Protein AF-A0A0U2TTV4-F1 (afdb_monomer_lite)

pLDDT: mean 80.09, std 19.92, range [30.97, 97.0]

Organism: NCBI:txid230361

Secondary structure (DSSP, 8-state):
--HHHHHHHHHHHHHHHHHHHHTTGGGS-------------------------------GGGSEEB-S-SSEEEBTTS-EEEES-TTSPPP-TT-EEEEEEGGGSTTHHHHHHHHHHHHHTT-GGGHHHHHHHHHHH---HHHHHHHHTSPEETTEEE-SSSEEEEEEEEEEEESSSSS--EEEEEEEEEE---------------------------------TTSHHHHHHHHHHHHHHHHHHHHHHHHHHHHHHHHHHHHHHHHHHHHHHHHHHHHHHHHHHHHHHHHHHHHHHHHHHHHHHHHHHHHHHHHHHHHHHHHHHHHHHHHHHHHHHHHHHHHHHHHHHHHHHHHHHHHHHHHHHHHHHHHHHHHHHHHHHHHHHHHHHHHHHHHHHHHHHHHHHHHHHHHHTTT-

Sequence (416 aa):
MNKKIFALIIVILISFCFIGIAMADNATHQDNSTDDHDKPIDKDTSDKNKTPDKNKTDDKSKYILAQGSGNDIKFSDGFRGFRLDYSKPAATSGDEFKHASASSAPNSNMLMQTIIGCYVKGLSGQIGSIMSGAIQSGASGDLVNAAQNSEKINGAVKINNNTAAVFSFEVLESVSGNVSNYFAYTVSFRSISSNTNQTNLTNTTNATNVTNATNITNMTLLFDNETNATLLEELLDYLLFWADMLYGAWEPIIETLLNDFLIFYHALEEMVHLFENFMAELQSMMDAVEKFLNMLASLWKEIDGLLKLLGVLLSFIQQIINLIGAILNFIVGLISAIIALIQQILGLLFALINFILEIINQILLLLQAILDFLKALGNVLVSVIENAVILIAGFVLITVGAFFYNRIRNQKKKIN

Foldseek 3Di:
DPPVVVVVVVVVVVVVVVVVVVVVVVPPDDDDDDDDDDDDDDDDDDDDDDDDDPPDPPPPVQWWWWQAWDQWTAIPVGKTWGFQDPVFHTDGTGFTWHWAACVVGDVSLQLVLLCQLCLLVVNNVCNSVQSVCCNVPNHDPNSSVSSVPFDDDPQWTDSDQFKTKHKDWTKIDGPVNRGGIITIMDIDMDTDPPPPDPPDPDDDDDDDDDDDPPDDDDDPDDDDPPCVVVVVVVVVVVVVVVVVVVCVVVVVVVVVVVVVVVVVVVVVVVVVVVVVVVVVVVVVVVVVVVVVVVVVVVVVVVVVVVVVVVVVVVVVVVVVVVVVVVVVVVVVVVVVVVVVVVVVVVVVVVVVVVVVVVVVVVVVVVVVVVVVVVVVVVVVVVVVVVVVVVVVVVVVCVVVVVVVVVVVVVVVVVVD

Structure (mmCIF, N/CA/C/O backbone):
data_AF-A0A0U2TTV4-F1
#
_entry.id   AF-A0A0U2TTV4-F1
#
loop_
_atom_site.group_PDB
_atom_site.id
_atom_site.type_symbol
_atom_site.label_atom_id
_atom_site.label_alt_id
_atom_site.label_comp_id
_atom_site.label_asym_id
_atom_site.label_entity_id
_atom_site.label_seq_id
_atom_site.pdbx_PDB_ins_code
_atom_site.Cartn_x
_atom_site.Cartn_y
_atom_site.Cartn_z
_atom_site.occupancy
_atom_site.B_iso_or_equiv
_atom_site.auth_seq_id
_atom_site.auth_comp_id
_atom_site.auth_asym_id
_atom_site.auth_atom_id
_atom_site.pdbx_PDB_model_num
ATOM 1 N N . MET A 1 1 ? -43.258 14.549 49.435 1.00 52.94 1 MET A N 1
ATOM 2 C CA . MET A 1 1 ? -43.178 14.731 47.965 1.00 52.94 1 MET A CA 1
ATOM 3 C C . MET A 1 1 ? -44.585 14.908 47.402 1.00 52.94 1 MET A C 1
ATOM 5 O O . MET A 1 1 ? -45.463 14.109 47.703 1.00 52.94 1 MET A O 1
ATOM 9 N N . ASN A 1 2 ? -44.843 16.002 46.682 1.00 62.09 2 ASN A N 1
ATOM 10 C CA . ASN A 1 2 ? -46.185 16.352 46.205 1.00 62.09 2 ASN A CA 1
ATOM 11 C C . ASN A 1 2 ? -46.660 15.298 45.183 1.00 62.09 2 ASN A C 1
ATOM 13 O O . ASN A 1 2 ? -45.914 14.997 44.254 1.00 62.09 2 ASN A O 1
ATOM 17 N N . LYS A 1 3 ? -47.878 14.743 45.320 1.00 52.53 3 LYS A N 1
ATOM 18 C CA . LYS A 1 3 ? -48.418 13.696 44.415 1.00 52.53 3 LYS A CA 1
ATOM 19 C C . LYS A 1 3 ? -48.314 14.083 42.930 1.00 52.53 3 LYS A C 1
ATOM 21 O O . LYS A 1 3 ? -48.168 13.221 42.071 1.00 52.53 3 LYS A O 1
ATOM 26 N N . LYS A 1 4 ? -48.313 15.389 42.643 1.00 52.78 4 LYS A N 1
ATOM 27 C CA . LYS A 1 4 ? -48.120 15.955 41.302 1.00 52.78 4 LYS A CA 1
ATOM 28 C C . LYS A 1 4 ? -46.711 15.738 40.731 1.00 52.78 4 LYS A C 1
ATOM 30 O O . LYS A 1 4 ? -46.584 15.510 39.537 1.00 52.78 4 LYS A O 1
ATOM 35 N N . ILE A 1 5 ? -45.671 15.761 41.565 1.00 56.19 5 ILE A N 1
ATOM 36 C CA . ILE A 1 5 ? -44.276 15.553 41.140 1.00 56.19 5 ILE A CA 1
ATOM 37 C C . ILE A 1 5 ? -44.038 14.072 40.824 1.00 56.19 5 ILE A C 1
ATOM 39 O O . ILE A 1 5 ? -43.424 13.750 39.814 1.00 56.19 5 ILE A O 1
ATOM 43 N N . PHE A 1 6 ? -44.599 13.165 41.627 1.00 66.94 6 PHE A N 1
ATOM 44 C CA . PHE A 1 6 ? -44.509 11.726 41.364 1.00 66.94 6 PHE A CA 1
ATOM 45 C C . PHE A 1 6 ? -45.238 11.328 40.067 1.00 66.94 6 PHE A C 1
ATOM 47 O O . PHE A 1 6 ? -44.703 10.573 39.260 1.00 66.94 6 PHE A O 1
ATOM 54 N N . ALA A 1 7 ? -46.417 11.910 39.813 1.00 65.81 7 ALA A N 1
ATOM 55 C CA . ALA A 1 7 ? -47.141 11.711 38.557 1.00 65.81 7 ALA A CA 1
ATOM 56 C C . ALA A 1 7 ? -46.367 12.242 37.333 1.00 65.81 7 ALA A C 1
ATOM 58 O O . ALA A 1 7 ? -46.367 11.598 36.287 1.00 65.81 7 ALA A O 1
ATOM 59 N N . LEU A 1 8 ? -45.665 13.374 37.468 1.00 69.81 8 LEU A N 1
ATOM 60 C CA . LEU A 1 8 ? -44.840 13.937 36.395 1.00 69.81 8 LEU A CA 1
ATOM 61 C C . LEU A 1 8 ? -43.655 13.020 36.046 1.00 69.81 8 LEU A C 1
ATOM 63 O O . LEU A 1 8 ? -43.381 12.795 34.871 1.00 69.81 8 LEU A O 1
ATOM 67 N N . ILE A 1 9 ? -42.997 12.442 37.055 1.00 69.88 9 ILE A N 1
ATOM 68 C CA . ILE A 1 9 ? -41.862 11.526 36.864 1.00 69.88 9 ILE A CA 1
ATOM 69 C C . ILE A 1 9 ? -42.303 10.237 36.152 1.00 69.88 9 ILE A C 1
ATOM 71 O O . ILE A 1 9 ? -41.616 9.780 35.240 1.00 69.88 9 ILE A O 1
ATOM 75 N N . ILE A 1 10 ? -43.478 9.690 36.492 1.00 78.62 10 ILE A N 1
ATOM 76 C CA . ILE A 1 10 ? -44.032 8.509 35.808 1.00 78.62 10 ILE A CA 1
ATOM 77 C C . ILE A 1 10 ? -44.361 8.814 34.339 1.00 78.62 10 ILE A C 1
ATOM 79 O O . ILE A 1 10 ? -44.056 8.002 33.469 1.00 78.62 10 ILE A O 1
ATOM 83 N N . VAL A 1 11 ? -44.928 9.985 34.035 1.00 80.88 11 VAL A N 1
ATOM 84 C CA . VAL A 1 11 ? -45.229 10.379 32.645 1.00 80.88 11 VAL A CA 1
ATOM 85 C C . VAL A 1 11 ? -43.948 10.559 31.824 1.00 80.88 11 VAL A C 1
ATOM 87 O O . VAL A 1 11 ? -43.902 10.139 30.670 1.00 80.88 11 VAL A O 1
ATOM 90 N N . ILE A 1 12 ? -42.887 11.116 32.417 1.00 73.19 12 ILE A N 1
ATOM 91 C CA . ILE A 1 12 ? -41.583 11.259 31.755 1.00 73.19 12 ILE A CA 1
ATOM 92 C C . ILE A 1 12 ? -40.971 9.881 31.458 1.00 73.19 12 ILE A C 1
ATOM 94 O O . ILE A 1 12 ? -40.545 9.640 30.330 1.00 73.19 12 ILE A O 1
ATOM 98 N N . LEU A 1 13 ? -40.994 8.953 32.421 1.00 70.00 13 LEU A N 1
ATOM 99 C CA . LEU A 1 13 ? -40.484 7.587 32.235 1.00 70.00 13 LEU A CA 1
ATOM 100 C C . LEU A 1 13 ? -41.242 6.820 31.142 1.00 70.00 13 LEU A C 1
ATOM 102 O O . LEU A 1 13 ? -40.616 6.167 30.310 1.00 70.00 13 LEU A O 1
ATOM 106 N N . ILE A 1 14 ? -42.572 6.948 31.088 1.00 75.69 14 ILE A N 1
ATOM 107 C CA . ILE A 1 14 ? -43.388 6.313 30.042 1.00 75.69 14 ILE A CA 1
ATOM 108 C C . ILE A 1 14 ? -43.069 6.913 28.662 1.00 75.69 14 ILE A C 1
ATOM 110 O O . ILE A 1 14 ? -42.904 6.161 27.703 1.00 75.69 14 ILE A O 1
ATOM 114 N N . SER A 1 15 ? -42.896 8.235 28.549 1.00 68.12 15 SER A N 1
ATOM 115 C CA . SER A 1 15 ? -42.505 8.879 27.283 1.00 68.12 15 SER A CA 1
ATOM 116 C C . SER A 1 15 ? -41.132 8.428 26.773 1.00 68.12 15 SER A C 1
ATOM 118 O O . SER A 1 15 ? -40.971 8.219 25.570 1.00 68.12 15 SER A O 1
ATOM 120 N N . PHE A 1 16 ? -40.152 8.210 27.658 1.00 65.12 16 PHE A N 1
ATOM 121 C CA . PHE A 1 16 ? -38.838 7.689 27.258 1.00 65.12 16 PHE A CA 1
ATOM 122 C C . PHE A 1 16 ? -38.902 6.241 26.747 1.00 65.12 16 PHE A C 1
ATOM 124 O O . PHE A 1 16 ? -38.195 5.902 25.797 1.00 65.12 16 PHE A O 1
ATOM 131 N N . CYS A 1 17 ? -39.794 5.405 27.291 1.00 66.25 17 CYS A N 1
ATOM 132 C CA . CYS A 1 17 ? -40.013 4.050 26.774 1.00 66.25 17 CYS A CA 1
ATOM 133 C C . CYS A 1 17 ? -40.601 4.042 25.352 1.00 66.25 17 CYS A C 1
ATOM 135 O O . CYS A 1 17 ? -40.233 3.185 24.551 1.00 66.25 17 CYS A O 1
ATOM 137 N N . PHE A 1 18 ? -41.459 5.005 25.000 1.00 61.91 18 PHE A N 1
ATOM 138 C CA . PHE A 1 18 ? -42.034 5.088 23.650 1.00 61.91 18 PHE A CA 1
ATOM 139 C C . PHE A 1 18 ? -41.039 5.590 22.592 1.00 61.91 18 PHE A C 1
ATOM 141 O O . PHE A 1 18 ? -41.073 5.121 21.455 1.00 61.91 18 PHE A O 1
ATOM 148 N N . ILE A 1 19 ? -40.110 6.479 22.957 1.00 63.38 19 ILE A N 1
ATOM 149 C CA . ILE A 1 19 ? -39.072 6.975 22.034 1.00 63.38 19 ILE A CA 1
ATOM 150 C C . ILE A 1 19 ? -38.056 5.871 21.689 1.00 63.38 19 ILE A C 1
ATOM 152 O O . ILE A 1 19 ? -37.623 5.775 20.542 1.00 63.38 19 ILE A O 1
ATOM 156 N N . GLY A 1 20 ? -37.732 4.989 22.642 1.00 51.16 20 GLY A N 1
ATOM 157 C CA . GLY A 1 20 ? -36.831 3.853 22.405 1.00 51.16 20 GLY A CA 1
ATOM 158 C C . GLY A 1 20 ? -37.393 2.794 21.447 1.00 51.16 20 GLY A C 1
ATOM 159 O O . GLY A 1 20 ? -36.633 2.182 20.703 1.00 51.16 20 GLY A O 1
ATOM 160 N N . ILE A 1 21 ? -38.718 2.612 21.414 1.00 55.16 21 ILE A N 1
ATOM 161 C CA . ILE A 1 21 ? -39.377 1.647 20.516 1.00 55.16 21 ILE A CA 1
ATOM 162 C C . ILE A 1 21 ? -39.455 2.200 19.082 1.00 55.16 21 ILE A C 1
ATOM 164 O O . ILE A 1 21 ? -39.213 1.466 18.129 1.00 55.16 21 ILE A O 1
ATOM 168 N N . ALA A 1 22 ? -39.691 3.505 18.913 1.00 47.94 22 ALA A N 1
ATOM 169 C CA . ALA A 1 22 ? -39.776 4.132 17.590 1.00 47.94 22 ALA A CA 1
ATOM 170 C C . ALA A 1 22 ? -38.434 4.170 16.826 1.00 47.94 22 ALA A C 1
ATOM 172 O O . ALA A 1 22 ? -38.427 4.202 15.597 1.00 47.94 22 ALA A O 1
ATOM 173 N N . MET A 1 23 ? -37.293 4.147 17.526 1.00 49.31 23 MET A N 1
ATOM 174 C CA . MET A 1 23 ? -35.968 4.124 16.886 1.00 49.31 23 MET A CA 1
ATOM 175 C C . MET A 1 23 ? -35.503 2.719 16.470 1.00 49.31 23 MET A C 1
ATOM 177 O O . MET A 1 23 ? -34.577 2.610 15.669 1.00 49.31 23 MET A O 1
ATOM 181 N N . ALA A 1 24 ? -36.144 1.652 16.959 1.00 45.34 24 ALA A N 1
ATOM 182 C CA . ALA A 1 24 ? -35.798 0.275 16.602 1.00 45.34 24 ALA A CA 1
ATOM 183 C C . ALA A 1 24 ? -36.407 -0.174 15.256 1.00 45.34 24 ALA A C 1
ATOM 185 O O . ALA A 1 24 ? -35.791 -0.971 14.551 1.00 45.34 24 ALA A O 1
ATOM 186 N N . ASP A 1 25 ? -37.558 0.379 14.858 1.00 42.38 25 ASP A N 1
ATOM 187 C CA . ASP A 1 25 ? -38.241 0.004 13.606 1.00 42.38 25 ASP A CA 1
ATOM 188 C C . ASP A 1 25 ? -37.652 0.669 12.347 1.00 42.38 25 ASP A C 1
ATOM 190 O O . ASP A 1 25 ? -37.833 0.173 11.239 1.00 42.38 25 ASP A O 1
ATOM 194 N N . ASN A 1 26 ? -36.887 1.758 12.481 1.00 41.22 26 ASN A N 1
ATOM 195 C CA . ASN A 1 26 ? -36.403 2.524 11.323 1.00 41.22 26 ASN A CA 1
ATOM 196 C C . ASN A 1 26 ? -35.054 2.034 10.747 1.00 41.22 26 ASN A C 1
ATOM 198 O O . ASN A 1 26 ? -34.511 2.653 9.836 1.00 41.22 26 ASN A O 1
ATOM 202 N N . ALA A 1 27 ? -34.482 0.947 11.279 1.00 43.72 27 ALA A N 1
ATOM 203 C CA . ALA A 1 27 ? -33.144 0.464 10.909 1.00 43.72 27 ALA A CA 1
ATOM 204 C C . ALA A 1 27 ? -33.139 -0.763 9.975 1.00 43.72 27 ALA A C 1
ATOM 206 O O . ALA A 1 27 ? -32.076 -1.324 9.716 1.00 43.72 27 ALA A O 1
ATOM 207 N N . THR A 1 28 ? -34.295 -1.204 9.467 1.00 45.00 28 THR A N 1
ATOM 208 C CA . THR A 1 28 ? -34.388 -2.460 8.699 1.00 45.00 28 THR A CA 1
ATOM 209 C C . THR A 1 28 ? -35.000 -2.327 7.311 1.00 45.00 28 THR A C 1
ATOM 211 O O . THR A 1 28 ? -35.571 -3.294 6.845 1.00 45.00 28 THR A O 1
ATOM 214 N N . HIS A 1 29 ? -34.852 -1.215 6.589 1.00 44.97 29 HIS A N 1
ATOM 215 C CA . HIS A 1 29 ? -35.142 -1.185 5.144 1.00 44.97 29 HIS A CA 1
ATOM 216 C C . HIS A 1 29 ? -34.107 -0.330 4.404 1.00 44.97 29 HIS A C 1
ATOM 218 O O . HIS A 1 29 ? -34.226 0.890 4.327 1.00 44.97 29 HIS A O 1
ATOM 224 N N . GLN A 1 30 ? -33.091 -0.984 3.838 1.00 36.97 30 GLN A N 1
ATOM 225 C CA . GLN A 1 30 ? -32.324 -0.421 2.732 1.00 36.97 30 GLN A CA 1
ATOM 226 C C . GLN A 1 30 ? -32.123 -1.509 1.674 1.00 36.97 30 GLN A C 1
ATOM 228 O O . GLN A 1 30 ? -31.307 -2.417 1.826 1.00 36.97 30 GLN A O 1
ATOM 233 N N . ASP A 1 31 ? -32.965 -1.417 0.645 1.00 38.56 31 ASP A N 1
ATOM 234 C CA . ASP A 1 31 ? -32.978 -2.225 -0.568 1.00 38.56 31 ASP A CA 1
ATOM 235 C C . ASP A 1 31 ? -31.649 -2.132 -1.329 1.00 38.56 31 ASP A C 1
ATOM 237 O O . ASP A 1 31 ? -31.157 -1.044 -1.631 1.00 38.56 31 ASP A O 1
ATOM 241 N N . ASN A 1 32 ? -31.123 -3.298 -1.706 1.00 42.56 32 ASN A N 1
ATOM 242 C CA . ASN A 1 32 ? -30.167 -3.459 -2.795 1.00 42.56 32 ASN A CA 1
ATOM 243 C C . ASN A 1 32 ? -30.957 -3.782 -4.067 1.00 42.56 32 ASN A C 1
ATOM 245 O O . ASN A 1 32 ? -31.457 -4.896 -4.212 1.00 42.56 32 ASN A O 1
ATOM 249 N N . SER A 1 33 ? -31.038 -2.833 -4.997 1.00 42.28 33 SER A N 1
ATOM 250 C CA . SER A 1 33 ? -31.470 -3.099 -6.370 1.00 42.28 33 SER A CA 1
ATOM 251 C C . SER A 1 33 ? -30.964 -2.010 -7.312 1.00 42.28 33 SER A C 1
ATOM 253 O O . SER A 1 33 ? -31.563 -0.942 -7.394 1.00 42.28 33 SER A O 1
ATOM 255 N N . THR A 1 34 ? -29.914 -2.318 -8.069 1.00 37.59 34 THR A N 1
ATOM 256 C CA . THR A 1 34 ? -29.750 -1.857 -9.456 1.00 37.59 34 THR A CA 1
ATOM 257 C C . THR A 1 34 ? -28.975 -2.947 -10.203 1.00 37.59 34 THR A C 1
ATOM 259 O O . THR A 1 34 ? -27.823 -3.216 -9.881 1.00 37.59 34 THR A O 1
ATOM 262 N N . ASP A 1 35 ? -29.651 -3.832 -10.924 1.00 40.62 35 ASP A N 1
ATOM 263 C CA . ASP A 1 35 ? -30.278 -3.701 -12.251 1.00 40.62 35 ASP A CA 1
ATOM 264 C C . ASP A 1 35 ? -29.312 -4.159 -13.353 1.00 40.62 35 ASP A C 1
ATOM 266 O O . ASP A 1 35 ? -28.251 -3.575 -13.592 1.00 40.62 35 ASP A O 1
ATOM 270 N N . ASP A 1 36 ? -29.711 -5.279 -13.949 1.00 39.94 36 ASP A N 1
ATOM 271 C CA . ASP A 1 36 ? -29.100 -5.982 -15.064 1.00 39.94 36 ASP A CA 1
ATOM 272 C C . ASP A 1 36 ? -29.258 -5.165 -16.349 1.00 39.94 36 ASP A C 1
ATOM 274 O O . ASP A 1 36 ? -30.355 -4.739 -16.710 1.00 39.94 36 ASP A O 1
ATOM 278 N N . HIS A 1 37 ? -28.182 -5.060 -17.129 1.00 41.00 37 HIS A N 1
ATOM 279 C CA . HIS A 1 37 ? -28.309 -4.783 -18.554 1.00 41.00 37 HIS A CA 1
ATOM 280 C C . HIS A 1 37 ? -27.525 -5.795 -19.389 1.00 41.00 37 HIS A C 1
ATOM 282 O O . HIS A 1 37 ? -26.305 -5.731 -19.535 1.00 41.00 37 HIS A O 1
ATOM 288 N N . ASP A 1 38 ? -28.306 -6.698 -19.980 1.00 44.34 38 ASP A N 1
ATOM 289 C CA . ASP A 1 38 ? -28.029 -7.470 -21.185 1.00 44.34 38 ASP A CA 1
ATOM 290 C C . ASP A 1 38 ? -27.394 -6.631 -22.310 1.00 44.34 38 ASP A C 1
ATOM 292 O O . ASP A 1 38 ? -27.955 -5.617 -22.739 1.00 44.34 38 ASP A O 1
ATOM 296 N N . LYS A 1 39 ? -26.325 -7.159 -22.925 1.00 35.91 39 LYS A N 1
ATOM 297 C CA . LYS A 1 39 ? -26.335 -7.465 -24.370 1.00 35.91 39 LYS A CA 1
ATOM 298 C C . LYS A 1 39 ? -25.150 -8.346 -24.812 1.00 35.91 39 LYS A C 1
ATOM 300 O O . LYS A 1 39 ? -24.047 -8.180 -24.295 1.00 35.91 39 LYS A O 1
ATOM 305 N N . PRO A 1 40 ? -25.346 -9.229 -25.813 1.00 56.31 40 PRO A N 1
ATOM 306 C CA . PRO A 1 40 ? -24.348 -10.186 -26.288 1.00 56.31 40 PRO A CA 1
ATOM 307 C C . PRO A 1 40 ? -23.585 -9.658 -27.514 1.00 56.31 40 PRO A C 1
ATOM 309 O O . PRO A 1 40 ? -24.089 -8.763 -28.189 1.00 56.31 40 PRO A O 1
ATOM 312 N N . ILE A 1 41 ? -22.426 -10.254 -27.836 1.00 37.78 41 ILE A N 1
ATOM 313 C CA . ILE A 1 41 ? -21.906 -10.479 -29.204 1.00 37.78 41 ILE A CA 1
ATOM 314 C C . ILE A 1 41 ? -20.703 -11.447 -29.149 1.00 37.78 41 ILE A C 1
ATOM 316 O O . ILE A 1 41 ? -19.754 -11.248 -28.394 1.00 37.78 41 ILE A O 1
ATOM 320 N N . ASP A 1 42 ? -20.782 -12.483 -29.988 1.00 41.62 42 ASP A N 1
ATOM 321 C CA . ASP A 1 42 ? -19.766 -13.483 -30.343 1.00 41.62 42 ASP A CA 1
ATOM 322 C C . ASP A 1 42 ? -18.429 -12.901 -30.843 1.00 41.62 42 ASP A C 1
ATOM 324 O O . ASP A 1 42 ? -18.428 -11.964 -31.645 1.00 41.62 42 ASP A O 1
ATOM 328 N N . LYS A 1 43 ? -17.310 -13.583 -30.540 1.00 35.91 43 LYS A N 1
ATOM 329 C CA . LYS A 1 43 ? -16.541 -14.371 -31.535 1.00 35.91 43 LYS A CA 1
ATOM 330 C C . LYS A 1 43 ? -15.241 -14.962 -30.975 1.00 35.91 43 LYS A C 1
ATOM 332 O O . LYS A 1 43 ? -14.433 -14.257 -30.387 1.00 35.91 43 LYS A O 1
ATOM 337 N N . ASP A 1 44 ? -15.072 -16.251 -31.271 1.00 38.75 44 ASP A N 1
ATOM 338 C CA . ASP A 1 44 ? -13.839 -16.994 -31.567 1.00 38.75 44 ASP A CA 1
ATOM 339 C C . ASP A 1 44 ? -12.504 -16.505 -30.982 1.00 38.75 44 ASP A C 1
ATOM 341 O O . ASP A 1 44 ? -11.939 -15.503 -31.412 1.00 38.75 44 ASP A O 1
ATOM 345 N N . THR A 1 45 ? -11.863 -17.368 -30.191 1.00 37.84 45 THR A N 1
ATOM 346 C CA . THR A 1 45 ? -10.623 -18.028 -30.642 1.00 37.84 45 THR A CA 1
ATOM 347 C C . THR A 1 45 ? -10.241 -19.192 -29.730 1.00 37.84 45 THR A C 1
ATOM 349 O O . THR A 1 45 ? -10.377 -19.150 -28.510 1.00 37.84 45 THR A O 1
ATOM 352 N N . SER A 1 46 ? -9.768 -20.255 -30.371 1.00 37.97 46 SER A N 1
ATOM 353 C CA . SER A 1 46 ? -9.155 -21.437 -29.781 1.00 37.97 46 SER A CA 1
ATOM 354 C C . SER A 1 46 ? -7.963 -21.093 -28.885 1.00 37.97 46 SER A C 1
ATOM 356 O O . SER A 1 46 ? -7.119 -20.309 -29.300 1.00 37.97 46 SER A O 1
ATOM 358 N N . ASP A 1 47 ? -7.780 -21.796 -27.767 1.00 36.53 47 ASP A N 1
ATOM 359 C CA . ASP A 1 47 ? -6.768 -22.855 -27.741 1.00 36.53 47 ASP A CA 1
ATOM 360 C C . ASP A 1 47 ? -6.811 -23.720 -26.479 1.00 36.53 47 ASP A C 1
ATOM 362 O O . ASP A 1 47 ? -7.282 -23.347 -25.407 1.00 36.53 47 ASP A O 1
ATOM 366 N N . LYS A 1 48 ? -6.320 -24.937 -26.673 1.00 46.06 48 LYS A N 1
ATOM 367 C CA . LYS A 1 48 ? -6.314 -26.071 -25.755 1.00 46.06 48 LYS A CA 1
ATOM 368 C C . LYS A 1 48 ? -5.592 -25.749 -24.445 1.00 46.06 48 LYS A C 1
ATOM 370 O O . LYS A 1 48 ? -4.396 -25.480 -24.465 1.00 46.06 48 LYS A O 1
ATOM 375 N N . ASN A 1 49 ? -6.249 -25.968 -23.304 1.00 34.94 49 ASN A N 1
ATOM 376 C CA . ASN A 1 49 ? -5.574 -26.571 -22.156 1.00 34.94 49 ASN A CA 1
ATOM 377 C C . ASN A 1 49 ? -6.536 -27.276 -21.193 1.00 34.94 49 ASN A C 1
ATOM 379 O O . ASN A 1 49 ? -7.605 -26.800 -20.832 1.00 34.94 49 ASN A O 1
ATOM 383 N N . LYS A 1 50 ? -6.105 -28.478 -20.837 1.00 41.53 50 LYS A N 1
ATOM 384 C CA . LYS A 1 50 ? -6.799 -29.570 -20.162 1.00 41.53 50 LYS A CA 1
ATOM 385 C C . LYS A 1 50 ? -7.169 -29.184 -18.722 1.00 41.53 50 LYS A C 1
ATOM 387 O O . LYS A 1 50 ? -6.287 -29.078 -17.874 1.00 41.53 50 LYS A O 1
ATOM 392 N N . THR A 1 51 ? -8.456 -29.003 -18.439 1.00 31.27 51 THR A N 1
ATOM 393 C CA . THR A 1 51 ? -8.981 -28.852 -17.070 1.00 31.27 51 THR A CA 1
ATOM 394 C C . THR A 1 51 ? -9.297 -30.238 -16.492 1.00 31.27 51 THR A C 1
ATOM 396 O O . THR A 1 51 ? -9.867 -31.063 -17.209 1.00 31.27 51 THR A O 1
ATOM 399 N N . PRO A 1 52 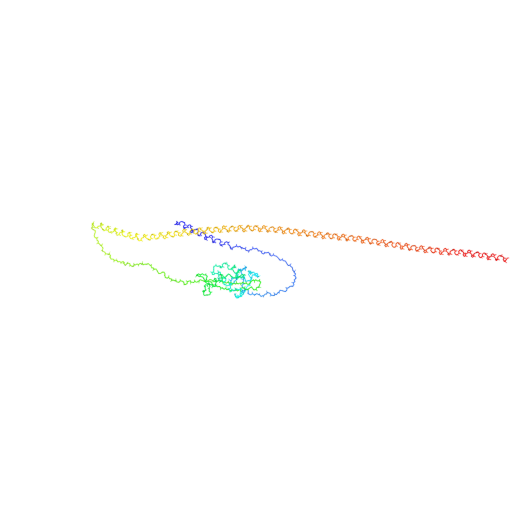? -8.933 -30.546 -15.233 1.00 42.53 52 PRO A N 1
ATOM 400 C CA . PRO A 1 52 ? -9.358 -31.776 -14.586 1.00 42.53 52 PRO A CA 1
ATOM 401 C C . PRO A 1 52 ? -10.820 -31.666 -14.152 1.00 42.53 52 PRO A C 1
ATOM 403 O O . PRO A 1 52 ? -11.252 -30.648 -13.610 1.00 42.53 52 PRO A O 1
ATOM 406 N N . ASP A 1 53 ? -11.537 -32.755 -14.390 1.00 42.25 53 ASP A N 1
ATOM 407 C CA . ASP A 1 53 ? -12.918 -33.033 -14.017 1.00 42.25 53 ASP A CA 1
ATOM 408 C C . ASP A 1 53 ? -13.200 -32.655 -12.545 1.00 42.25 53 ASP A C 1
ATOM 410 O O . ASP A 1 53 ? -12.712 -33.299 -11.613 1.00 42.25 53 ASP A O 1
ATOM 414 N N . LYS A 1 54 ? -13.959 -31.574 -12.326 1.00 41.84 54 LYS A N 1
ATOM 415 C CA . LYS A 1 54 ? -14.477 -31.151 -11.015 1.00 41.84 54 LYS A CA 1
ATOM 416 C C . LYS A 1 54 ? -16.000 -31.198 -11.045 1.00 41.84 54 LYS A C 1
ATOM 418 O O . LYS A 1 54 ? -16.665 -30.171 -11.034 1.00 41.84 54 LYS A O 1
ATOM 423 N N . ASN A 1 55 ? -16.543 -32.408 -11.067 1.00 39.16 55 ASN A N 1
ATOM 424 C CA . ASN A 1 55 ? -17.938 -32.655 -10.716 1.00 39.16 55 ASN A CA 1
ATOM 425 C C . ASN A 1 55 ? -18.023 -33.766 -9.664 1.00 39.16 55 ASN A C 1
ATOM 427 O O . ASN A 1 55 ? -18.678 -34.792 -9.822 1.00 39.16 55 ASN A O 1
ATOM 431 N N . LYS A 1 56 ? -17.310 -33.541 -8.558 1.00 41.75 56 LYS A N 1
ATOM 432 C CA . LYS A 1 56 ? -17.659 -34.115 -7.264 1.00 41.75 56 LYS A CA 1
ATOM 433 C C . LYS A 1 56 ? -18.362 -33.004 -6.500 1.00 41.75 56 LYS A C 1
ATOM 435 O O . LYS A 1 56 ? -17.721 -32.068 -6.033 1.00 41.75 56 LYS A O 1
ATOM 440 N N . THR A 1 57 ? -19.685 -33.067 -6.435 1.00 41.28 57 THR A N 1
ATOM 441 C CA . THR A 1 57 ? -20.453 -32.382 -5.396 1.00 41.28 57 THR A CA 1
ATOM 442 C C . THR A 1 57 ? -20.055 -33.010 -4.066 1.00 41.28 57 THR A C 1
ATOM 444 O O . THR A 1 57 ? -20.689 -33.955 -3.599 1.00 41.28 57 THR A O 1
ATOM 447 N N . ASP A 1 58 ? -18.931 -32.547 -3.519 1.00 51.31 58 ASP A N 1
ATOM 448 C CA . ASP A 1 58 ? -18.558 -32.812 -2.142 1.00 51.31 58 ASP A CA 1
ATOM 449 C C . ASP A 1 58 ? -19.638 -32.178 -1.261 1.00 51.31 58 ASP A C 1
ATOM 451 O O . ASP A 1 58 ? -20.021 -31.016 -1.419 1.00 51.31 58 ASP A O 1
ATOM 455 N N . ASP A 1 59 ? -20.206 -33.012 -0.402 1.00 56.59 59 ASP A N 1
ATOM 456 C CA . ASP A 1 59 ? -21.295 -32.684 0.498 1.00 56.59 59 ASP A CA 1
ATOM 457 C C . ASP A 1 59 ? -20.857 -31.558 1.448 1.00 56.59 59 ASP A C 1
ATOM 459 O O . ASP A 1 59 ? -20.161 -31.787 2.441 1.00 56.59 59 ASP A O 1
ATOM 463 N N . LYS A 1 60 ? -21.244 -30.318 1.122 1.00 56.19 60 LYS A N 1
ATOM 464 C CA . LYS A 1 60 ? -20.931 -29.115 1.910 1.00 56.19 60 LYS A CA 1
ATOM 465 C C . LYS A 1 60 ? -21.439 -29.194 3.353 1.00 56.19 60 LYS A C 1
ATOM 467 O O . LYS A 1 60 ? -21.000 -28.399 4.175 1.00 56.19 60 LYS A O 1
ATOM 472 N N . SER A 1 61 ? -22.309 -30.152 3.690 1.00 62.41 61 SER A N 1
ATOM 473 C CA . SER A 1 61 ? -22.732 -30.390 5.075 1.00 62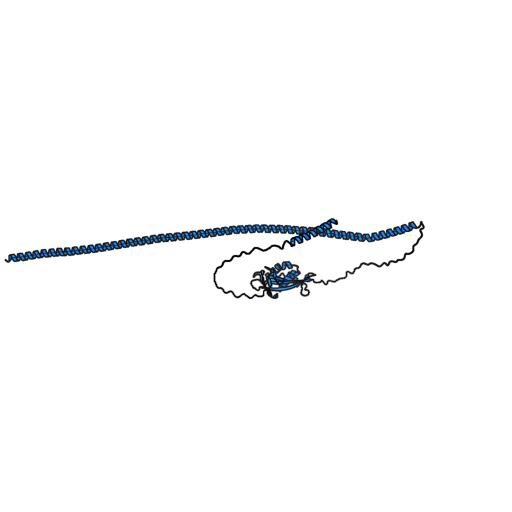.41 61 SER A CA 1
ATOM 474 C C . SER A 1 61 ? -21.613 -30.928 5.980 1.00 62.41 61 SER A C 1
ATOM 476 O O . SER A 1 61 ? -21.767 -30.940 7.199 1.00 62.41 61 SER A O 1
ATOM 478 N N . LYS A 1 62 ? -20.476 -31.354 5.411 1.00 84.94 62 LYS A N 1
ATOM 479 C CA . LYS A 1 62 ? -19.353 -31.921 6.168 1.00 84.94 62 LYS A CA 1
ATOM 480 C C . LYS A 1 62 ? -18.355 -30.881 6.688 1.00 84.94 62 LYS A C 1
ATOM 482 O O . LYS A 1 62 ? -17.515 -31.221 7.522 1.00 84.94 62 LYS A O 1
ATOM 487 N N . TYR A 1 63 ? -18.414 -29.650 6.189 1.00 90.94 63 TYR A N 1
ATOM 488 C CA . TYR A 1 63 ? -17.437 -28.611 6.498 1.00 90.94 63 TYR A CA 1
ATOM 489 C C . TYR A 1 63 ? -18.018 -27.530 7.396 1.00 90.94 63 TYR A C 1
ATOM 491 O O . TYR A 1 63 ? -19.196 -27.188 7.323 1.00 90.94 63 TYR A O 1
ATOM 499 N N . ILE A 1 64 ? -17.147 -26.970 8.225 1.00 94.25 64 ILE A N 1
ATOM 500 C CA . ILE A 1 64 ? -17.454 -25.828 9.073 1.00 94.25 64 ILE A CA 1
ATOM 501 C C . ILE A 1 64 ? -17.024 -24.582 8.313 1.00 94.25 64 ILE A C 1
ATOM 503 O O . ILE A 1 64 ? -15.897 -24.513 7.822 1.00 94.25 64 ILE A O 1
ATOM 507 N N . LEU A 1 65 ? -17.912 -23.600 8.214 1.00 95.62 65 LEU A N 1
ATOM 508 C CA . LEU A 1 65 ? -17.656 -22.372 7.475 1.00 95.62 65 LEU A CA 1
ATOM 509 C C . LEU A 1 65 ? -17.302 -21.243 8.437 1.00 95.62 65 LEU A C 1
ATOM 511 O O . LEU A 1 65 ? -17.997 -21.024 9.433 1.00 95.62 65 LEU A O 1
ATOM 515 N N . ALA A 1 66 ? -16.255 -20.487 8.116 1.00 96.19 66 ALA A N 1
ATOM 516 C CA . ALA A 1 66 ? -16.003 -19.210 8.771 1.00 96.19 66 ALA A CA 1
ATOM 517 C C . ALA A 1 66 ? -17.140 -18.220 8.451 1.00 96.19 66 ALA A C 1
ATOM 519 O O . ALA A 1 66 ? -17.538 -18.072 7.297 1.00 96.19 66 ALA A O 1
ATOM 520 N N . GLN A 1 67 ? -17.658 -17.526 9.469 1.00 94.44 67 GLN A N 1
ATOM 521 C CA . GLN A 1 67 ? -18.750 -16.543 9.353 1.00 94.44 67 GLN A CA 1
ATOM 522 C C . GLN A 1 67 ? -18.260 -15.087 9.435 1.00 94.44 67 GLN A C 1
ATOM 524 O O . GLN A 1 67 ? -19.029 -14.171 9.721 1.00 94.44 67 GLN A O 1
ATOM 529 N N . GLY A 1 68 ? -16.963 -14.855 9.236 1.00 89.75 68 GLY A N 1
ATOM 530 C CA . GLY A 1 68 ? -16.348 -13.537 9.338 1.00 89.75 68 GLY A CA 1
ATOM 531 C C . GLY A 1 68 ? -14.881 -13.567 8.936 1.00 89.75 68 GLY A C 1
ATOM 532 O O . GLY A 1 68 ? -14.392 -14.568 8.417 1.00 89.75 68 GLY A O 1
ATOM 533 N N . SER A 1 69 ? -14.181 -12.463 9.181 1.00 87.31 69 SER A N 1
ATOM 534 C CA . SER A 1 69 ? -12.755 -12.332 8.885 1.00 87.31 69 SER A CA 1
ATOM 535 C C . SER A 1 69 ? -11.972 -11.812 10.082 1.00 87.31 69 SER A C 1
ATOM 537 O O . SER A 1 69 ? -12.449 -10.922 10.786 1.00 87.31 69 SER A O 1
ATOM 539 N N . GLY A 1 70 ? -10.748 -12.307 10.268 1.00 85.88 70 GLY A N 1
ATOM 540 C CA . GLY A 1 70 ? -9.806 -11.779 11.257 1.00 85.88 70 GLY A CA 1
ATOM 541 C C . GLY A 1 70 ? -9.290 -12.810 12.262 1.00 85.88 70 GLY A C 1
ATOM 542 O O . GLY A 1 70 ? -9.209 -14.007 11.977 1.00 85.88 70 GLY A O 1
ATOM 543 N N . ASN A 1 71 ? -8.880 -12.311 13.432 1.00 82.31 71 ASN A N 1
ATOM 544 C CA . ASN A 1 71 ? -8.230 -13.108 14.478 1.00 82.31 71 ASN A CA 1
ATOM 545 C C . ASN A 1 71 ? -9.205 -13.699 15.506 1.00 82.31 71 ASN A C 1
ATOM 547 O O . ASN A 1 71 ? -8.829 -14.670 16.140 1.00 82.31 71 ASN A O 1
ATOM 551 N N . ASP A 1 72 ? -10.401 -13.128 15.676 1.00 88.56 72 ASP A N 1
ATOM 552 C CA . ASP A 1 72 ? -11.516 -13.668 16.472 1.00 88.56 72 ASP A CA 1
ATOM 553 C C . ASP A 1 72 ? -12.704 -13.797 15.525 1.00 88.56 72 ASP A C 1
ATOM 555 O O . ASP A 1 72 ? -13.273 -12.791 15.095 1.00 88.56 72 ASP A O 1
ATOM 559 N N . ILE A 1 73 ? -13.018 -15.026 15.133 1.00 93.44 73 ILE A N 1
ATOM 560 C CA . ILE A 1 73 ? -14.092 -15.300 14.180 1.00 93.44 73 ILE A CA 1
ATOM 561 C C . ILE A 1 73 ? -15.055 -16.336 14.739 1.00 93.44 73 ILE A C 1
ATOM 563 O O . ILE A 1 73 ? -14.681 -17.202 15.532 1.00 93.44 73 ILE A O 1
ATOM 567 N N . LYS A 1 74 ? -16.311 -16.237 14.305 1.00 95.81 74 LYS A N 1
ATOM 568 C CA . LYS A 1 74 ? -17.341 -17.245 14.552 1.00 95.81 74 LYS A CA 1
ATOM 569 C C . LYS A 1 74 ? -17.380 -18.243 13.404 1.00 95.81 74 LYS A C 1
ATOM 571 O O . LYS A 1 74 ? -17.141 -17.876 12.253 1.00 95.81 74 LYS A O 1
ATOM 576 N N . PHE A 1 75 ? -17.735 -19.471 13.732 1.00 96.56 75 PHE A N 1
ATOM 577 C CA . PHE A 1 75 ? -17.898 -20.573 12.800 1.00 96.56 75 PHE A CA 1
ATOM 578 C C . PHE A 1 75 ? -19.357 -21.031 12.752 1.00 96.56 75 PHE A C 1
ATOM 580 O O . PHE A 1 75 ? -20.137 -20.772 13.671 1.00 96.56 75 PHE A O 1
ATOM 587 N N . SER A 1 76 ? -19.741 -21.690 11.658 1.00 95.00 76 SER A N 1
ATOM 588 C CA . SER A 1 76 ? -21.126 -22.106 11.393 1.00 95.00 76 SER A CA 1
ATOM 589 C C . SER A 1 76 ? -21.705 -23.096 12.407 1.00 95.00 76 SER A C 1
ATOM 591 O O . SER A 1 76 ? -22.920 -23.237 12.491 1.00 95.00 76 SER A O 1
ATOM 593 N N . ASP A 1 77 ? -20.854 -23.769 13.172 1.00 93.38 77 ASP A N 1
ATOM 594 C CA . ASP A 1 77 ? -21.197 -24.713 14.240 1.00 93.38 77 ASP A CA 1
ATOM 595 C C . ASP A 1 77 ? -21.308 -24.053 15.631 1.00 93.38 77 ASP A C 1
ATOM 597 O O . ASP A 1 77 ? -21.566 -24.725 16.629 1.00 93.38 77 ASP A O 1
ATOM 601 N N . GLY A 1 78 ? -21.137 -22.729 15.707 1.00 93.81 78 GLY A N 1
ATOM 602 C CA . GLY A 1 78 ? -21.234 -21.950 16.939 1.00 93.81 78 GLY A CA 1
ATOM 603 C C . GLY A 1 78 ? -19.914 -21.776 17.691 1.00 93.81 78 GLY A C 1
ATOM 604 O O . GLY A 1 78 ? -19.897 -21.064 18.701 1.00 93.81 78 GLY A O 1
ATOM 605 N N . PHE A 1 79 ? -18.809 -22.353 17.211 1.00 96.25 79 PHE A N 1
ATOM 606 C CA . PHE A 1 79 ? -17.493 -22.109 17.792 1.00 96.25 79 PHE A CA 1
ATOM 607 C C . PHE A 1 79 ? -17.005 -20.683 17.521 1.00 96.25 79 PHE A C 1
ATOM 609 O O . PHE A 1 79 ? -17.294 -20.064 16.494 1.00 96.25 79 PHE A O 1
ATOM 616 N N . ARG A 1 80 ? -16.222 -20.154 18.462 1.00 95.56 80 ARG A N 1
ATOM 617 C CA . ARG A 1 80 ? -15.362 -18.985 18.252 1.00 95.56 80 ARG A CA 1
ATOM 618 C C . ARG A 1 80 ? -13.926 -19.451 18.184 1.00 95.56 80 ARG A C 1
ATOM 620 O O . ARG A 1 80 ? -13.531 -20.253 19.023 1.00 95.56 80 ARG A O 1
ATOM 627 N N . GLY A 1 81 ? -13.135 -18.946 17.246 1.00 94.75 81 GLY A N 1
ATOM 628 C CA . GLY A 1 81 ? -11.744 -19.369 17.121 1.00 94.75 81 GLY A CA 1
ATOM 629 C C . GLY A 1 81 ? -10.744 -18.241 16.991 1.00 94.75 81 GLY A C 1
ATOM 630 O O . GLY A 1 81 ? -11.052 -17.167 16.472 1.00 94.75 81 GLY A O 1
ATOM 631 N N . PHE A 1 82 ? -9.520 -18.553 17.424 1.00 94.81 82 PHE A N 1
ATOM 632 C CA . PHE A 1 82 ? -8.356 -17.682 17.346 1.00 94.81 82 PHE A CA 1
ATOM 633 C C . PHE A 1 82 ? -7.267 -18.252 16.454 1.00 94.81 82 PHE A C 1
ATOM 635 O O . PHE A 1 82 ? -6.935 -19.433 16.539 1.00 94.81 82 PHE A O 1
ATOM 642 N N . ARG A 1 83 ? -6.690 -17.393 15.617 1.00 94.38 83 ARG A N 1
ATOM 643 C CA . ARG A 1 83 ? -5.666 -17.770 14.640 1.00 94.38 83 ARG A CA 1
ATOM 644 C C . ARG A 1 83 ? -4.421 -18.357 15.316 1.00 94.38 83 ARG A C 1
ATOM 646 O O . ARG A 1 83 ? -3.818 -17.680 16.137 1.00 94.38 83 ARG A O 1
ATOM 653 N N . LEU A 1 84 ? -3.997 -19.564 14.936 1.00 93.75 84 LEU A N 1
ATOM 654 C CA . LEU A 1 84 ? -2.816 -20.234 15.510 1.00 93.75 84 LEU A CA 1
ATOM 655 C C . LEU A 1 84 ? -1.499 -19.865 14.819 1.00 93.75 84 LEU A C 1
ATOM 657 O O . LEU A 1 84 ? -0.470 -19.752 15.475 1.00 93.75 84 LEU A O 1
ATOM 661 N N . ASP A 1 85 ? -1.522 -19.683 13.500 1.00 92.31 85 ASP A N 1
ATOM 662 C CA . ASP A 1 85 ? -0.341 -19.349 12.700 1.00 92.31 85 ASP A CA 1
ATOM 663 C C . ASP A 1 85 ? -0.503 -17.958 12.087 1.00 92.31 85 ASP A C 1
ATOM 665 O O . ASP A 1 85 ? -1.358 -17.742 11.222 1.00 92.31 85 ASP A O 1
ATOM 669 N N . TYR A 1 86 ? 0.318 -17.013 12.551 1.00 91.00 86 TYR A N 1
ATOM 670 C CA . TYR A 1 86 ? 0.265 -15.629 12.100 1.00 91.00 86 TYR A CA 1
ATOM 671 C C . TYR A 1 86 ? 0.987 -15.372 10.769 1.00 91.00 86 TYR A C 1
ATOM 673 O O . TYR A 1 86 ? 0.797 -14.301 10.189 1.00 91.00 86 TYR A O 1
ATOM 681 N N . SER A 1 87 ? 1.763 -16.341 10.273 1.00 92.88 87 SER A N 1
ATOM 682 C CA . SER A 1 87 ? 2.422 -16.269 8.963 1.00 92.88 87 SER A CA 1
ATOM 683 C C . SER A 1 87 ? 1.464 -16.552 7.803 1.00 92.88 87 SER A C 1
ATOM 685 O O . SER A 1 87 ? 1.713 -16.124 6.676 1.00 92.88 87 SER A O 1
ATOM 687 N N . LYS A 1 88 ? 0.340 -17.226 8.080 1.00 94.12 88 LYS A N 1
ATOM 688 C CA . LYS A 1 88 ? -0.720 -17.492 7.105 1.00 94.12 88 LYS A CA 1
ATOM 689 C C . LYS A 1 88 ? -1.809 -16.414 7.129 1.00 94.12 88 LYS A C 1
ATOM 691 O O . LYS A 1 88 ? -2.091 -15.853 8.192 1.00 94.12 88 LYS A O 1
ATOM 696 N N . PRO A 1 89 ? -2.476 -16.150 5.990 1.00 94.88 89 PRO A N 1
ATOM 697 C CA . PRO A 1 89 ? -3.664 -15.305 5.940 1.00 94.88 89 PRO A CA 1
ATOM 698 C C . PRO A 1 89 ? -4.724 -15.720 6.970 1.00 94.88 89 PRO A C 1
ATOM 700 O O . PRO A 1 89 ? -4.884 -16.904 7.289 1.00 94.88 89 PRO A O 1
ATOM 703 N N . ALA A 1 90 ? -5.431 -14.728 7.512 1.00 95.06 90 ALA A N 1
ATOM 704 C CA . ALA A 1 90 ? -6.629 -14.976 8.306 1.00 95.06 90 ALA A CA 1
ATOM 705 C C . ALA A 1 90 ? -7.741 -15.533 7.407 1.00 95.06 90 ALA A C 1
ATOM 707 O O . ALA A 1 90 ? -7.795 -15.209 6.220 1.00 95.06 90 ALA A O 1
ATOM 708 N N . ALA A 1 91 ? -8.618 -16.345 7.987 1.00 95.44 91 ALA A N 1
ATOM 709 C CA . ALA A 1 91 ? -9.802 -16.827 7.300 1.00 95.44 91 ALA A CA 1
ATOM 710 C C . ALA A 1 91 ? -10.735 -15.667 6.938 1.00 95.44 91 ALA A C 1
ATOM 712 O O . ALA A 1 91 ? -10.777 -14.633 7.615 1.00 95.44 91 ALA A O 1
ATOM 713 N N . THR A 1 92 ? -11.493 -15.883 5.878 1.00 95.56 92 THR A N 1
ATOM 714 C CA . THR A 1 92 ? -12.558 -15.035 5.361 1.00 95.56 92 THR A CA 1
ATOM 715 C C . THR A 1 92 ? -13.868 -15.817 5.326 1.00 95.56 92 THR A C 1
ATOM 717 O O . THR A 1 92 ? -13.882 -17.044 5.437 1.00 95.56 92 THR A O 1
ATOM 720 N N . SER A 1 93 ? -14.991 -15.105 5.210 1.00 95.75 93 SER A N 1
ATOM 721 C CA . SER A 1 93 ? -16.310 -15.740 5.204 1.00 95.75 93 SER A CA 1
ATOM 722 C C . SER A 1 93 ? -16.418 -16.777 4.082 1.00 95.75 93 SER A C 1
ATOM 724 O O . SER A 1 93 ? -16.134 -16.469 2.926 1.00 95.75 93 SER A O 1
ATOM 726 N N . GLY A 1 94 ? -16.839 -17.993 4.429 1.00 93.81 94 GLY A N 1
ATOM 727 C CA . GLY A 1 94 ? -16.955 -19.118 3.499 1.00 93.81 94 GLY A CA 1
ATOM 728 C C . GLY A 1 94 ? -15.729 -20.029 3.413 1.00 93.81 94 GLY A C 1
ATOM 729 O O . GLY A 1 94 ? -15.836 -21.078 2.781 1.00 93.81 94 GLY A O 1
ATOM 730 N N . ASP A 1 95 ? -14.607 -19.695 4.063 1.00 96.06 95 ASP A N 1
ATOM 731 C CA . ASP A 1 95 ? -13.481 -20.628 4.176 1.00 96.06 95 ASP A CA 1
ATOM 732 C C . ASP A 1 95 ? -13.892 -21.893 4.947 1.00 96.06 95 ASP A C 1
ATOM 734 O O . ASP A 1 95 ? -14.582 -21.823 5.969 1.00 96.06 95 ASP A O 1
ATOM 738 N N . GLU A 1 96 ? -13.450 -23.048 4.443 1.00 96.75 96 GLU A N 1
ATOM 739 C CA . GLU A 1 96 ? -13.843 -24.376 4.920 1.00 96.75 96 GLU A CA 1
ATOM 740 C C . GLU A 1 96 ? -12.835 -24.957 5.920 1.00 96.75 96 GLU A C 1
ATOM 742 O O . GLU A 1 96 ? -11.617 -24.986 5.686 1.00 96.75 96 GLU A O 1
ATOM 747 N N . PHE A 1 97 ? -13.367 -25.492 7.018 1.00 97.00 97 PHE A N 1
ATOM 748 C CA . PHE A 1 97 ? -12.617 -26.091 8.113 1.00 97.00 97 PHE A CA 1
ATOM 749 C C . PHE A 1 97 ? -13.152 -27.475 8.479 1.00 97.00 97 PHE A C 1
ATOM 751 O O . PHE A 1 97 ? -14.307 -27.821 8.215 1.00 97.00 97 PHE A O 1
ATOM 758 N N . LYS A 1 98 ? -12.293 -28.268 9.120 1.00 96.12 98 LYS A N 1
ATOM 759 C CA . LYS A 1 98 ? -12.630 -29.560 9.730 1.00 96.12 98 LYS A CA 1
ATOM 760 C C . LYS A 1 98 ? -12.185 -29.582 11.194 1.00 96.12 98 LYS A C 1
ATOM 762 O O . LYS A 1 98 ? -11.164 -28.983 11.537 1.00 96.12 98 LYS A O 1
ATOM 767 N N . HIS A 1 99 ? -12.914 -30.321 12.027 1.00 94.75 99 HIS A N 1
ATOM 768 C CA . HIS A 1 99 ? -12.535 -30.543 13.420 1.00 94.75 99 HIS A CA 1
ATOM 769 C C . HIS A 1 99 ? -11.228 -31.341 13.526 1.00 94.75 99 HIS A C 1
ATOM 771 O O . HIS A 1 99 ? -11.013 -32.333 12.822 1.00 94.75 99 HIS A O 1
ATOM 777 N N . ALA A 1 100 ? -10.391 -30.938 14.470 1.00 94.38 100 ALA A N 1
ATOM 778 C CA . ALA A 1 100 ? -9.209 -31.641 14.930 1.00 94.38 100 ALA A CA 1
ATOM 779 C C . ALA A 1 100 ? -9.112 -31.536 16.459 1.00 94.38 100 ALA A C 1
ATOM 781 O O . ALA A 1 100 ? -9.684 -30.646 17.091 1.00 94.38 100 ALA A O 1
ATOM 782 N N . SER A 1 101 ? -8.382 -32.467 17.075 1.00 92.56 101 SER A N 1
ATOM 783 C CA . SER A 1 101 ? -8.207 -32.486 18.531 1.00 92.56 101 SER A CA 1
ATOM 784 C C . SER A 1 101 ? -7.579 -31.185 19.024 1.00 92.56 101 SER A C 1
ATOM 786 O O . SER A 1 101 ? -6.564 -30.755 18.486 1.00 92.56 101 SER A O 1
ATOM 788 N N . ALA A 1 102 ? -8.090 -30.616 20.117 1.00 91.19 102 ALA A N 1
ATOM 789 C CA . ALA A 1 102 ? -7.494 -29.435 20.743 1.00 91.19 102 ALA A CA 1
ATOM 790 C C . ALA A 1 102 ? -6.005 -29.619 21.082 1.00 91.19 102 ALA A C 1
ATOM 792 O O . ALA A 1 102 ? -5.242 -28.656 21.089 1.00 91.19 102 ALA A O 1
ATOM 793 N N . SER A 1 103 ? -5.579 -30.860 21.346 1.00 91.00 103 SER A N 1
ATOM 794 C CA . SER A 1 103 ? -4.183 -31.198 21.635 1.00 91.00 103 SER A CA 1
ATOM 795 C C . SER A 1 103 ? -3.232 -31.005 20.450 1.00 91.00 103 SER A C 1
ATOM 797 O O . SER A 1 103 ? -2.025 -30.972 20.678 1.00 91.00 103 SER A O 1
ATOM 799 N N . SER A 1 104 ? -3.735 -30.863 19.216 1.00 88.44 104 SER A N 1
ATOM 800 C CA . SER A 1 104 ? -2.901 -30.579 18.041 1.00 88.44 104 SER A CA 1
ATOM 801 C C . SER A 1 104 ? -2.429 -29.123 17.984 1.00 88.44 104 SER A C 1
ATOM 803 O O . SER A 1 104 ? -1.470 -28.823 17.272 1.00 88.44 104 SER A O 1
ATOM 805 N N . ALA A 1 105 ? -3.051 -28.216 18.747 1.00 89.81 105 ALA A N 1
ATOM 806 C CA . ALA A 1 105 ? -2.595 -26.837 18.830 1.00 89.81 105 ALA A CA 1
ATOM 807 C C . ALA A 1 105 ? -1.275 -26.721 19.612 1.00 89.81 105 ALA A C 1
ATOM 809 O O . ALA A 1 105 ? -1.146 -27.296 20.703 1.00 89.81 105 ALA A O 1
ATOM 810 N N . PRO A 1 106 ? -0.324 -25.898 19.130 1.00 85.50 106 PRO A N 1
ATOM 811 C CA . PRO A 1 106 ? 0.830 -25.492 19.918 1.00 85.50 106 PRO A CA 1
ATOM 812 C C . PRO A 1 106 ? 0.374 -24.874 21.242 1.00 85.50 106 PRO A C 1
ATOM 814 O O . PRO A 1 106 ? -0.485 -23.995 21.262 1.00 85.50 106 PRO A O 1
ATOM 817 N N . ASN A 1 107 ? 0.946 -25.336 22.356 1.00 88.62 107 ASN A N 1
ATOM 818 C CA . ASN A 1 107 ? 0.619 -24.850 23.700 1.00 88.62 107 ASN A CA 1
ATOM 819 C C . ASN A 1 107 ? -0.880 -24.944 24.064 1.00 88.62 107 ASN A C 1
ATOM 821 O O . ASN A 1 107 ? -1.374 -24.138 24.851 1.00 88.62 107 ASN A O 1
ATOM 825 N N . SER A 1 108 ? -1.603 -25.938 23.537 1.00 90.25 108 SER A N 1
ATOM 826 C CA . SER A 1 108 ? -3.049 -26.129 23.747 1.00 90.25 108 SER A CA 1
ATOM 827 C C . SER A 1 108 ? -3.510 -25.973 25.203 1.00 90.25 108 SER A C 1
ATOM 829 O O . SER A 1 108 ? -4.437 -25.214 25.467 1.00 90.25 108 SER A O 1
ATOM 831 N N . ASN A 1 109 ? -2.828 -26.598 26.168 1.00 91.19 109 ASN A N 1
ATOM 832 C CA . ASN A 1 109 ? -3.165 -26.475 27.594 1.00 91.19 109 ASN A CA 1
ATOM 833 C C . ASN A 1 109 ? -3.090 -25.018 28.095 1.00 91.19 109 ASN A C 1
ATOM 835 O O . ASN A 1 109 ? -3.955 -24.559 28.835 1.00 91.19 109 ASN A O 1
ATOM 839 N N . MET A 1 110 ? -2.081 -24.268 27.652 1.00 91.44 110 MET A N 1
ATOM 840 C CA . MET A 1 110 ? -1.916 -22.857 27.999 1.00 91.44 110 MET A CA 1
ATOM 841 C C . MET A 1 110 ? -3.030 -22.000 27.384 1.00 91.44 110 MET A C 1
ATOM 843 O O . MET A 1 110 ? -3.583 -21.137 28.063 1.00 91.44 110 MET A O 1
ATOM 847 N N . LEU A 1 111 ? -3.407 -22.262 26.129 1.00 92.12 111 LEU A N 1
ATOM 848 C CA . LEU A 1 111 ? -4.508 -21.566 25.455 1.00 92.12 111 LEU A CA 1
ATOM 849 C C . LEU A 1 111 ? -5.855 -21.840 26.144 1.00 92.12 111 LEU A C 1
ATOM 851 O O . LEU A 1 111 ? -6.598 -20.902 26.430 1.00 92.12 111 LEU A O 1
ATOM 855 N N . MET A 1 112 ? -6.130 -23.100 26.506 1.00 94.12 112 MET A N 1
ATOM 856 C CA . MET A 1 112 ? -7.326 -23.475 27.276 1.00 94.12 112 MET A CA 1
ATOM 857 C C . MET A 1 112 ? -7.391 -22.721 28.606 1.00 94.12 112 MET A C 1
ATOM 859 O O . MET A 1 112 ? -8.410 -22.114 28.935 1.00 94.12 112 MET A O 1
ATOM 863 N N . GLN A 1 113 ? -6.291 -22.731 29.365 1.00 93.75 113 GLN A N 1
ATOM 864 C CA . GLN A 1 113 ? -6.217 -22.063 30.663 1.00 93.75 113 GLN A CA 1
ATOM 865 C C . GLN A 1 113 ? -6.350 -20.545 30.527 1.00 93.75 113 GLN A C 1
ATOM 867 O O . GLN A 1 113 ? -7.008 -19.919 31.346 1.00 93.75 113 GLN A O 1
ATOM 872 N N . THR A 1 114 ? -5.818 -19.951 29.462 1.00 93.88 114 THR A N 1
ATOM 873 C CA . THR A 1 114 ? -5.957 -18.512 29.206 1.00 93.88 114 THR A CA 1
ATOM 874 C C . THR A 1 114 ? -7.417 -18.123 28.981 1.00 93.88 114 THR A C 1
ATOM 876 O O . THR A 1 114 ? -7.898 -17.178 29.607 1.00 93.88 114 THR A O 1
ATOM 879 N N . ILE A 1 115 ? -8.148 -18.876 28.149 1.00 94.12 115 ILE A N 1
ATOM 880 C CA . ILE A 1 115 ? -9.575 -18.631 27.892 1.00 94.12 115 ILE A CA 1
ATOM 881 C C . ILE A 1 115 ? -10.382 -18.791 29.185 1.00 94.12 115 ILE A C 1
ATOM 883 O O . ILE A 1 115 ? -11.159 -17.902 29.533 1.00 94.12 115 ILE A O 1
ATOM 887 N N . ILE A 1 116 ? -10.157 -19.870 29.943 1.00 94.94 116 ILE A N 1
ATOM 888 C CA . ILE A 1 116 ? -10.825 -20.090 31.236 1.00 94.94 116 ILE A CA 1
ATOM 889 C C . ILE A 1 116 ? -10.531 -18.932 32.199 1.00 94.94 116 ILE A C 1
ATOM 891 O O . ILE A 1 116 ? -11.453 -18.376 32.798 1.00 94.94 116 ILE A O 1
ATOM 895 N N . GLY A 1 117 ? -9.264 -18.526 32.311 1.00 92.56 117 GLY A N 1
ATOM 896 C CA . GLY A 1 117 ? -8.824 -17.432 33.174 1.00 92.56 117 GLY A CA 1
ATOM 897 C C . GLY A 1 117 ? -9.495 -16.105 32.824 1.00 92.56 117 GLY A C 1
ATOM 898 O O . GLY A 1 117 ? -9.895 -15.369 33.725 1.00 92.56 117 GLY A O 1
ATOM 899 N N . CYS A 1 118 ? -9.708 -15.832 31.531 1.00 93.94 118 CYS A N 1
ATOM 900 C CA . CYS A 1 118 ? -10.447 -14.651 31.090 1.00 93.94 118 CYS A CA 1
ATOM 901 C C . CYS A 1 118 ? -11.889 -14.655 31.612 1.00 93.94 118 CYS A C 1
ATOM 903 O O . CYS A 1 118 ? -12.344 -13.636 32.122 1.00 93.94 118 CYS A O 1
ATOM 905 N N . TYR A 1 119 ? -12.604 -15.783 31.549 1.00 95.00 119 TYR A N 1
ATOM 906 C CA . TYR A 1 119 ? -13.966 -15.857 32.092 1.00 95.00 119 TYR A CA 1
ATOM 907 C C . TYR A 1 119 ? -13.992 -15.715 33.614 1.00 95.00 119 TYR A C 1
ATOM 909 O O . TYR A 1 119 ? -14.795 -14.942 34.129 1.00 95.00 119 TYR A O 1
ATOM 917 N N . VAL A 1 120 ? -13.087 -16.393 34.326 1.00 92.88 120 VAL A N 1
ATOM 918 C CA . VAL A 1 120 ? -12.973 -16.312 35.795 1.00 92.88 120 VAL A CA 1
ATOM 919 C C . VAL A 1 120 ? -12.700 -14.877 36.266 1.00 92.88 120 VAL A C 1
ATOM 921 O O . VAL A 1 120 ? -13.184 -14.466 37.315 1.00 92.88 120 VAL A O 1
ATOM 924 N N . LYS A 1 121 ? -11.950 -14.091 35.486 1.00 93.50 121 LYS A N 1
ATOM 925 C CA . LYS A 1 121 ? -11.613 -12.692 35.797 1.00 93.50 121 LYS A CA 1
ATOM 926 C C . LYS A 1 121 ? -12.596 -11.659 35.230 1.00 93.50 121 LYS A C 1
ATOM 928 O O . LYS A 1 121 ? -12.367 -10.469 35.413 1.00 93.50 121 LYS A O 1
ATOM 933 N N . GLY A 1 122 ? -13.660 -12.075 34.538 1.00 93.06 122 GLY A N 1
ATOM 934 C CA . GLY A 1 122 ? -14.605 -11.147 33.899 1.00 93.06 122 GLY A CA 1
ATOM 935 C C . GLY A 1 122 ? -14.045 -10.417 32.667 1.00 93.06 122 GLY A C 1
ATOM 936 O O . GLY A 1 122 ? -14.574 -9.387 32.266 1.00 93.06 122 GLY A O 1
ATOM 937 N N . LEU A 1 123 ? -12.992 -10.950 32.042 1.00 93.44 123 LEU A N 1
ATOM 938 C CA . LEU A 1 123 ? -12.302 -10.396 30.868 1.00 93.44 123 LEU A CA 1
ATOM 939 C C . LEU A 1 123 ? -12.755 -11.049 29.550 1.00 93.44 123 LEU A C 1
ATOM 941 O O . LEU A 1 123 ? -12.009 -11.073 28.572 1.00 93.44 123 LEU A O 1
ATOM 945 N N . SER A 1 124 ? -13.972 -11.597 29.492 1.00 90.00 124 SER A N 1
ATOM 946 C CA . SER A 1 124 ? -14.469 -12.312 28.306 1.00 90.00 124 SER A CA 1
ATOM 947 C C . SER A 1 124 ? -14.523 -11.435 27.045 1.00 90.00 124 SER A C 1
ATOM 949 O O . SER A 1 124 ? -14.284 -11.925 25.945 1.00 90.00 124 SER A O 1
ATOM 951 N N . GLY A 1 125 ? -14.750 -10.125 27.198 1.00 88.69 125 GLY A N 1
ATOM 952 C CA . GLY A 1 125 ? -14.702 -9.154 26.097 1.00 88.69 125 GLY A CA 1
ATOM 953 C C . GLY A 1 125 ? -13.295 -8.863 25.556 1.00 88.69 125 GLY A C 1
ATOM 954 O O . GLY A 1 125 ? -13.168 -8.265 24.494 1.00 88.69 125 GLY A O 1
ATOM 955 N N . GLN A 1 126 ? -12.236 -9.288 26.256 1.00 91.44 126 GLN A N 1
ATOM 956 C CA . GLN A 1 126 ? -10.838 -9.029 25.884 1.00 91.44 126 GLN A CA 1
ATOM 957 C C . GLN A 1 126 ? -10.111 -10.276 25.362 1.00 91.44 126 GLN A C 1
ATOM 959 O O . GLN A 1 126 ? -8.926 -10.193 25.031 1.00 91.44 126 GLN A O 1
ATOM 964 N N . ILE A 1 127 ? -10.801 -11.421 25.253 1.00 91.00 127 ILE A N 1
ATOM 965 C CA . ILE A 1 127 ? -10.181 -12.705 24.889 1.00 91.00 127 ILE A CA 1
ATOM 966 C C . ILE A 1 127 ? -9.426 -12.597 23.560 1.00 91.00 127 ILE A C 1
ATOM 968 O O . ILE A 1 127 ? -8.304 -13.077 23.487 1.00 91.00 127 ILE A O 1
ATOM 972 N N . GLY A 1 128 ? -9.965 -11.919 22.540 1.00 87.12 128 GLY A N 1
ATOM 973 C CA . GLY A 1 128 ? -9.274 -11.772 21.252 1.00 87.12 128 GLY A CA 1
ATOM 974 C C . GLY A 1 128 ? -7.903 -11.093 21.353 1.00 87.12 128 GLY A C 1
ATOM 975 O O . GLY A 1 128 ? -6.923 -11.598 20.804 1.00 87.12 128 GLY A O 1
ATOM 976 N N . SER A 1 129 ? -7.810 -9.995 22.110 1.00 86.62 129 SER A N 1
ATOM 977 C CA . SER A 1 129 ? -6.541 -9.288 22.340 1.00 86.62 129 SER A CA 1
ATOM 978 C C . SER A 1 129 ? -5.568 -10.156 23.145 1.00 86.62 129 SER A C 1
ATOM 980 O O . SER A 1 129 ? -4.433 -10.385 22.722 1.00 86.62 129 SER A O 1
ATOM 982 N N . ILE A 1 130 ? -6.047 -10.740 24.247 1.00 90.94 130 ILE A N 1
ATOM 983 C CA . ILE A 1 130 ? -5.249 -11.588 25.140 1.00 90.94 130 ILE A CA 1
ATOM 984 C C . ILE A 1 130 ? -4.719 -12.826 24.406 1.00 90.94 130 ILE A C 1
ATOM 986 O O . ILE A 1 130 ? -3.546 -13.164 24.541 1.00 90.94 130 ILE A O 1
ATOM 990 N N . MET A 1 131 ? -5.555 -13.484 23.601 1.00 90.38 131 MET A N 1
ATOM 991 C CA . MET A 1 131 ? -5.183 -14.675 22.837 1.00 90.38 131 MET A CA 1
ATOM 992 C C . MET A 1 131 ? -4.166 -14.357 21.746 1.00 90.38 131 MET A C 1
ATOM 994 O O . MET A 1 131 ? -3.235 -15.134 21.549 1.00 90.38 131 MET A O 1
ATOM 998 N N . SER A 1 132 ? -4.287 -13.203 21.083 1.00 85.38 132 SER A N 1
ATOM 999 C CA . SER A 1 132 ? -3.294 -12.783 20.092 1.00 85.38 132 SER A CA 1
ATOM 1000 C C . SER A 1 132 ? -1.900 -12.607 20.704 1.00 85.38 132 SER A C 1
ATOM 1002 O O . SER A 1 132 ? -0.919 -13.075 20.128 1.00 85.38 132 SER A O 1
ATOM 1004 N N . GLY A 1 133 ? -1.822 -12.038 21.914 1.00 85.75 133 GLY A N 1
ATOM 1005 C CA . GLY A 1 133 ? -0.582 -11.973 22.685 1.00 85.75 133 GLY A CA 1
ATOM 1006 C C . GLY A 1 133 ? -0.117 -13.358 23.135 1.00 85.75 133 GLY A C 1
ATOM 1007 O O . GLY A 1 133 ? 1.030 -13.725 22.905 1.00 85.75 133 GLY A O 1
ATOM 1008 N N . ALA A 1 134 ? -1.022 -14.176 23.681 1.00 86.69 134 ALA A N 1
ATOM 1009 C CA . ALA A 1 134 ? -0.693 -15.504 24.198 1.00 86.69 134 ALA A CA 1
ATOM 1010 C C . ALA A 1 134 ? -0.093 -16.445 23.142 1.00 86.69 134 ALA A C 1
ATOM 1012 O O . ALA A 1 134 ? 0.774 -17.259 23.461 1.00 86.69 134 ALA A O 1
ATOM 1013 N N . ILE A 1 135 ? -0.536 -16.330 21.888 1.00 85.19 135 ILE A N 1
ATOM 1014 C CA . ILE A 1 135 ? -0.032 -17.133 20.768 1.00 85.19 135 ILE A CA 1
ATOM 1015 C C . ILE A 1 135 ? 1.346 -16.641 20.297 1.00 85.19 135 ILE A C 1
ATOM 1017 O O . ILE A 1 135 ? 2.178 -17.459 19.914 1.00 85.19 135 ILE A O 1
ATOM 1021 N N . GLN A 1 136 ? 1.616 -15.333 20.353 1.00 84.38 136 GLN A N 1
ATOM 1022 C CA . GLN A 1 136 ? 2.877 -14.749 19.876 1.00 84.38 136 GLN A CA 1
ATOM 1023 C C . GLN A 1 136 ? 4.003 -14.775 20.917 1.00 84.38 136 GLN A C 1
ATOM 1025 O O . GLN A 1 136 ? 5.151 -15.035 20.565 1.00 84.38 136 GLN A O 1
ATOM 1030 N N . SER A 1 137 ? 3.693 -14.492 22.183 1.00 81.44 137 SER A N 1
ATOM 1031 C CA . SER A 1 137 ? 4.685 -14.300 23.251 1.00 81.44 137 SER A CA 1
ATOM 1032 C C . SER A 1 137 ? 4.474 -15.194 24.477 1.00 81.44 137 SER A C 1
ATOM 1034 O O . SER A 1 137 ? 5.258 -15.119 25.424 1.00 81.44 137 SER A O 1
ATOM 1036 N N . GLY A 1 138 ? 3.471 -16.077 24.454 1.00 76.62 138 GLY A N 1
ATOM 1037 C CA . GLY A 1 138 ? 3.084 -16.902 25.599 1.00 76.62 138 GLY A CA 1
ATOM 1038 C C . GLY A 1 138 ? 2.019 -16.230 26.471 1.00 76.62 138 GLY A C 1
ATOM 1039 O O . GLY A 1 138 ? 1.855 -15.012 26.472 1.00 76.62 138 GLY A O 1
ATOM 1040 N N . ALA A 1 139 ? 1.233 -17.032 27.191 1.00 71.44 139 ALA A N 1
ATOM 1041 C CA . ALA A 1 139 ? 0.117 -16.524 27.984 1.00 71.44 139 ALA A CA 1
ATOM 1042 C C . ALA A 1 139 ? 0.561 -15.788 29.254 1.00 71.44 139 ALA A C 1
ATOM 1044 O O . ALA A 1 139 ? 1.592 -16.100 29.849 1.00 71.44 139 ALA A O 1
ATOM 1045 N N . SER A 1 140 ? -0.286 -14.867 29.724 1.00 74.44 140 SER A N 1
ATOM 1046 C CA . SER A 1 140 ? -0.117 -14.235 31.034 1.00 74.44 140 SER A CA 1
ATOM 1047 C C . SER A 1 140 ? -0.204 -15.284 32.145 1.00 74.44 140 SER A C 1
ATOM 1049 O O . SER A 1 140 ? -1.242 -15.933 32.316 1.00 74.44 140 SER A O 1
ATOM 1051 N N . GLY A 1 141 ? 0.876 -15.420 32.922 1.00 83.94 141 GLY A N 1
ATOM 1052 C CA . GLY A 1 141 ? 0.939 -16.319 34.076 1.00 83.94 141 GLY A CA 1
ATOM 1053 C C . GLY A 1 141 ? -0.209 -16.093 35.064 1.00 83.94 141 GLY A C 1
ATOM 1054 O O . GLY A 1 141 ? -0.723 -17.051 35.634 1.00 83.94 141 GLY A O 1
ATOM 1055 N N . ASP A 1 142 ? -0.701 -14.860 35.187 1.00 85.44 142 ASP A N 1
ATOM 1056 C CA . ASP A 1 142 ? -1.816 -14.518 36.074 1.00 85.44 142 ASP A CA 1
ATOM 1057 C C . ASP A 1 142 ? -3.147 -15.140 35.630 1.00 85.44 142 ASP A C 1
ATOM 1059 O O . ASP A 1 142 ? -3.932 -15.588 36.469 1.00 85.44 142 ASP A O 1
ATOM 1063 N N . LEU A 1 143 ? -3.407 -15.211 34.319 1.00 88.00 143 LEU A N 1
ATOM 1064 C CA . LEU A 1 143 ? -4.624 -15.830 33.776 1.00 88.00 143 LEU A CA 1
ATOM 1065 C C . LEU A 1 143 ? -4.561 -17.353 33.870 1.00 88.00 143 LEU A C 1
ATOM 1067 O O . LEU A 1 143 ? -5.545 -17.996 34.236 1.00 88.00 143 LEU A O 1
ATOM 1071 N N . VAL A 1 144 ? -3.384 -17.913 33.594 1.00 87.94 144 VAL A N 1
ATOM 1072 C CA . VAL A 1 144 ? -3.091 -19.340 33.759 1.00 87.94 144 VAL A CA 1
ATOM 1073 C C . VAL A 1 144 ? -3.313 -19.752 35.220 1.00 87.94 144 VAL A C 1
ATOM 1075 O O . VAL A 1 144 ? -4.065 -20.689 35.491 1.00 87.94 144 VAL A O 1
ATOM 1078 N N . ASN A 1 145 ? -2.766 -18.991 36.171 1.00 88.06 145 ASN A N 1
ATOM 1079 C CA . ASN A 1 145 ? -2.958 -19.216 37.604 1.00 88.06 145 ASN A CA 1
ATOM 1080 C C . ASN A 1 145 ? -4.426 -19.053 38.023 1.00 88.06 145 ASN A C 1
ATOM 1082 O O . ASN A 1 145 ? -4.934 -19.851 38.809 1.00 88.06 145 ASN A O 1
ATOM 1086 N N . ALA A 1 146 ? -5.138 -18.056 37.488 1.00 86.12 146 ALA A N 1
ATOM 1087 C CA . ALA A 1 146 ? -6.563 -17.871 37.764 1.00 86.12 146 ALA A CA 1
ATOM 1088 C C . ALA A 1 146 ? -7.402 -19.078 37.314 1.00 86.12 146 ALA A C 1
ATOM 1090 O O . ALA A 1 146 ? -8.300 -19.505 38.037 1.00 86.12 146 ALA A O 1
ATOM 1091 N N . ALA A 1 147 ? -7.091 -19.659 36.154 1.00 88.31 147 ALA A N 1
ATOM 1092 C CA . ALA A 1 147 ? -7.754 -20.868 35.680 1.00 88.31 147 ALA A CA 1
ATOM 1093 C C . ALA A 1 147 ? -7.413 -22.097 36.530 1.00 88.31 147 ALA A C 1
ATOM 1095 O O . ALA A 1 147 ? -8.303 -22.885 36.849 1.00 88.31 147 ALA A O 1
ATOM 1096 N N . GLN A 1 148 ? -6.151 -22.267 36.928 1.00 90.12 148 GLN A N 1
ATOM 1097 C CA . GLN A 1 148 ? -5.723 -23.401 37.755 1.00 90.12 148 GLN A CA 1
ATOM 1098 C C . GLN A 1 148 ? -6.327 -23.369 39.163 1.00 90.12 148 GLN A C 1
ATOM 1100 O O . GLN A 1 148 ? -6.722 -24.414 39.675 1.00 90.12 148 GLN A O 1
ATOM 1105 N N . ASN A 1 149 ? -6.461 -22.176 39.744 1.00 89.75 149 ASN A N 1
ATOM 1106 C CA . ASN A 1 149 ? -7.027 -21.972 41.079 1.00 89.75 149 ASN A CA 1
ATOM 1107 C C . ASN A 1 149 ? -8.562 -21.878 41.087 1.00 89.75 149 ASN A C 1
ATOM 1109 O O . ASN A 1 149 ? -9.160 -21.670 42.143 1.00 89.75 149 ASN A O 1
ATOM 1113 N N . SER A 1 150 ? -9.212 -21.993 39.926 1.00 88.31 150 SER A N 1
ATOM 1114 C CA . SER A 1 150 ? -10.669 -21.915 39.832 1.00 88.31 150 SER A CA 1
ATOM 1115 C C . SER A 1 150 ? -11.350 -23.156 40.422 1.00 88.31 150 SER A C 1
ATOM 1117 O O . SER A 1 150 ? -10.901 -24.292 40.246 1.00 88.31 150 SER A O 1
ATOM 1119 N N . GLU A 1 151 ? -12.467 -22.944 41.122 1.00 89.81 151 GLU A N 1
ATOM 1120 C CA . GLU A 1 151 ? -13.269 -24.032 41.684 1.00 89.81 151 GLU A CA 1
ATOM 1121 C C . GLU A 1 151 ? -13.943 -24.821 40.548 1.00 89.81 151 GLU A C 1
ATOM 1123 O O . GLU A 1 151 ? -14.668 -24.257 39.721 1.00 89.81 151 GLU A O 1
ATOM 1128 N N . LYS A 1 152 ? -13.710 -26.138 40.499 1.00 89.00 152 LYS A N 1
ATOM 1129 C CA . LYS A 1 152 ? -14.312 -27.036 39.505 1.00 89.00 152 LYS A CA 1
ATOM 1130 C C . LYS A 1 152 ? -15.506 -27.763 40.111 1.00 89.00 152 LYS A C 1
ATOM 1132 O O . LYS A 1 152 ? -15.359 -28.482 41.093 1.00 89.00 152 LYS A O 1
ATOM 1137 N N . ILE A 1 153 ? -16.673 -27.636 39.485 1.00 85.00 153 ILE A N 1
ATOM 1138 C CA . ILE A 1 153 ? -17.917 -28.284 39.913 1.00 85.00 153 ILE A CA 1
ATOM 1139 C C . ILE A 1 153 ? -18.420 -29.161 38.768 1.00 85.00 153 ILE A C 1
ATOM 1141 O O . ILE A 1 153 ? -18.894 -28.639 37.758 1.00 85.00 153 ILE A O 1
ATOM 1145 N N . ASN A 1 154 ? -18.341 -30.489 38.916 1.00 85.12 154 ASN A N 1
ATOM 1146 C CA . ASN A 1 154 ? -18.851 -31.479 37.952 1.00 85.12 154 ASN A CA 1
ATOM 1147 C C . ASN A 1 154 ? -18.469 -31.162 36.491 1.00 85.12 154 ASN A C 1
ATOM 1149 O O . ASN A 1 154 ? -19.349 -30.998 35.642 1.00 85.12 154 ASN A O 1
ATOM 1153 N N . GLY A 1 155 ? -17.171 -30.980 36.224 1.00 83.25 155 GLY A N 1
ATOM 1154 C CA . GLY A 1 155 ? -16.637 -30.679 34.886 1.00 83.25 155 GLY A CA 1
ATOM 1155 C C . GLY A 1 155 ? -16.845 -29.240 34.390 1.00 83.25 155 GLY A C 1
ATOM 1156 O O . GLY A 1 155 ? -16.387 -28.916 33.300 1.00 83.25 155 GLY A O 1
ATOM 1157 N N . ALA A 1 156 ? -17.493 -28.374 35.175 1.00 88.94 156 ALA A N 1
ATOM 1158 C CA . ALA A 1 156 ? -17.619 -26.943 34.902 1.00 88.94 156 ALA A CA 1
ATOM 1159 C C . ALA A 1 156 ? -16.670 -26.129 35.791 1.00 88.94 156 ALA A C 1
ATOM 1161 O O . ALA A 1 156 ? -16.338 -26.548 36.900 1.00 88.94 156 ALA A O 1
ATOM 1162 N N . VAL A 1 157 ? -16.281 -24.946 35.329 1.00 93.06 157 VAL A N 1
ATOM 1163 C CA . VAL A 1 157 ? -15.499 -23.975 36.098 1.00 93.06 157 VAL A CA 1
ATOM 1164 C C . VAL A 1 157 ? -16.442 -22.939 36.694 1.00 93.06 157 VAL A C 1
ATOM 1166 O O . VAL A 1 157 ? -17.236 -22.333 35.973 1.00 93.06 157 VAL A O 1
ATOM 1169 N N . LYS A 1 158 ? -16.376 -22.727 38.007 1.00 92.38 158 LYS A N 1
ATOM 1170 C CA . LYS A 1 158 ? -17.149 -21.683 38.681 1.00 92.38 158 LYS A CA 1
ATOM 1171 C C . LYS A 1 158 ? -16.645 -20.309 38.247 1.00 92.38 158 LYS A C 1
ATOM 1173 O O . LYS A 1 158 ? -15.469 -19.998 38.412 1.00 92.38 158 LYS A O 1
ATOM 1178 N N . ILE A 1 159 ? -17.544 -19.497 37.696 1.00 90.69 159 ILE A N 1
ATOM 1179 C CA . ILE A 1 159 ? -17.233 -18.136 37.242 1.00 90.69 159 ILE A CA 1
ATOM 1180 C C . ILE A 1 159 ? -17.614 -17.113 38.314 1.00 90.69 159 ILE A C 1
ATOM 1182 O O . ILE A 1 159 ? -16.883 -16.161 38.553 1.00 90.69 159 ILE A O 1
ATOM 1186 N N . ASN A 1 160 ? -18.748 -17.321 38.986 1.00 89.31 160 ASN A N 1
ATOM 1187 C CA . ASN A 1 160 ? -19.195 -16.521 40.125 1.00 89.31 160 ASN A CA 1
ATOM 1188 C C . ASN A 1 160 ? -20.049 -17.380 41.076 1.00 89.31 160 ASN A C 1
ATOM 1190 O O . ASN A 1 160 ? -20.164 -18.592 40.892 1.00 89.31 160 ASN A O 1
ATOM 1194 N N . ASN A 1 161 ? -20.659 -16.763 42.092 1.00 88.62 161 ASN A N 1
ATOM 1195 C CA . ASN A 1 161 ? -21.436 -17.479 43.110 1.00 88.62 161 ASN A CA 1
ATOM 1196 C C . ASN A 1 161 ? -22.623 -18.276 42.547 1.00 88.62 161 ASN A C 1
ATOM 1198 O O . ASN A 1 161 ? -22.983 -19.296 43.127 1.00 88.62 161 ASN A O 1
ATOM 1202 N N . ASN A 1 162 ? -23.182 -17.850 41.411 1.00 91.62 162 ASN A N 1
ATOM 1203 C CA . ASN A 1 162 ? -24.432 -18.389 40.875 1.00 91.62 162 ASN A CA 1
ATOM 1204 C C . ASN A 1 162 ? -24.260 -19.037 39.493 1.00 91.62 162 ASN A C 1
ATOM 1206 O O . ASN A 1 162 ? -25.220 -19.588 38.959 1.00 91.62 162 ASN A O 1
ATOM 1210 N N . THR A 1 163 ? -23.066 -18.975 38.895 1.00 92.00 163 THR A N 1
ATOM 1211 C CA . THR A 1 163 ? -22.824 -19.375 37.501 1.00 92.00 163 THR A CA 1
ATOM 1212 C C . THR A 1 163 ? -21.556 -20.210 37.369 1.00 92.00 163 THR A C 1
ATOM 1214 O O . THR A 1 163 ? -20.477 -19.804 37.809 1.00 92.00 163 THR A O 1
ATOM 1217 N N . ALA A 1 164 ? -21.670 -21.342 36.679 1.00 93.56 164 ALA A N 1
ATOM 1218 C CA . ALA A 1 164 ? -20.538 -22.137 36.217 1.00 93.56 164 ALA A CA 1
ATOM 1219 C C . ALA A 1 164 ? -20.527 -22.225 34.683 1.00 93.56 164 ALA A C 1
ATOM 1221 O O . ALA A 1 164 ? -21.583 -22.246 34.050 1.00 93.56 164 ALA A O 1
ATOM 1222 N N . ALA A 1 165 ? -19.333 -22.292 34.099 1.00 94.62 165 ALA A N 1
ATOM 1223 C CA . ALA A 1 165 ? -19.107 -22.393 32.663 1.00 94.62 165 ALA A CA 1
ATOM 1224 C C . ALA A 1 165 ? -18.533 -23.765 32.290 1.00 94.62 165 ALA A C 1
ATOM 1226 O O . ALA A 1 165 ? -17.608 -24.261 32.935 1.00 94.62 165 ALA A O 1
ATOM 1227 N N . VAL A 1 166 ? -19.069 -24.371 31.234 1.00 95.44 166 VAL A N 1
ATOM 1228 C CA . VAL A 1 166 ? -18.524 -25.575 30.600 1.00 95.44 166 VAL A CA 1
ATOM 1229 C C . VAL A 1 166 ? -17.903 -25.162 29.276 1.00 95.44 166 VAL A C 1
ATOM 1231 O O . VAL A 1 166 ? -18.563 -24.527 28.452 1.00 95.44 166 VAL A O 1
ATOM 1234 N N . PHE A 1 167 ? -16.639 -25.525 29.092 1.00 95.19 167 PHE A N 1
ATOM 1235 C CA . PHE A 1 167 ? -15.862 -25.198 27.905 1.00 95.19 167 PHE A CA 1
ATOM 1236 C C . PHE A 1 167 ? -15.685 -26.437 27.034 1.00 95.19 167 PHE A C 1
ATOM 1238 O O . PHE A 1 167 ? -15.343 -27.503 27.547 1.00 95.19 167 PHE A O 1
ATOM 1245 N N . SER A 1 168 ? -15.868 -26.275 25.728 1.00 96.31 168 SER A N 1
ATOM 1246 C CA . SER A 1 168 ? -15.390 -27.228 24.726 1.00 96.31 168 SER A CA 1
ATOM 1247 C C . SER A 1 168 ? -14.292 -26.557 23.919 1.00 96.31 168 SER A C 1
ATOM 1249 O O . SER A 1 168 ? -14.425 -25.382 23.583 1.00 96.31 168 SER A O 1
ATOM 1251 N N . PHE A 1 169 ? -13.218 -27.285 23.629 1.00 96.06 169 PHE A N 1
ATOM 1252 C CA . PHE A 1 169 ? -12.066 -26.783 22.887 1.00 96.06 169 PHE A CA 1
ATOM 1253 C C . PHE A 1 169 ? -11.721 -27.736 21.757 1.00 96.06 169 PHE A C 1
ATOM 1255 O O . PHE A 1 169 ? -11.787 -28.953 21.933 1.00 96.06 169 PHE A O 1
ATOM 1262 N N . GLU A 1 170 ? -11.262 -27.180 20.645 1.00 97.00 170 GLU A N 1
ATOM 1263 C CA . GLU A 1 170 ? -10.806 -27.939 19.487 1.00 97.00 170 GLU A CA 1
ATOM 1264 C C . GLU A 1 170 ? -9.882 -27.109 18.594 1.00 97.00 170 GLU A C 1
ATOM 1266 O O . GLU A 1 170 ? -9.657 -25.919 18.828 1.00 97.00 170 GLU A O 1
ATOM 1271 N N . VAL A 1 171 ? -9.325 -27.749 17.571 1.00 96.81 171 VAL A N 1
ATOM 1272 C CA . VAL A 1 171 ? -8.640 -27.057 16.481 1.00 96.81 171 VAL A CA 1
ATOM 1273 C C . VAL A 1 171 ? -9.483 -27.171 15.225 1.00 96.81 171 VAL A C 1
ATOM 1275 O O . VAL A 1 171 ? -9.925 -28.255 14.864 1.00 96.81 171 VAL A O 1
ATOM 1278 N N . LEU A 1 172 ? -9.663 -26.052 14.538 1.00 96.81 172 LEU A N 1
ATOM 1279 C CA . LEU A 1 172 ? -10.265 -25.997 13.219 1.00 96.81 172 LEU A CA 1
ATOM 1280 C C . LEU A 1 172 ? -9.144 -25.914 12.190 1.00 96.81 172 LEU A C 1
ATOM 1282 O O . LEU A 1 172 ? -8.453 -24.897 12.069 1.00 96.81 172 LEU A O 1
ATOM 1286 N N . GLU A 1 173 ? -8.926 -27.022 11.487 1.00 96.56 173 GLU A N 1
ATOM 1287 C CA . GLU A 1 173 ? -7.904 -27.123 10.451 1.00 96.56 173 GLU A CA 1
ATOM 1288 C C . GLU A 1 173 ? -8.457 -26.631 9.120 1.00 96.56 173 GLU A C 1
ATOM 1290 O O . GLU A 1 173 ? -9.503 -27.103 8.665 1.00 96.56 173 GLU A O 1
ATOM 1295 N N . SER A 1 174 ? -7.732 -25.714 8.480 1.00 96.38 174 SER A N 1
ATOM 1296 C CA . SER A 1 174 ? -8.075 -25.244 7.142 1.00 96.38 174 SER A CA 1
ATOM 1297 C C . SER A 1 174 ? -8.040 -26.408 6.153 1.00 96.38 174 SER A C 1
ATOM 1299 O O . SER A 1 174 ? -7.026 -27.099 6.032 1.00 96.38 174 SER A O 1
ATOM 1301 N N . VAL A 1 175 ? -9.131 -26.607 5.410 1.00 95.38 175 VAL A N 1
ATOM 1302 C CA . VAL A 1 175 ? -9.206 -27.642 4.366 1.00 95.38 175 VAL A CA 1
ATOM 1303 C C . VAL A 1 175 ? -8.322 -27.273 3.174 1.00 95.38 175 VAL A C 1
ATOM 1305 O O . VAL A 1 175 ? -7.661 -28.141 2.605 1.00 95.38 175 VAL A O 1
ATOM 1308 N N . SER A 1 176 ? -8.263 -25.985 2.823 1.00 92.81 176 SER A N 1
ATOM 1309 C CA . SER A 1 176 ? -7.431 -25.489 1.721 1.00 92.81 176 SER A CA 1
ATOM 1310 C C . SER A 1 176 ? -5.941 -25.448 2.069 1.00 92.81 176 SER A C 1
ATOM 1312 O O . SER A 1 176 ? -5.103 -25.465 1.172 1.00 92.81 176 SER A O 1
ATOM 1314 N N . GLY A 1 177 ? -5.600 -25.351 3.3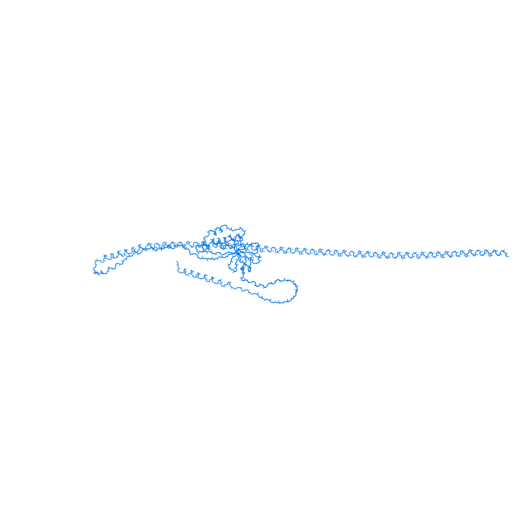60 1.00 92.50 177 GLY A N 1
ATOM 1315 C CA . GLY A 1 177 ? -4.231 -25.183 3.858 1.00 92.50 177 GLY A CA 1
ATOM 1316 C C . GLY A 1 177 ? -3.628 -23.791 3.616 1.00 92.50 177 GLY A C 1
ATOM 1317 O O . GLY A 1 177 ? -2.552 -23.496 4.152 1.00 92.50 177 GLY A O 1
ATOM 1318 N N . ASN A 1 178 ? -4.328 -22.941 2.854 1.00 93.44 178 ASN A N 1
ATOM 1319 C CA . ASN A 1 178 ? -3.906 -21.595 2.460 1.00 93.44 178 ASN A CA 1
ATOM 1320 C C . ASN A 1 178 ? -4.198 -20.544 3.532 1.00 93.44 178 ASN A C 1
ATOM 1322 O O . ASN A 1 178 ? -3.545 -19.505 3.554 1.00 93.44 178 ASN A O 1
ATOM 1326 N N . VAL A 1 179 ? -5.156 -20.812 4.418 1.00 94.94 179 VAL A N 1
ATOM 1327 C CA . VAL A 1 179 ? -5.444 -19.976 5.585 1.00 94.94 179 VAL A CA 1
ATOM 1328 C C . VAL A 1 179 ? -4.968 -20.670 6.855 1.00 94.94 179 VAL A C 1
ATOM 1330 O O . VAL A 1 179 ? -4.665 -21.866 6.874 1.00 94.94 179 VAL A O 1
ATOM 1333 N N . SER A 1 180 ? -4.819 -19.889 7.916 1.00 95.31 180 SER A N 1
ATOM 1334 C CA . SER A 1 180 ? -4.363 -20.392 9.207 1.00 95.31 180 SER A CA 1
ATOM 1335 C C . SER A 1 180 ? -5.361 -21.365 9.845 1.00 95.31 180 SER A C 1
ATOM 1337 O O . SER A 1 180 ? -6.563 -21.280 9.603 1.00 95.31 180 SER A O 1
ATOM 1339 N N . ASN A 1 181 ? -4.865 -22.259 10.700 1.00 96.44 181 ASN A N 1
ATOM 1340 C CA . ASN A 1 181 ? -5.718 -23.050 11.586 1.00 96.44 181 ASN A CA 1
ATOM 1341 C C . ASN A 1 181 ? -6.178 -22.185 12.764 1.00 96.44 181 ASN A C 1
ATOM 1343 O O . ASN A 1 181 ? -5.502 -21.223 13.141 1.00 96.44 181 ASN A O 1
ATOM 1347 N N . TYR A 1 182 ? -7.297 -22.552 13.379 1.00 96.69 182 TYR A N 1
ATOM 1348 C CA . TYR A 1 182 ? -7.873 -21.798 14.488 1.00 96.69 182 TYR A CA 1
ATOM 1349 C C . TYR A 1 182 ? -7.989 -22.661 15.741 1.00 96.69 182 TYR A C 1
ATOM 1351 O O . TYR A 1 182 ? -8.437 -23.800 15.678 1.00 96.69 182 TYR A O 1
ATOM 1359 N N . PHE A 1 183 ? -7.597 -22.118 16.892 1.00 96.81 183 PHE A N 1
ATOM 1360 C CA . PHE A 1 183 ? -7.914 -22.689 18.195 1.00 96.81 183 PHE A CA 1
ATOM 1361 C C . PHE A 1 183 ? -9.309 -22.233 18.586 1.00 96.81 183 PHE A C 1
ATOM 1363 O O . PHE A 1 183 ? -9.524 -21.044 18.829 1.00 96.81 183 PHE A O 1
ATOM 1370 N N . ALA A 1 184 ? -10.251 -23.163 18.592 1.00 96.62 184 ALA A N 1
ATOM 1371 C CA . ALA A 1 184 ? -11.660 -22.871 18.719 1.00 96.62 184 ALA A CA 1
ATOM 1372 C C . ALA A 1 184 ? -12.203 -23.295 20.082 1.00 96.62 184 ALA A C 1
ATOM 1374 O O . ALA A 1 184 ? -11.745 -24.265 20.688 1.00 96.62 184 ALA A O 1
ATOM 1375 N N . TYR A 1 185 ? -13.182 -22.542 20.574 1.00 96.75 185 TYR A N 1
ATOM 1376 C CA . TYR A 1 185 ? -13.890 -22.850 21.802 1.00 96.75 185 TYR A CA 1
ATOM 1377 C C . TYR A 1 185 ? -15.379 -22.505 21.725 1.00 96.75 185 TYR A C 1
ATOM 1379 O O . TYR A 1 185 ? -15.803 -21.586 21.018 1.00 96.75 185 TYR A O 1
ATOM 1387 N N . THR A 1 186 ? -16.163 -23.219 22.525 1.00 96.44 186 THR A N 1
ATOM 1388 C CA . THR A 1 186 ? -17.519 -22.828 22.918 1.00 96.44 186 THR A CA 1
ATOM 1389 C C . THR A 1 186 ? -17.609 -22.762 24.433 1.00 96.44 186 THR A C 1
ATOM 1391 O O . THR A 1 186 ? -16.884 -23.453 25.155 1.00 96.44 186 THR A O 1
ATOM 1394 N N . VAL A 1 187 ? -18.505 -21.908 24.924 1.00 96.00 187 VAL A N 1
ATOM 1395 C CA . VAL A 1 187 ? -18.827 -21.808 26.344 1.00 96.00 187 VAL A CA 1
ATOM 1396 C C . VAL A 1 187 ? -20.331 -21.948 26.526 1.00 96.00 187 VAL A C 1
ATOM 1398 O O . VAL A 1 187 ? -21.116 -21.307 25.830 1.00 96.00 187 VAL A O 1
ATOM 1401 N N . SER A 1 188 ? -20.733 -22.784 27.474 1.00 95.19 188 SER A N 1
ATOM 1402 C CA . SER A 1 188 ? -22.118 -22.872 27.934 1.00 95.19 188 SER A CA 1
ATOM 1403 C C . SER A 1 188 ? -22.175 -22.574 29.425 1.00 95.19 188 SER A C 1
ATOM 1405 O O . SER A 1 188 ? -21.284 -22.960 30.183 1.00 95.19 188 SER A O 1
ATOM 1407 N N . PHE A 1 189 ? -23.209 -21.853 29.848 1.00 94.12 189 PHE A N 1
ATOM 1408 C CA . PHE A 1 189 ? -23.386 -21.449 31.238 1.00 94.12 189 PHE A CA 1
ATOM 1409 C C . PHE A 1 189 ? -24.504 -22.257 31.880 1.00 94.12 189 PHE A C 1
ATOM 1411 O O . PHE A 1 189 ? -25.533 -22.514 31.256 1.00 94.12 189 PHE A O 1
ATOM 1418 N N . ARG A 1 190 ? -24.321 -22.621 33.149 1.00 93.44 190 ARG A N 1
ATOM 1419 C CA . ARG A 1 190 ? -25.379 -23.190 33.984 1.00 93.44 190 ARG A CA 1
ATOM 1420 C C . ARG A 1 190 ? -25.435 -22.489 35.329 1.00 93.44 190 ARG A C 1
ATOM 1422 O O . ARG A 1 190 ? -24.395 -22.154 35.904 1.00 93.44 190 ARG A O 1
ATOM 1429 N N . SER A 1 191 ? -26.647 -22.310 35.837 1.00 90.25 191 SER A N 1
ATOM 1430 C CA . SER A 1 191 ? -26.857 -21.829 37.196 1.00 90.25 191 SER A CA 1
ATOM 1431 C C . SER A 1 191 ? -26.403 -22.887 38.197 1.00 90.25 191 SER A C 1
ATOM 1433 O O . SER A 1 191 ? -26.678 -24.076 38.025 1.00 90.25 191 SER A O 1
ATOM 1435 N N . ILE A 1 192 ? -25.707 -22.454 39.242 1.00 89.38 192 ILE A N 1
ATOM 1436 C CA . ILE A 1 192 ? -25.364 -23.294 40.388 1.00 89.38 192 ILE A CA 1
ATOM 1437 C C . ILE A 1 192 ? -26.127 -22.774 41.601 1.00 89.38 192 ILE A C 1
ATOM 1439 O O . ILE A 1 192 ? -26.049 -21.597 41.945 1.00 89.38 192 ILE A O 1
ATOM 1443 N N . SER A 1 193 ? -26.910 -23.646 42.227 1.00 78.38 193 SER A N 1
ATOM 1444 C CA . SER A 1 193 ? -27.578 -23.331 43.484 1.00 78.38 193 SER A CA 1
ATOM 1445 C C . SER A 1 193 ? -26.527 -23.362 44.586 1.00 78.38 193 SER A C 1
ATOM 1447 O O . SER A 1 193 ? -26.010 -24.426 44.928 1.00 78.38 193 SER A O 1
ATOM 1449 N N . SER A 1 194 ? -26.181 -22.196 45.128 1.00 58.12 194 SER A N 1
ATOM 1450 C CA . SER A 1 194 ? -25.388 -22.098 46.347 1.00 58.12 194 SER A CA 1
ATOM 1451 C C . SER A 1 194 ? -26.188 -22.731 47.483 1.00 58.12 194 SER A C 1
ATOM 1453 O O . SER A 1 194 ? -27.101 -22.116 48.033 1.00 58.12 194 SER A O 1
ATOM 1455 N N . ASN A 1 195 ? -25.867 -23.982 47.815 1.00 49.78 195 ASN A N 1
ATOM 1456 C CA . ASN A 1 195 ? -26.350 -24.662 49.014 1.00 49.78 195 ASN A CA 1
ATOM 1457 C C . ASN A 1 195 ? -25.657 -24.042 50.242 1.00 49.78 195 ASN A C 1
ATOM 1459 O O . ASN A 1 195 ? -24.828 -24.657 50.903 1.00 49.78 195 ASN A O 1
ATOM 1463 N N . THR A 1 196 ? -25.950 -22.774 50.512 1.00 45.50 196 THR A N 1
ATOM 1464 C CA . THR A 1 196 ? -25.584 -22.080 51.744 1.00 45.50 196 THR A CA 1
ATOM 1465 C C . THR A 1 196 ? -26.833 -21.975 52.595 1.00 45.50 196 THR A C 1
ATOM 1467 O O . THR A 1 196 ? -27.674 -21.113 52.369 1.00 45.50 196 THR A O 1
ATOM 1470 N N . ASN A 1 197 ? -26.936 -22.921 53.528 1.00 40.28 197 ASN A N 1
ATOM 1471 C CA . ASN A 1 197 ? -27.618 -22.838 54.814 1.00 40.28 197 ASN A CA 1
ATOM 1472 C C . ASN A 1 197 ? -28.818 -21.890 54.880 1.00 40.28 197 ASN A C 1
ATOM 1474 O O . ASN A 1 197 ? -28.708 -20.706 55.191 1.00 40.28 197 ASN A O 1
ATOM 1478 N N . GLN A 1 198 ? -29.988 -22.497 54.718 1.00 38.62 198 GLN A N 1
ATOM 1479 C CA . GLN A 1 198 ? -31.251 -22.046 55.279 1.00 38.62 198 GLN A CA 1
ATOM 1480 C C . GLN A 1 198 ? -31.144 -22.056 56.820 1.00 38.62 198 GLN A C 1
ATOM 1482 O O . GLN A 1 198 ? -31.648 -22.948 57.495 1.00 38.62 198 GLN A O 1
ATOM 1487 N N . THR A 1 199 ? -30.418 -21.099 57.400 1.00 36.06 199 THR A N 1
ATOM 1488 C CA . THR A 1 199 ? -30.463 -20.823 58.839 1.00 36.06 199 THR A CA 1
ATOM 1489 C C . THR A 1 199 ? -31.713 -20.011 59.134 1.00 36.06 199 THR A C 1
ATOM 1491 O O . THR A 1 199 ? -31.752 -18.804 58.918 1.00 36.06 199 THR A O 1
ATOM 1494 N N . ASN A 1 200 ? -32.738 -20.736 59.580 1.00 38.41 200 ASN A N 1
ATOM 1495 C CA . ASN A 1 200 ? -33.773 -20.343 60.534 1.00 38.41 200 ASN A CA 1
ATOM 1496 C C . ASN A 1 200 ? -33.720 -18.878 60.999 1.00 38.41 200 ASN A C 1
ATOM 1498 O O . ASN A 1 200 ? -33.033 -18.553 61.967 1.00 38.41 200 ASN A O 1
ATOM 1502 N N . LEU A 1 201 ? -34.531 -18.024 60.373 1.00 35.59 201 LEU A N 1
ATOM 1503 C CA . LEU A 1 201 ? -35.028 -16.814 61.017 1.00 35.59 201 LEU A CA 1
ATOM 1504 C C . LEU A 1 201 ? -36.364 -17.176 61.676 1.00 35.59 201 LEU A C 1
ATOM 1506 O O . LEU A 1 201 ? -37.441 -16.985 61.114 1.00 35.59 201 LEU A O 1
ATOM 1510 N N . THR A 1 202 ? -36.277 -17.822 62.837 1.00 31.94 202 THR A N 1
ATOM 1511 C CA . THR A 1 202 ? -37.439 -18.112 63.673 1.00 31.94 202 THR A CA 1
ATOM 1512 C C . THR A 1 202 ? -37.848 -16.818 64.360 1.00 31.94 202 THR A C 1
ATOM 1514 O O . THR A 1 202 ? -37.087 -16.257 65.144 1.00 31.94 202 THR A O 1
ATOM 1517 N N . ASN A 1 203 ? -39.050 -16.351 64.035 1.00 35.16 203 ASN A N 1
ATOM 1518 C CA . ASN A 1 203 ? -39.728 -15.238 64.680 1.00 35.16 203 ASN A CA 1
ATOM 1519 C C . ASN A 1 203 ? -39.727 -15.388 66.209 1.00 35.16 203 ASN A C 1
ATOM 1521 O O . ASN A 1 203 ? -40.327 -16.318 66.748 1.00 35.16 203 ASN A O 1
ATOM 1525 N N . THR A 1 204 ? -39.132 -14.418 66.896 1.00 32.22 204 THR A N 1
ATOM 1526 C CA . THR A 1 204 ? -39.323 -14.172 68.326 1.00 32.22 204 THR A CA 1
ATOM 1527 C C . THR A 1 204 ? -39.871 -12.766 68.495 1.00 32.22 204 THR A C 1
ATOM 1529 O O . THR A 1 204 ? -39.121 -11.795 68.509 1.00 32.22 204 THR A O 1
ATOM 1532 N N . THR A 1 205 ? -41.182 -12.638 68.688 1.00 32.72 205 THR A N 1
ATOM 1533 C CA . THR A 1 205 ? -41.695 -11.641 69.632 1.00 32.72 205 THR A CA 1
ATOM 1534 C C . THR A 1 205 ? -42.971 -12.163 70.275 1.00 32.72 205 THR A C 1
ATOM 1536 O O . THR A 1 205 ? -43.908 -12.599 69.611 1.00 32.72 205 THR A O 1
ATOM 1539 N N . ASN A 1 206 ? -42.924 -12.168 71.601 1.00 38.81 206 ASN A N 1
ATOM 1540 C CA . ASN A 1 206 ? -43.932 -12.633 72.531 1.00 38.81 206 ASN A CA 1
ATOM 1541 C C . ASN A 1 206 ? -45.260 -11.888 72.354 1.00 38.81 206 ASN A C 1
ATOM 1543 O O . ASN A 1 206 ? -45.291 -10.663 72.417 1.00 38.81 206 ASN A O 1
ATOM 1547 N N . ALA A 1 207 ? -46.357 -12.636 72.267 1.00 30.97 207 ALA A N 1
ATOM 1548 C CA . ALA A 1 207 ? -47.681 -12.150 72.630 1.00 30.97 207 ALA A CA 1
ATOM 1549 C C . ALA A 1 207 ? -48.220 -13.082 73.717 1.00 30.97 207 ALA A C 1
ATOM 1551 O O . ALA A 1 207 ? -48.706 -14.183 73.457 1.00 30.97 207 ALA A O 1
ATOM 1552 N N . THR A 1 208 ? -48.022 -12.659 74.960 1.00 36.00 208 THR A N 1
ATOM 1553 C CA . THR A 1 208 ? -48.516 -13.324 76.158 1.00 36.00 208 THR A CA 1
ATOM 1554 C C . THR A 1 208 ? -50.039 -13.300 76.141 1.00 36.00 208 THR A C 1
ATOM 1556 O O . THR A 1 208 ? -50.656 -12.237 76.134 1.00 36.00 208 THR A O 1
ATOM 1559 N N . ASN A 1 209 ? -50.633 -14.492 76.152 1.00 34.75 209 ASN A N 1
ATOM 1560 C CA . ASN A 1 209 ? -52.029 -14.720 76.493 1.00 34.75 209 ASN A CA 1
ATOM 1561 C C . ASN A 1 209 ? -52.364 -14.036 77.827 1.00 34.75 209 ASN A C 1
ATOM 1563 O O . ASN A 1 209 ? -51.880 -14.466 78.875 1.00 34.75 209 ASN A O 1
ATOM 1567 N N . VAL A 1 210 ? -53.245 -13.038 77.797 1.00 38.25 210 VAL A N 1
ATOM 1568 C CA . VAL A 1 210 ? -54.062 -12.672 78.956 1.00 38.25 210 VAL A CA 1
ATOM 1569 C C . VAL A 1 210 ? -55.505 -12.977 78.595 1.00 38.25 210 VAL A C 1
ATOM 1571 O O . VAL A 1 210 ? -56.142 -12.319 77.777 1.00 38.25 210 VAL A O 1
ATOM 1574 N N . THR A 1 211 ? -55.971 -14.068 79.183 1.00 34.84 211 THR A N 1
ATOM 1575 C CA . THR A 1 211 ? -57.325 -14.591 79.128 1.00 34.84 211 THR A CA 1
ATOM 1576 C C . THR A 1 211 ? -58.305 -13.550 79.664 1.00 34.84 211 THR A C 1
ATOM 1578 O O . THR A 1 211 ? -58.201 -13.122 80.812 1.00 34.84 211 THR A O 1
ATOM 1581 N N . ASN A 1 212 ? -59.277 -13.176 78.832 1.00 34.97 212 ASN A N 1
ATOM 1582 C CA . ASN A 1 212 ? -60.462 -12.424 79.226 1.00 34.97 212 ASN A CA 1
ATOM 1583 C C . ASN A 1 212 ? -61.177 -13.123 80.394 1.00 34.97 212 ASN A C 1
ATOM 1585 O O . ASN A 1 212 ? -61.758 -14.195 80.223 1.00 34.97 212 ASN A O 1
ATOM 1589 N N . ALA A 1 213 ? -61.176 -12.485 81.563 1.00 32.88 213 ALA A N 1
ATOM 1590 C CA . ALA A 1 213 ? -62.118 -12.759 82.637 1.00 32.88 213 ALA A CA 1
ATOM 1591 C C . ALA A 1 213 ? -63.400 -11.956 82.370 1.00 32.88 213 ALA A C 1
ATOM 1593 O O . ALA A 1 213 ? -63.521 -10.789 82.732 1.00 32.88 213 ALA A O 1
ATOM 1594 N N . THR A 1 214 ? -64.363 -12.576 81.694 1.00 40.38 214 THR A N 1
ATOM 1595 C CA . THR A 1 214 ? -65.730 -12.062 81.585 1.00 40.38 214 THR A CA 1
ATOM 1596 C C . THR A 1 214 ? -66.464 -12.407 82.878 1.00 40.38 214 THR A C 1
ATOM 1598 O O . THR A 1 214 ? -66.879 -13.546 83.054 1.00 40.38 214 THR A O 1
ATOM 1601 N N . ASN A 1 215 ? -66.579 -11.454 83.806 1.00 41.78 215 ASN A N 1
ATOM 1602 C CA . ASN A 1 215 ? -67.565 -11.508 84.892 1.00 41.78 215 ASN A CA 1
ATOM 1603 C C . ASN A 1 215 ? -67.696 -10.148 85.595 1.00 41.78 215 ASN A C 1
ATOM 1605 O O . ASN A 1 215 ? -67.198 -9.972 86.698 1.00 41.78 215 ASN A O 1
ATOM 1609 N N . ILE A 1 216 ? -68.398 -9.198 84.969 1.00 40.31 216 ILE A N 1
ATOM 1610 C CA . ILE A 1 216 ? -69.149 -8.155 85.692 1.00 40.31 216 ILE A CA 1
ATOM 1611 C C . ILE A 1 216 ? -70.464 -7.935 84.934 1.00 40.31 216 ILE A C 1
ATOM 1613 O O . ILE A 1 216 ? -70.692 -6.932 84.267 1.00 40.31 216 ILE A O 1
ATOM 1617 N N . THR A 1 217 ? -71.337 -8.937 84.990 1.00 41.12 217 THR A N 1
ATOM 1618 C CA . THR A 1 217 ? -72.777 -8.707 84.876 1.00 41.12 217 THR A CA 1
ATOM 1619 C C . THR A 1 217 ? -73.273 -8.574 86.310 1.00 41.12 217 THR A C 1
ATOM 1621 O O . THR A 1 217 ? -73.101 -9.514 87.080 1.00 41.12 217 THR A O 1
ATOM 1624 N N . ASN A 1 218 ? -73.836 -7.406 86.639 1.00 45.81 218 ASN A N 1
ATOM 1625 C CA . ASN A 1 218 ? -74.448 -6.983 87.913 1.00 45.81 218 ASN A CA 1
ATOM 1626 C C . ASN A 1 218 ? -73.667 -5.896 88.670 1.00 45.81 218 ASN A C 1
ATOM 1628 O O . ASN A 1 218 ? -73.085 -6.142 89.720 1.00 45.81 218 ASN A O 1
ATOM 1632 N N . MET A 1 219 ? -73.776 -4.655 88.194 1.00 39.94 219 MET A N 1
ATOM 1633 C CA . MET A 1 219 ? -73.907 -3.505 89.094 1.00 39.94 219 MET A CA 1
ATOM 1634 C C . MET A 1 219 ? -75.053 -2.626 88.601 1.00 39.94 219 MET A C 1
ATOM 1636 O O . MET A 1 219 ? -74.885 -1.644 87.889 1.00 39.94 219 MET A O 1
ATOM 1640 N N . THR A 1 220 ? -76.256 -3.047 88.975 1.00 47.19 220 THR A N 1
ATOM 1641 C CA . THR A 1 220 ? -77.399 -2.155 89.133 1.00 47.19 220 THR A CA 1
ATOM 1642 C C . THR A 1 220 ? -77.150 -1.397 90.431 1.00 47.19 220 THR A C 1
ATOM 1644 O O . THR A 1 220 ? -77.259 -2.002 91.496 1.00 47.19 220 THR A O 1
ATOM 1647 N N . LEU A 1 221 ? -76.785 -0.115 90.376 1.00 39.91 221 LEU A N 1
ATOM 1648 C CA . LEU A 1 221 ? -76.758 0.726 91.572 1.00 39.91 221 LEU A CA 1
ATOM 1649 C C . LEU A 1 221 ? -77.512 2.033 91.352 1.00 39.91 221 LEU A C 1
ATOM 1651 O O . LEU A 1 221 ? -77.317 2.754 90.378 1.00 39.91 221 LEU A O 1
ATOM 1655 N N . LEU A 1 222 ? -78.440 2.221 92.285 1.00 42.72 222 LEU A N 1
ATOM 1656 C CA . LEU A 1 222 ? -79.334 3.339 92.488 1.00 42.72 222 LEU A CA 1
ATOM 1657 C C . LEU A 1 222 ? -78.584 4.672 92.553 1.00 42.72 222 LEU A C 1
ATOM 1659 O O . LEU A 1 222 ? -77.550 4.790 93.203 1.00 42.72 222 LEU A O 1
ATOM 1663 N N . PHE A 1 223 ? -79.171 5.672 91.902 1.00 42.84 223 PHE A N 1
ATOM 1664 C CA . PHE A 1 223 ? -78.769 7.068 91.970 1.00 42.84 223 PHE A CA 1
ATOM 1665 C C . PHE A 1 223 ? -79.134 7.664 93.335 1.00 42.84 223 PHE A C 1
ATOM 1667 O O . PHE A 1 223 ? -80.311 7.919 93.572 1.00 42.84 223 PHE A O 1
ATOM 1674 N N . ASP A 1 224 ? -78.132 7.956 94.166 1.00 43.22 224 ASP A N 1
ATOM 1675 C CA . ASP A 1 224 ? -78.233 8.934 95.255 1.00 43.22 224 ASP A CA 1
ATOM 1676 C C . ASP A 1 224 ? -77.082 9.954 95.150 1.00 43.22 224 ASP A C 1
ATOM 1678 O O . ASP A 1 224 ? -75.929 9.630 94.877 1.00 43.22 224 ASP A O 1
ATOM 1682 N N . ASN A 1 225 ? -77.432 11.231 95.301 1.00 50.91 225 ASN A N 1
ATOM 1683 C CA . ASN A 1 225 ? -76.806 12.379 94.633 1.00 50.91 225 ASN A CA 1
ATOM 1684 C C . ASN A 1 225 ? -75.560 12.977 95.332 1.00 50.91 225 ASN A C 1
ATOM 1686 O O . ASN A 1 225 ? -75.140 14.077 94.985 1.00 50.91 225 ASN A O 1
ATOM 1690 N N . GLU A 1 226 ? -74.959 12.279 96.301 1.00 48.91 226 GLU A N 1
ATOM 1691 C CA . GLU A 1 226 ? -73.788 12.765 97.069 1.00 48.91 226 GLU A CA 1
ATOM 1692 C C . GLU A 1 226 ? -72.507 11.926 96.873 1.00 48.91 226 GLU A C 1
ATOM 1694 O O . GLU A 1 226 ? -71.432 12.343 97.290 1.00 48.91 226 GLU A O 1
ATOM 1699 N N . THR A 1 227 ? -72.575 10.793 96.162 1.00 51.00 227 THR A N 1
ATOM 1700 C CA . THR A 1 227 ? -71.419 9.926 95.818 1.00 51.00 227 THR A CA 1
ATOM 1701 C C . THR A 1 227 ? -70.933 10.081 94.365 1.00 51.00 227 THR A C 1
ATOM 1703 O O . THR A 1 227 ? -69.963 9.447 93.950 1.00 51.00 227 THR A O 1
ATOM 1706 N N . ASN A 1 228 ? -71.565 10.968 93.585 1.00 52.62 228 ASN A N 1
ATOM 1707 C CA . ASN A 1 228 ? -71.238 11.206 92.173 1.00 52.62 228 ASN A CA 1
ATOM 1708 C C . ASN A 1 228 ? -69.925 11.971 91.955 1.00 52.62 228 ASN A C 1
ATOM 1710 O O . ASN A 1 228 ? -69.296 11.781 90.922 1.00 52.62 228 ASN A O 1
ATOM 1714 N N . ALA A 1 229 ? -69.500 12.824 92.892 1.00 59.25 229 ALA A N 1
ATOM 1715 C CA . ALA A 1 229 ? -68.253 13.580 92.740 1.00 59.25 229 ALA A CA 1
ATOM 1716 C C . ALA A 1 229 ? -67.024 12.662 92.830 1.00 59.25 229 ALA A C 1
ATOM 1718 O O . ALA A 1 229 ? -66.144 12.730 91.980 1.00 59.25 229 ALA A O 1
ATOM 1719 N N . THR A 1 230 ? -67.019 11.739 93.794 1.00 65.06 230 THR A N 1
ATOM 1720 C CA . THR A 1 230 ? -65.928 10.777 94.001 1.00 65.06 230 THR A CA 1
ATOM 1721 C C . THR A 1 230 ? -65.840 9.750 92.877 1.00 65.06 230 THR A C 1
ATOM 1723 O O . THR A 1 230 ? -64.748 9.435 92.426 1.00 65.06 230 THR A O 1
ATOM 1726 N N . LEU A 1 231 ? -66.979 9.278 92.354 1.00 64.12 231 LEU A N 1
ATOM 1727 C CA . LEU A 1 231 ? -66.990 8.380 91.194 1.00 64.12 231 LEU A CA 1
ATOM 1728 C C . LEU A 1 231 ? -66.538 9.082 89.910 1.00 64.12 231 LEU A C 1
ATOM 1730 O O . LEU A 1 231 ? -65.892 8.458 89.076 1.00 64.12 231 LEU A O 1
ATOM 1734 N N . LEU A 1 232 ? -66.870 10.366 89.734 1.00 70.56 232 LEU A N 1
ATOM 1735 C CA . LEU A 1 232 ? -66.411 11.134 88.579 1.00 70.56 232 LEU A CA 1
ATOM 1736 C C . LEU A 1 232 ? -64.901 11.397 88.652 1.00 70.56 232 LEU A C 1
ATOM 1738 O O . LEU A 1 232 ? -64.241 11.301 87.624 1.00 70.56 232 LEU A O 1
ATOM 1742 N N . GLU A 1 233 ? -64.362 11.687 89.842 1.00 77.12 233 GLU A N 1
ATOM 1743 C CA . GLU A 1 233 ? -62.917 11.825 90.072 1.00 77.12 233 GLU A CA 1
ATOM 1744 C C . GLU A 1 233 ? -62.176 10.502 89.843 1.00 77.12 233 GLU A C 1
ATOM 1746 O O . GLU A 1 233 ? -61.201 10.486 89.099 1.00 77.12 233 GLU A O 1
ATOM 1751 N N . GLU A 1 234 ? -62.680 9.374 90.356 1.00 78.62 234 GLU A N 1
ATOM 1752 C CA . GLU A 1 234 ? -62.088 8.051 90.098 1.00 78.62 234 GLU A CA 1
ATOM 1753 C C . GLU A 1 234 ? -62.123 7.674 88.608 1.00 78.62 234 GLU A C 1
ATOM 1755 O O . GLU A 1 234 ? -61.170 7.101 88.077 1.00 78.62 234 GLU A O 1
ATOM 1760 N N . LEU A 1 235 ? -63.208 8.013 87.904 1.00 76.19 235 LEU A N 1
ATOM 1761 C CA . LEU A 1 235 ? -63.338 7.762 86.467 1.00 76.19 235 LEU A CA 1
ATOM 1762 C C . LEU A 1 235 ? -62.410 8.683 85.662 1.00 76.19 235 LEU A C 1
ATOM 1764 O O . LEU A 1 235 ? -61.837 8.240 84.667 1.00 76.19 235 LEU A O 1
ATOM 1768 N N . LEU A 1 236 ? -62.213 9.929 86.106 1.00 77.50 236 LEU A N 1
ATOM 1769 C CA . LEU A 1 236 ? -61.270 10.878 85.514 1.00 77.50 236 LEU A CA 1
ATOM 1770 C C . LEU A 1 236 ? -59.819 10.415 85.702 1.00 77.50 236 LEU A C 1
ATOM 1772 O O . LEU A 1 236 ? -59.071 10.395 84.726 1.00 77.50 236 LEU A O 1
ATOM 1776 N N . ASP A 1 237 ? -59.447 9.970 86.903 1.00 81.75 237 ASP A N 1
ATOM 1777 C CA . ASP A 1 237 ? -58.122 9.414 87.203 1.00 81.75 237 ASP A CA 1
ATOM 1778 C C . ASP A 1 237 ? -57.846 8.150 86.384 1.00 81.75 237 ASP A C 1
ATOM 1780 O O . ASP A 1 237 ? -56.751 7.970 85.850 1.00 81.75 237 ASP A O 1
ATOM 1784 N N . TYR A 1 238 ? -58.855 7.295 86.197 1.00 75.62 238 TYR A N 1
ATOM 1785 C CA . TYR A 1 238 ? -58.741 6.121 85.335 1.00 75.62 238 TYR A CA 1
ATOM 1786 C C . TYR A 1 238 ? -58.543 6.503 83.859 1.00 75.62 238 TYR A C 1
ATOM 1788 O O . TYR A 1 238 ? -57.752 5.878 83.149 1.00 75.62 238 TYR A O 1
ATOM 1796 N N . LEU A 1 239 ? -59.226 7.549 83.385 1.00 75.19 239 LEU A N 1
ATOM 1797 C CA . LEU A 1 239 ? -59.086 8.066 82.020 1.00 75.19 239 LEU A CA 1
ATOM 1798 C C . LEU A 1 239 ? -57.71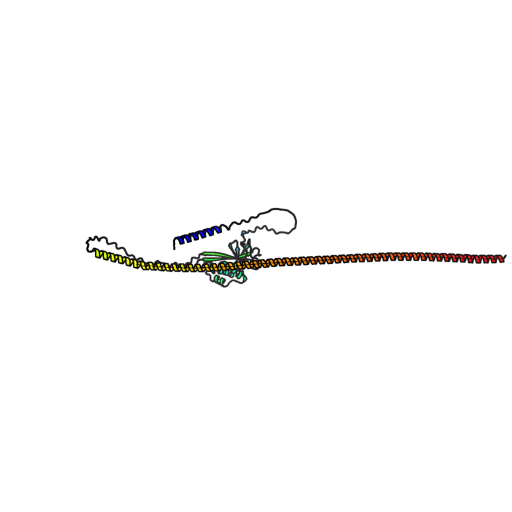6 8.717 81.794 1.00 75.19 239 LEU A C 1
ATOM 1800 O O . LEU A 1 239 ? -57.102 8.477 80.754 1.00 75.19 239 LEU A O 1
ATOM 1804 N N . LEU A 1 240 ? -57.216 9.480 82.772 1.00 77.94 240 LEU A N 1
ATOM 1805 C CA . LEU A 1 240 ? -55.859 10.028 82.757 1.00 77.94 240 LEU A CA 1
ATOM 1806 C C . LEU A 1 240 ? -54.805 8.919 82.785 1.00 77.94 240 LEU A C 1
ATOM 1808 O O . LEU A 1 240 ? -53.852 8.983 82.018 1.00 77.94 240 LEU A O 1
ATOM 1812 N N . PHE A 1 241 ? -55.003 7.867 83.581 1.00 84.69 241 PHE A N 1
ATOM 1813 C CA . PHE A 1 241 ? -54.102 6.715 83.621 1.00 84.69 241 PHE A CA 1
ATOM 1814 C C . PHE A 1 241 ? -53.994 6.012 82.262 1.00 84.69 241 PHE A C 1
ATOM 1816 O O . PHE A 1 241 ? -52.892 5.709 81.807 1.00 84.69 241 PHE A O 1
ATOM 1823 N N . TRP A 1 242 ? -55.117 5.780 81.574 1.00 81.06 242 TRP A N 1
ATOM 1824 C CA . TRP A 1 242 ? -55.089 5.215 80.222 1.00 81.06 242 TRP A CA 1
ATOM 1825 C C . TRP A 1 242 ? -54.496 6.178 79.194 1.00 81.06 242 TRP A C 1
ATOM 1827 O O . TRP A 1 242 ? -53.813 5.719 78.280 1.00 81.06 242 TRP A O 1
ATOM 1837 N N . ALA A 1 243 ? -54.727 7.486 79.333 1.00 75.62 243 ALA A N 1
ATOM 1838 C CA . ALA A 1 243 ? -54.133 8.494 78.462 1.00 75.62 243 ALA A CA 1
ATOM 1839 C C . ALA A 1 243 ? -52.604 8.546 78.610 1.00 75.62 243 ALA A C 1
ATOM 1841 O O . ALA A 1 243 ? -51.915 8.526 77.594 1.00 75.62 243 ALA A O 1
ATOM 1842 N N . ASP A 1 244 ? -52.078 8.517 79.837 1.00 80.44 244 ASP A N 1
ATOM 1843 C CA . ASP A 1 244 ? -50.637 8.460 80.116 1.00 80.44 244 ASP A CA 1
ATOM 1844 C C . ASP A 1 244 ? -50.028 7.123 79.688 1.00 80.44 244 ASP A C 1
ATOM 1846 O O . ASP A 1 244 ? -48.951 7.093 79.096 1.00 80.44 244 ASP A O 1
ATOM 1850 N N . MET A 1 245 ? -50.725 6.005 79.922 1.00 80.12 245 MET A N 1
ATOM 1851 C CA . MET A 1 245 ? -50.264 4.689 79.474 1.00 80.12 245 MET A CA 1
ATOM 1852 C C . MET A 1 245 ? -50.198 4.618 77.944 1.00 80.12 245 MET A C 1
ATOM 1854 O O . MET A 1 245 ? -49.233 4.092 77.392 1.00 80.12 245 MET A O 1
ATOM 1858 N N . LEU A 1 246 ? -51.206 5.153 77.247 1.00 75.81 246 LEU A N 1
ATOM 1859 C CA . LEU A 1 246 ? -51.200 5.239 75.791 1.00 75.81 246 LEU A CA 1
ATOM 1860 C C . LEU A 1 246 ? -50.097 6.189 75.322 1.00 75.81 246 LEU A C 1
ATOM 1862 O O . LEU A 1 246 ? -49.282 5.791 74.499 1.00 75.81 246 LEU A O 1
ATOM 1866 N N . TYR A 1 247 ? -50.009 7.402 75.861 1.00 79.81 247 TYR A N 1
ATOM 1867 C CA . TYR A 1 247 ? -48.977 8.361 75.471 1.00 79.81 247 TYR A CA 1
ATOM 1868 C C . TYR A 1 247 ? -47.564 7.786 75.669 1.00 79.81 247 TYR A C 1
ATOM 1870 O O . TYR A 1 247 ? -46.781 7.764 74.721 1.00 79.81 247 TYR A O 1
ATOM 1878 N N . GLY A 1 248 ? -47.283 7.193 76.833 1.00 84.19 248 GLY A N 1
ATOM 1879 C CA . GLY A 1 248 ? -46.001 6.552 77.134 1.00 84.19 248 GLY A CA 1
ATOM 1880 C C . GLY A 1 248 ? -45.700 5.303 76.294 1.00 84.19 248 GLY A C 1
ATOM 1881 O O . GLY A 1 248 ? -44.536 4.972 76.086 1.00 84.19 248 GLY A O 1
ATOM 1882 N N . ALA A 1 249 ? -46.720 4.612 75.770 1.00 83.12 249 ALA A N 1
ATOM 1883 C CA . ALA A 1 249 ? -46.534 3.499 74.835 1.00 83.12 249 ALA A CA 1
ATOM 1884 C C . ALA A 1 249 ? -46.308 3.963 73.384 1.00 83.12 249 ALA A C 1
ATOM 1886 O O . ALA A 1 249 ? -45.597 3.298 72.630 1.00 83.12 249 ALA A O 1
ATOM 1887 N N . TRP A 1 250 ? -46.908 5.086 72.979 1.00 87.00 250 TRP A N 1
ATOM 1888 C CA . TRP A 1 250 ? -46.842 5.611 71.611 1.00 87.00 250 TRP A CA 1
ATOM 1889 C C . TRP A 1 250 ? -45.633 6.521 71.364 1.00 87.00 250 TRP A C 1
ATOM 1891 O O . TRP A 1 250 ? -45.095 6.509 70.257 1.00 87.00 250 TRP A O 1
ATOM 1901 N N . GLU A 1 251 ? -45.177 7.274 72.366 1.00 89.31 251 GLU A N 1
ATOM 1902 C CA . GLU A 1 251 ? -44.039 8.196 72.256 1.00 89.31 251 GLU A CA 1
ATOM 1903 C C . GLU A 1 251 ? -42.751 7.509 71.743 1.00 89.31 251 GLU A C 1
ATOM 1905 O O . GLU A 1 251 ? -42.237 7.949 70.710 1.00 89.31 251 GLU A O 1
ATOM 1910 N N . PRO A 1 252 ? -42.289 6.366 72.298 1.00 91.94 252 PRO A N 1
ATOM 1911 C CA . PRO A 1 252 ? -41.080 5.694 71.812 1.00 91.94 252 PRO A CA 1
ATOM 1912 C C . PRO A 1 252 ? -41.221 5.185 70.372 1.00 91.94 252 PRO A C 1
ATOM 1914 O O . PRO A 1 252 ? -40.255 5.153 69.609 1.00 91.94 252 PRO A O 1
ATOM 1917 N N . ILE A 1 253 ? -42.435 4.776 69.984 1.00 88.25 253 ILE A N 1
ATOM 1918 C CA . ILE A 1 253 ? -42.733 4.287 68.633 1.00 88.25 253 ILE A CA 1
ATOM 1919 C C . ILE A 1 253 ? -42.639 5.443 67.633 1.00 88.25 253 ILE A C 1
ATOM 1921 O O . ILE A 1 253 ? -42.032 5.293 66.573 1.00 88.25 253 ILE A O 1
ATOM 1925 N N . ILE A 1 254 ? -43.218 6.598 67.968 1.00 88.06 254 ILE A N 1
ATOM 1926 C CA . ILE A 1 254 ? -43.179 7.796 67.124 1.00 88.06 254 ILE A CA 1
ATOM 1927 C C . ILE A 1 254 ? -41.743 8.312 66.987 1.00 88.06 254 ILE A C 1
ATOM 1929 O O . ILE A 1 254 ? -41.324 8.619 65.870 1.00 88.06 254 ILE A O 1
ATOM 1933 N N . GLU A 1 255 ? -40.975 8.361 68.078 1.00 92.62 255 GLU A N 1
ATOM 1934 C CA . GLU A 1 255 ? -39.566 8.769 68.043 1.00 92.62 255 GLU A CA 1
ATOM 1935 C C . GLU A 1 255 ? -38.719 7.834 67.175 1.00 92.62 255 GLU A C 1
ATOM 1937 O O . GLU A 1 255 ? -37.938 8.302 66.345 1.00 92.62 255 GLU A O 1
ATOM 1942 N N . THR A 1 256 ? -38.922 6.518 67.298 1.00 93.62 256 THR A N 1
ATOM 1943 C CA . THR A 1 256 ? -38.218 5.523 66.474 1.00 93.62 256 THR A CA 1
ATOM 1944 C C . THR A 1 256 ? -38.545 5.713 64.992 1.00 93.62 256 THR A C 1
ATOM 1946 O O . THR A 1 256 ? -37.638 5.794 64.168 1.00 93.62 256 THR A O 1
ATOM 1949 N N . LEU A 1 257 ? -39.827 5.876 64.644 1.00 90.44 257 LEU A N 1
ATOM 1950 C CA . LEU A 1 257 ? -40.254 6.104 63.260 1.00 90.44 257 LEU A CA 1
ATOM 1951 C C . LEU A 1 257 ? -39.703 7.412 62.677 1.00 90.44 257 LEU A C 1
ATOM 1953 O O . LEU A 1 257 ? -39.324 7.451 61.506 1.00 90.44 257 LEU A O 1
ATOM 1957 N N . LEU A 1 258 ? -39.659 8.486 63.471 1.00 93.25 258 LEU A N 1
ATOM 1958 C CA . LEU A 1 258 ? -39.068 9.759 63.056 1.00 93.25 258 LEU A CA 1
ATOM 1959 C C . LEU A 1 258 ? -37.561 9.630 62.829 1.00 93.25 258 LEU A C 1
ATOM 1961 O O . LEU A 1 258 ? -37.053 10.144 61.832 1.00 93.25 258 LEU A O 1
ATOM 1965 N N . ASN A 1 259 ? -36.859 8.928 63.719 1.00 95.06 259 ASN A N 1
ATOM 1966 C CA . ASN A 1 259 ? -35.430 8.681 63.585 1.00 95.06 259 ASN A CA 1
ATOM 1967 C C . ASN A 1 259 ? -35.117 7.833 62.342 1.00 95.06 259 ASN A C 1
ATOM 1969 O O . ASN A 1 259 ? -34.258 8.206 61.545 1.00 95.06 259 ASN A O 1
ATOM 1973 N N . ASP A 1 260 ? -35.869 6.756 62.111 1.00 91.75 260 ASP A N 1
ATOM 1974 C CA . ASP A 1 260 ? -35.728 5.918 60.915 1.00 91.75 260 ASP A CA 1
ATOM 1975 C C . ASP A 1 260 ? -36.008 6.714 59.632 1.00 91.75 260 ASP A C 1
ATOM 1977 O O . ASP A 1 260 ? -35.288 6.585 58.638 1.00 91.75 260 ASP A O 1
ATOM 1981 N N . PHE A 1 261 ? -37.019 7.589 59.651 1.00 91.44 261 PHE A N 1
ATOM 1982 C CA . PHE A 1 261 ? -37.320 8.467 58.523 1.00 91.44 261 PHE A CA 1
ATOM 1983 C C . PHE A 1 261 ? -36.199 9.482 58.256 1.00 91.44 261 PHE A C 1
ATOM 1985 O O . PHE A 1 261 ? -35.873 9.734 57.096 1.00 91.44 261 PHE A O 1
ATOM 1992 N N . LEU A 1 262 ? -35.586 10.047 59.301 1.00 93.25 262 LEU A N 1
ATOM 1993 C CA . LEU A 1 262 ? -34.440 10.954 59.173 1.00 93.25 262 LEU A CA 1
ATOM 1994 C C . LEU A 1 262 ? -33.212 10.244 58.595 1.00 93.25 262 LEU A C 1
ATOM 1996 O O . LEU A 1 262 ? -32.572 10.782 57.692 1.00 93.25 262 LEU A O 1
ATOM 2000 N N . ILE A 1 263 ? -32.921 9.023 59.053 1.00 94.88 263 ILE A N 1
ATOM 2001 C CA . ILE A 1 263 ? -31.840 8.194 58.502 1.00 94.88 263 ILE A CA 1
ATOM 2002 C C . ILE A 1 263 ? -32.102 7.905 57.020 1.00 94.88 263 ILE A C 1
ATOM 2004 O O . ILE A 1 263 ? -31.211 8.071 56.187 1.00 94.88 263 ILE A O 1
ATOM 2008 N N . PHE A 1 264 ? -33.333 7.525 56.669 1.00 91.69 264 PHE A N 1
ATOM 2009 C CA . PHE A 1 264 ? -33.721 7.295 55.279 1.00 91.69 264 PHE A CA 1
ATOM 2010 C C . PHE A 1 264 ? -33.585 8.558 54.417 1.00 91.69 264 PHE A C 1
ATOM 2012 O O . PHE A 1 264 ? -33.085 8.485 53.294 1.00 91.69 264 PHE A O 1
ATOM 2019 N N . TYR A 1 265 ? -34.002 9.718 54.931 1.00 93.25 265 TYR A N 1
ATOM 2020 C CA . TYR A 1 265 ? -33.850 10.996 54.238 1.00 93.25 265 TYR A CA 1
ATOM 2021 C C . TYR A 1 265 ? -32.374 11.319 53.968 1.00 93.25 265 TYR A C 1
ATOM 2023 O O . TYR A 1 265 ? -32.031 11.681 52.845 1.00 93.25 265 TYR A O 1
ATOM 2031 N N . HIS A 1 266 ? -31.499 11.126 54.957 1.00 93.69 266 HIS A N 1
ATOM 2032 C CA . HIS A 1 266 ? -30.066 11.362 54.787 1.00 93.69 266 HIS A CA 1
ATOM 2033 C C . HIS A 1 266 ? -29.437 10.395 53.773 1.00 93.69 266 HIS A C 1
ATOM 2035 O O . HIS A 1 266 ? -28.673 10.812 52.908 1.00 93.69 266 HIS A O 1
ATOM 2041 N N . ALA A 1 267 ? -29.841 9.121 53.789 1.00 89.62 267 ALA A N 1
ATOM 2042 C CA . ALA A 1 267 ? -29.403 8.147 52.789 1.00 89.62 267 ALA A CA 1
ATOM 2043 C C . ALA A 1 267 ? -29.846 8.524 51.360 1.00 89.62 267 ALA A C 1
ATOM 2045 O O . ALA A 1 267 ? -29.110 8.298 50.397 1.00 89.62 267 ALA A O 1
ATOM 2046 N N . LEU A 1 268 ? -31.039 9.112 51.197 1.00 87.62 268 LEU A N 1
ATOM 2047 C CA . LEU A 1 268 ? -31.483 9.642 49.904 1.00 87.62 268 LEU A CA 1
ATOM 2048 C C . LEU A 1 268 ? -30.645 10.843 49.455 1.00 87.62 268 LEU A C 1
ATOM 2050 O O . LEU A 1 268 ? -30.311 10.931 48.276 1.00 87.62 268 LEU A O 1
ATOM 2054 N N . GLU A 1 269 ? -30.305 11.750 50.367 1.00 93.75 269 GLU A N 1
ATOM 2055 C CA . GLU A 1 269 ? -29.451 12.908 50.084 1.00 93.75 269 GLU A CA 1
ATOM 2056 C C . GLU A 1 269 ? -28.052 12.472 49.617 1.00 93.75 269 GLU A C 1
ATOM 2058 O O . GLU A 1 269 ? -27.574 12.927 48.577 1.00 93.75 269 GLU A O 1
ATOM 2063 N N . GLU A 1 270 ? -27.439 11.504 50.303 1.00 94.62 270 GLU A N 1
ATOM 2064 C CA . GLU A 1 270 ? -26.160 10.918 49.886 1.00 94.62 270 GLU A CA 1
ATOM 2065 C C . GLU A 1 270 ? -26.246 10.241 48.510 1.00 94.62 270 GLU A C 1
ATOM 2067 O O . GLU A 1 270 ? -25.350 10.402 47.677 1.00 94.62 270 GLU A O 1
ATOM 2072 N N . MET A 1 271 ? -27.336 9.513 48.233 1.00 86.44 271 MET A N 1
ATOM 2073 C CA . MET A 1 271 ? -27.554 8.883 46.927 1.00 86.44 271 MET A CA 1
ATOM 2074 C C . MET A 1 271 ? -27.661 9.925 45.806 1.00 86.44 271 MET A C 1
ATOM 2076 O O . MET A 1 271 ? -27.108 9.718 44.724 1.00 86.44 271 MET A O 1
ATOM 2080 N N . VAL A 1 272 ? -28.345 11.045 46.060 1.00 92.00 272 VAL A N 1
ATOM 2081 C CA . VAL A 1 272 ? -28.445 12.157 45.106 1.00 92.00 272 VAL A CA 1
ATOM 2082 C C . VAL A 1 272 ? -27.064 12.753 44.838 1.00 92.00 272 VAL A C 1
ATOM 2084 O O . VAL A 1 272 ? -26.693 12.883 43.674 1.00 92.00 272 VAL A O 1
ATOM 2087 N N . HIS A 1 273 ? -26.262 13.018 45.869 1.00 92.38 273 HIS A N 1
ATOM 2088 C CA . HIS A 1 273 ? -24.900 13.529 45.684 1.00 92.38 273 HIS A CA 1
ATOM 2089 C C . HIS A 1 273 ? -23.984 12.559 44.930 1.00 92.38 273 HIS A C 1
ATOM 2091 O O . HIS A 1 273 ? -23.188 12.977 44.087 1.00 92.38 273 HIS A O 1
ATOM 2097 N N . LEU A 1 274 ? -24.102 11.251 45.177 1.00 87.38 274 LEU A N 1
ATOM 2098 C CA . LEU A 1 274 ? -23.362 10.246 44.413 1.00 87.38 274 LEU A CA 1
ATOM 2099 C C . LEU A 1 274 ? -23.764 10.269 42.934 1.00 87.38 274 LEU A C 1
ATOM 2101 O O . LEU A 1 274 ? -22.901 10.187 42.058 1.00 87.38 274 LEU A O 1
ATOM 2105 N N . PHE A 1 275 ? -25.058 10.425 42.652 1.00 82.69 275 PHE A N 1
ATOM 2106 C CA . PHE A 1 275 ? -25.559 10.543 41.288 1.00 82.69 275 PHE A CA 1
ATOM 2107 C C . PHE A 1 275 ? -25.078 11.828 40.600 1.00 82.69 275 PHE A C 1
ATOM 2109 O O . PHE A 1 275 ? -24.657 11.778 39.446 1.00 82.69 275 PHE A O 1
ATOM 2116 N N . GLU A 1 276 ? -25.073 12.965 41.298 1.00 91.56 276 GLU A N 1
ATOM 2117 C CA . GLU A 1 276 ? -24.530 14.232 40.787 1.00 91.56 276 GLU A CA 1
ATOM 2118 C C . GLU A 1 276 ? -23.049 14.101 40.408 1.00 91.56 276 GLU A C 1
ATOM 2120 O O . GLU A 1 276 ? -22.653 14.498 39.310 1.00 91.56 276 GLU A O 1
ATOM 2125 N N . ASN A 1 277 ? -22.244 13.473 41.270 1.00 91.56 277 ASN A N 1
ATOM 2126 C CA . ASN A 1 277 ? -20.826 13.230 41.006 1.00 91.56 277 ASN A CA 1
ATOM 2127 C C . ASN A 1 277 ? -20.615 12.305 39.802 1.00 91.56 277 ASN A C 1
ATOM 2129 O O . ASN A 1 277 ? -19.787 12.593 38.938 1.00 91.56 277 ASN A O 1
ATOM 2133 N N . PHE A 1 278 ? -21.398 11.227 39.708 1.00 84.19 278 PHE A N 1
ATOM 2134 C CA . PHE A 1 278 ? -21.355 10.318 38.565 1.00 84.19 278 PHE A CA 1
ATOM 2135 C C . PHE A 1 278 ? -21.702 11.033 37.250 1.00 84.19 278 PHE A C 1
ATOM 2137 O O . PHE A 1 278 ? -21.021 10.855 36.240 1.00 84.19 278 PHE A O 1
ATOM 2144 N N . MET A 1 279 ? -22.725 11.891 37.258 1.00 85.69 279 MET A N 1
ATOM 2145 C CA . MET A 1 279 ? -23.103 12.682 36.084 1.00 85.69 279 MET A CA 1
ATOM 2146 C C . MET A 1 279 ? -22.018 13.692 35.690 1.00 85.69 279 MET A C 1
ATOM 2148 O O . MET A 1 279 ? -21.766 13.879 34.500 1.00 85.69 279 MET A O 1
ATOM 2152 N N . ALA A 1 280 ? -21.344 14.310 36.663 1.00 93.69 280 ALA A N 1
ATOM 2153 C CA . ALA A 1 280 ? -20.220 15.204 36.399 1.00 93.69 280 ALA A CA 1
ATOM 2154 C C . ALA A 1 280 ? -19.030 14.465 35.759 1.00 93.69 280 ALA A C 1
ATOM 2156 O O . ALA A 1 280 ? -18.416 14.970 34.817 1.00 93.69 280 ALA A O 1
ATOM 2157 N N . GLU A 1 281 ? -18.729 13.249 36.220 1.00 82.62 281 GLU A N 1
ATOM 2158 C CA . GLU A 1 281 ? -17.678 12.409 35.640 1.00 82.62 281 GLU A CA 1
ATOM 2159 C C . GLU A 1 281 ? -18.026 11.968 34.210 1.00 82.62 281 GLU A C 1
ATOM 2161 O O . GLU A 1 281 ? -17.187 12.072 33.310 1.00 82.62 281 GLU A O 1
ATOM 2166 N N . LEU A 1 282 ? -19.281 11.572 33.962 1.00 74.69 282 LEU A N 1
ATOM 2167 C CA . LEU A 1 282 ? -19.766 11.272 32.611 1.00 74.69 282 LEU A CA 1
ATOM 2168 C C . LEU A 1 282 ? -19.639 12.473 31.672 1.00 74.69 282 LEU A C 1
ATOM 2170 O O . LEU A 1 282 ? -19.199 12.307 30.534 1.00 74.69 282 LEU A O 1
ATOM 2174 N N . GLN A 1 283 ? -19.983 13.675 32.137 1.00 91.12 283 GLN A N 1
ATOM 2175 C CA . GLN A 1 283 ? -19.820 14.888 31.340 1.00 91.12 283 GLN A CA 1
ATOM 2176 C C . GLN A 1 283 ? -18.344 15.131 31.004 1.00 91.12 283 GLN A C 1
ATOM 2178 O O . GLN A 1 283 ? -18.008 15.387 29.850 1.00 91.12 283 GLN A O 1
ATOM 2183 N N . SER A 1 284 ? -17.445 14.970 31.978 1.00 89.81 284 SER A N 1
ATOM 2184 C CA . SER A 1 284 ? -16.005 15.117 31.748 1.00 89.81 284 SER A CA 1
ATOM 2185 C C . SER A 1 284 ? -15.467 14.103 30.730 1.00 89.81 284 SER A C 1
ATOM 2187 O O . SER A 1 284 ? -14.663 14.454 29.863 1.00 89.81 284 SER A O 1
ATOM 2189 N N . MET A 1 285 ? -15.947 12.857 30.785 1.00 84.56 285 MET A N 1
ATOM 2190 C CA . MET A 1 285 ? -15.611 11.830 29.800 1.00 84.56 285 MET A CA 1
ATOM 2191 C C . MET A 1 285 ? -16.117 12.205 28.400 1.00 84.56 285 MET A C 1
ATOM 2193 O O . MET A 1 285 ? -15.376 12.053 27.428 1.00 84.56 285 MET A O 1
ATOM 2197 N N . MET A 1 286 ? -17.341 12.728 28.285 1.00 83.38 286 MET A N 1
ATOM 2198 C CA . MET A 1 286 ? -17.897 13.186 27.007 1.00 83.38 286 MET A CA 1
ATOM 2199 C C . MET A 1 286 ? -17.083 14.336 26.406 1.00 83.38 286 MET A C 1
ATOM 2201 O O . MET A 1 286 ? -16.741 14.281 25.224 1.00 83.38 286 MET A O 1
ATOM 2205 N N . ASP A 1 287 ? -16.677 15.310 27.219 1.00 95.00 287 ASP A N 1
ATOM 2206 C CA . ASP A 1 287 ? -15.814 16.411 26.779 1.00 95.00 287 ASP A CA 1
ATOM 2207 C C . ASP A 1 287 ? -14.441 15.898 26.297 1.00 95.00 287 ASP A C 1
ATOM 2209 O O . ASP A 1 287 ? -13.853 16.418 25.342 1.00 95.00 287 ASP A O 1
ATOM 2213 N N . ALA A 1 288 ? -13.898 14.863 26.950 1.00 82.44 288 ALA A N 1
ATOM 2214 C CA . ALA A 1 288 ? -12.646 14.232 26.539 1.00 82.44 288 ALA A CA 1
ATOM 2215 C C . ALA A 1 288 ? -12.788 13.489 25.200 1.00 82.44 288 ALA A C 1
ATOM 2217 O O . ALA A 1 288 ? -11.912 13.603 24.337 1.00 82.44 288 ALA A O 1
ATOM 2218 N N . VAL A 1 289 ? -13.901 12.776 25.000 1.00 80.31 289 VAL A N 1
ATOM 2219 C CA . VAL A 1 289 ? -14.227 12.114 23.729 1.00 80.31 289 VAL A CA 1
ATOM 2220 C C . VAL A 1 289 ? -14.364 13.142 22.608 1.00 80.31 289 VAL A C 1
ATOM 2222 O O . VAL A 1 289 ? -13.784 12.951 21.541 1.00 80.31 289 VAL A O 1
ATOM 2225 N N . GLU A 1 290 ? -15.050 14.260 22.845 1.00 94.50 290 GLU A N 1
ATOM 2226 C CA . GLU A 1 290 ? -15.182 15.333 21.855 1.00 94.50 290 GLU A CA 1
ATOM 2227 C C . GLU A 1 290 ? -13.812 15.889 21.437 1.00 94.50 290 GLU A C 1
ATOM 2229 O O . GLU A 1 290 ? -13.508 16.001 20.246 1.00 94.50 290 GLU A O 1
ATOM 2234 N N . LYS A 1 291 ? -12.930 16.170 22.404 1.00 90.38 291 LYS A N 1
ATOM 2235 C CA . LYS A 1 291 ? -11.556 16.619 22.120 1.00 90.38 291 LYS A CA 1
ATOM 2236 C C . LYS A 1 291 ? -10.769 15.592 21.311 1.00 90.38 291 LYS A C 1
ATOM 2238 O O . LYS A 1 291 ? -10.063 15.970 20.376 1.00 90.38 291 LYS A O 1
ATOM 2243 N N . PHE A 1 292 ? -10.899 14.308 21.638 1.00 81.06 292 PHE A N 1
ATOM 2244 C CA . PHE A 1 292 ? -10.248 13.233 20.894 1.00 81.06 292 PHE A CA 1
ATOM 2245 C C . PHE A 1 292 ? -10.748 13.154 19.444 1.00 81.06 292 PHE A C 1
ATOM 2247 O O . PHE A 1 292 ? -9.941 13.066 18.518 1.00 81.06 292 PHE A O 1
ATOM 2254 N N . LEU A 1 293 ? -12.060 13.268 19.225 1.00 80.50 293 LEU A N 1
ATOM 2255 C CA . LEU A 1 293 ? -12.647 13.295 17.882 1.00 80.50 293 LEU A CA 1
ATOM 2256 C C . LEU A 1 293 ? -12.171 14.510 17.074 1.00 80.50 293 LEU A C 1
ATOM 2258 O O . LEU A 1 293 ? -11.817 14.369 15.903 1.00 80.50 293 LEU A O 1
ATOM 2262 N N . ASN A 1 294 ? -12.072 15.682 17.701 1.00 94.81 294 ASN A N 1
ATOM 2263 C CA . ASN A 1 294 ? -11.538 16.886 17.061 1.00 94.81 294 ASN A CA 1
ATOM 2264 C C . ASN A 1 294 ? -10.053 16.742 16.681 1.00 94.81 294 ASN A C 1
ATOM 2266 O O . ASN A 1 294 ? -9.628 17.210 15.617 1.00 94.81 294 ASN A O 1
ATOM 2270 N N . MET A 1 295 ? -9.264 16.051 17.509 1.00 93.81 295 MET A N 1
ATOM 2271 C CA . MET A 1 295 ? -7.876 15.708 17.194 1.00 93.81 295 MET A CA 1
ATOM 2272 C C . MET A 1 295 ? -7.799 14.765 15.986 1.00 93.81 295 MET A C 1
ATOM 2274 O O . MET A 1 295 ? -7.044 15.037 15.054 1.00 93.81 295 MET A O 1
ATOM 2278 N N . LEU A 1 296 ? -8.614 13.704 15.949 1.00 75.75 296 LEU A N 1
ATOM 2279 C CA . LEU A 1 296 ? -8.672 12.784 14.806 1.00 75.75 296 LEU A CA 1
ATOM 2280 C C . LEU A 1 296 ? -9.088 13.492 13.511 1.00 75.75 296 LEU A C 1
ATOM 2282 O O . LEU A 1 296 ? -8.475 13.275 12.467 1.00 75.75 296 LEU A O 1
ATOM 2286 N N . ALA A 1 297 ? -10.085 14.376 13.572 1.00 89.12 297 ALA A N 1
ATOM 2287 C CA . ALA A 1 297 ? -10.515 15.164 12.419 1.00 89.12 297 ALA A CA 1
ATOM 2288 C C . ALA A 1 297 ? -9.397 16.080 11.888 1.00 89.12 297 ALA A C 1
ATOM 2290 O O . ALA A 1 297 ? -9.272 16.275 10.678 1.00 89.12 297 ALA A O 1
ATOM 2291 N N . SER A 1 298 ? -8.564 16.623 12.779 1.00 93.00 298 SER A N 1
ATOM 2292 C CA . SER A 1 298 ? -7.407 17.443 12.400 1.00 93.00 298 SER A CA 1
ATOM 2293 C C . SER A 1 298 ? -6.308 16.603 11.745 1.00 93.00 298 SER A C 1
ATOM 2295 O O . SER A 1 298 ? -5.841 16.962 10.667 1.00 93.00 298 SER A O 1
ATOM 2297 N N . LEU A 1 299 ? -5.980 15.436 12.314 1.00 87.50 299 LEU A N 1
ATOM 2298 C CA . LEU A 1 299 ? -5.036 14.487 11.708 1.00 87.50 299 LEU A CA 1
ATOM 2299 C C . LEU A 1 299 ? -5.492 14.045 10.313 1.00 87.50 299 LEU A C 1
ATOM 2301 O O . LEU A 1 299 ? -4.686 13.960 9.390 1.00 87.50 299 LEU A O 1
ATOM 2305 N N . TRP A 1 300 ? -6.794 13.814 10.130 1.00 86.00 300 TRP A N 1
ATOM 2306 C CA . TRP A 1 300 ? -7.342 13.460 8.823 1.00 86.00 300 TRP A CA 1
ATOM 2307 C C . TRP A 1 300 ? -7.132 14.565 7.779 1.00 86.00 300 TRP A C 1
ATOM 2309 O O . TRP A 1 300 ? -6.769 14.279 6.639 1.00 86.00 300 TRP A O 1
ATOM 2319 N N . LYS A 1 301 ? -7.297 15.838 8.165 1.00 94.50 301 LYS A N 1
ATOM 2320 C CA . LYS A 1 301 ? -7.011 16.982 7.281 1.00 94.50 301 LYS A CA 1
ATOM 2321 C C . LYS A 1 301 ? -5.532 17.068 6.906 1.00 94.50 301 LYS A C 1
ATOM 2323 O O . LYS A 1 301 ? -5.219 17.384 5.761 1.00 94.50 301 LYS A O 1
ATOM 2328 N N . GLU A 1 302 ? -4.628 16.786 7.840 1.00 91.56 302 GLU A N 1
ATOM 2329 C CA . GLU A 1 302 ? -3.188 16.755 7.559 1.00 91.56 302 GLU A CA 1
ATOM 2330 C C . GLU A 1 302 ? -2.825 15.629 6.584 1.00 91.56 302 GLU A C 1
ATOM 2332 O O . GLU A 1 302 ? -2.088 15.862 5.624 1.00 91.56 302 GLU A O 1
ATOM 2337 N N . ILE A 1 303 ? -3.399 14.434 6.770 1.00 87.25 303 ILE A N 1
ATOM 2338 C CA . ILE A 1 303 ? -3.227 13.296 5.854 1.00 87.25 303 ILE A CA 1
ATOM 2339 C C . ILE A 1 303 ? -3.728 13.646 4.447 1.00 87.25 303 ILE A C 1
ATOM 2341 O O . ILE A 1 303 ? -3.013 13.411 3.473 1.00 87.25 303 ILE A O 1
ATOM 2345 N N . ASP A 1 304 ? -4.914 14.249 4.321 1.00 92.25 304 ASP A N 1
ATOM 2346 C CA . ASP A 1 304 ? -5.440 14.720 3.031 1.00 92.25 304 ASP A CA 1
ATOM 2347 C C . ASP A 1 304 ? -4.491 15.735 2.364 1.00 92.25 304 ASP A C 1
ATOM 2349 O O . ASP A 1 304 ? -4.215 15.653 1.163 1.00 92.25 304 ASP A O 1
ATOM 2353 N N . GLY A 1 305 ? -3.913 16.650 3.150 1.00 93.44 305 GLY A N 1
ATOM 2354 C CA . GLY A 1 305 ? -2.891 17.589 2.684 1.00 93.44 305 GLY A CA 1
ATOM 2355 C C . GLY A 1 305 ? -1.633 16.897 2.145 1.00 93.44 305 GLY A C 1
ATOM 2356 O O . GLY A 1 305 ? -1.156 17.238 1.058 1.00 93.44 305 GLY A O 1
ATOM 2357 N N . LEU A 1 306 ? -1.121 15.891 2.858 1.00 92.19 306 LEU A N 1
ATOM 2358 C CA . LEU A 1 306 ? 0.034 15.098 2.425 1.00 92.19 306 LEU A CA 1
ATOM 2359 C C . LEU A 1 306 ? -0.256 14.310 1.142 1.00 92.19 306 LEU A C 1
ATOM 2361 O O . LEU A 1 306 ? 0.584 14.279 0.241 1.00 92.19 306 LEU A O 1
ATOM 2365 N N . LEU A 1 307 ? -1.448 13.722 1.019 1.00 88.19 307 LEU A N 1
ATOM 2366 C CA . LEU A 1 307 ? -1.863 12.994 -0.184 1.00 88.19 307 LEU A CA 1
ATOM 2367 C C . LEU A 1 307 ? -1.965 13.917 -1.404 1.00 88.19 307 LEU A C 1
ATOM 2369 O O . LEU A 1 307 ? -1.515 13.552 -2.492 1.00 88.19 307 LEU A O 1
ATOM 2373 N N . LYS A 1 308 ? -2.481 15.139 -1.231 1.00 95.81 308 LYS A N 1
ATOM 2374 C CA . LYS A 1 308 ? -2.494 16.157 -2.295 1.00 95.81 308 LYS A CA 1
ATOM 2375 C C . LYS A 1 308 ? -1.083 16.536 -2.735 1.00 95.81 308 LYS A C 1
ATOM 2377 O O . LYS A 1 308 ? -0.818 16.597 -3.935 1.00 95.81 308 LYS A O 1
ATOM 2382 N N . LEU A 1 309 ? -0.168 16.747 -1.788 1.00 92.88 309 LEU A N 1
ATOM 2383 C CA . LEU A 1 309 ? 1.230 17.059 -2.092 1.00 92.88 309 LEU A CA 1
ATOM 2384 C C . LEU A 1 309 ? 1.926 15.904 -2.826 1.00 92.88 309 LEU A C 1
ATOM 2386 O O . LEU A 1 309 ? 2.643 16.137 -3.800 1.00 92.88 309 LEU A O 1
ATOM 2390 N N . LEU A 1 310 ? 1.660 14.660 -2.421 1.00 89.44 310 LEU A N 1
ATOM 2391 C CA . LEU A 1 310 ? 2.144 13.472 -3.121 1.00 89.44 310 LEU A CA 1
ATOM 2392 C C . LEU A 1 310 ? 1.611 13.408 -4.562 1.00 89.44 310 LEU A C 1
ATOM 2394 O O . LEU A 1 310 ? 2.373 13.127 -5.485 1.00 89.44 310 LEU A O 1
ATOM 2398 N N . GLY A 1 311 ? 0.331 13.730 -4.774 1.00 90.75 311 GLY A N 1
ATOM 2399 C CA . GLY A 1 311 ? -0.261 13.826 -6.110 1.00 90.75 311 GLY A CA 1
ATOM 2400 C C . GLY A 1 311 ? 0.433 14.866 -7.000 1.00 90.75 311 GLY A C 1
ATOM 2401 O O . GLY A 1 311 ? 0.740 14.587 -8.161 1.00 90.75 311 GLY A O 1
ATOM 2402 N N . VAL A 1 312 ? 0.755 16.043 -6.451 1.00 94.50 312 VAL A N 1
ATOM 2403 C CA . VAL A 1 312 ? 1.522 17.083 -7.163 1.00 94.50 312 VAL A CA 1
ATOM 2404 C C . VAL A 1 312 ? 2.928 16.592 -7.517 1.00 94.50 312 VAL A C 1
ATOM 2406 O O . VAL A 1 312 ? 3.372 16.773 -8.652 1.00 94.50 312 VAL A O 1
ATOM 2409 N N . LEU A 1 313 ? 3.614 15.926 -6.584 1.00 92.94 313 LEU A N 1
ATOM 2410 C CA . LEU A 1 313 ? 4.949 15.372 -6.815 1.00 92.94 313 LEU A CA 1
ATOM 2411 C C . LEU A 1 313 ? 4.948 14.325 -7.939 1.00 92.94 313 LEU A C 1
ATOM 2413 O O . LEU A 1 313 ? 5.808 14.368 -8.818 1.00 92.94 313 LEU A O 1
ATOM 2417 N N . LEU A 1 314 ? 3.969 13.418 -7.950 1.00 90.38 314 LEU A N 1
ATOM 2418 C CA . LEU A 1 314 ? 3.821 12.407 -9.002 1.00 90.38 314 LEU A CA 1
ATOM 2419 C C . LEU A 1 314 ? 3.585 13.045 -10.378 1.00 90.38 314 LEU A C 1
ATOM 2421 O O . LEU A 1 314 ? 4.199 12.631 -11.361 1.00 90.38 314 LEU A O 1
ATOM 2425 N N . SER A 1 315 ? 2.762 14.096 -10.445 1.00 95.88 315 SER A N 1
ATOM 2426 C CA . SER A 1 315 ? 2.555 14.864 -11.681 1.00 95.88 315 SER A CA 1
ATOM 2427 C C . SER A 1 315 ? 3.852 15.509 -12.181 1.00 95.88 315 SER A C 1
ATOM 2429 O O . SER A 1 315 ? 4.166 15.445 -13.371 1.00 95.88 315 SER A O 1
ATOM 2431 N N . PHE A 1 316 ? 4.655 16.075 -11.277 1.00 92.62 316 PHE A N 1
ATOM 2432 C CA . PHE A 1 316 ? 5.954 16.653 -11.624 1.00 92.62 316 PHE A CA 1
ATOM 2433 C C . PHE A 1 316 ? 6.944 15.599 -12.147 1.00 92.62 316 PHE A C 1
ATOM 2435 O O . PHE A 1 316 ? 7.597 15.816 -13.169 1.00 92.62 316 PHE A O 1
ATOM 2442 N N . ILE A 1 317 ? 7.011 14.426 -11.508 1.00 89.00 317 ILE A N 1
ATOM 2443 C CA . ILE A 1 317 ? 7.836 13.301 -11.978 1.00 89.00 317 ILE A CA 1
ATOM 2444 C C . ILE A 1 317 ? 7.412 12.872 -13.389 1.00 89.00 317 ILE A C 1
ATOM 2446 O O . ILE A 1 317 ? 8.267 12.687 -14.256 1.00 89.00 317 ILE A O 1
ATOM 2450 N N . GLN A 1 318 ? 6.106 12.775 -13.658 1.00 94.44 318 GLN A N 1
ATOM 2451 C CA . GLN A 1 318 ? 5.608 12.427 -14.989 1.00 94.44 318 GLN A CA 1
ATOM 2452 C C . GLN A 1 318 ? 6.024 13.456 -16.051 1.00 94.44 318 GLN A C 1
ATOM 2454 O O . GLN A 1 318 ? 6.398 13.082 -17.164 1.00 94.44 318 GLN A O 1
ATOM 2459 N N . GLN A 1 319 ? 6.010 14.749 -15.715 1.00 95.75 319 GLN A N 1
ATOM 2460 C CA . GLN A 1 319 ? 6.482 15.803 -16.618 1.00 95.75 319 GLN A CA 1
ATOM 2461 C C . GLN A 1 319 ? 7.978 15.664 -16.932 1.00 95.75 319 GLN A C 1
ATOM 2463 O O . GLN A 1 319 ? 8.366 15.806 -18.092 1.00 95.75 319 GLN A O 1
ATOM 2468 N N . ILE A 1 320 ? 8.811 15.321 -15.940 1.00 92.88 320 ILE A N 1
ATOM 2469 C CA . ILE A 1 320 ? 10.241 15.044 -16.156 1.00 92.88 320 ILE A CA 1
ATOM 2470 C C . ILE A 1 320 ? 10.432 13.850 -17.096 1.00 92.88 320 ILE A C 1
ATOM 2472 O O . ILE A 1 320 ? 11.225 13.935 -18.033 1.00 92.88 320 ILE A O 1
ATOM 2476 N N . ILE A 1 321 ? 9.696 12.753 -16.890 1.00 94.69 321 ILE A N 1
ATOM 2477 C CA . ILE A 1 321 ? 9.768 11.566 -17.758 1.00 94.69 321 ILE A CA 1
ATOM 2478 C C . ILE A 1 321 ? 9.417 11.936 -19.205 1.00 94.69 321 ILE A C 1
ATOM 2480 O O . ILE A 1 321 ? 10.138 11.562 -20.133 1.00 94.69 321 ILE A O 1
ATOM 2484 N N . ASN A 1 322 ? 8.356 12.722 -19.402 1.00 96.06 322 ASN A N 1
ATOM 2485 C CA . ASN A 1 322 ? 7.948 13.183 -20.729 1.00 96.06 322 ASN A CA 1
ATOM 2486 C C . ASN A 1 322 ? 9.029 14.057 -21.388 1.00 96.06 322 ASN A C 1
ATOM 2488 O O . ASN A 1 322 ? 9.313 13.893 -22.576 1.00 96.06 322 ASN A O 1
ATOM 2492 N N . LEU A 1 323 ? 9.667 14.950 -20.622 1.00 95.31 323 LEU A N 1
ATOM 2493 C CA . LEU A 1 323 ? 10.767 15.785 -21.107 1.00 95.31 323 LEU A CA 1
ATOM 2494 C C . LEU A 1 323 ? 11.976 14.942 -21.533 1.00 95.31 323 LEU A C 1
ATOM 2496 O O . LEU A 1 323 ? 12.530 15.168 -22.608 1.00 95.31 323 LEU A O 1
ATOM 2500 N N . ILE A 1 324 ? 12.361 13.947 -20.728 1.00 92.62 324 ILE A N 1
ATOM 2501 C CA . ILE A 1 324 ? 13.444 13.013 -21.067 1.00 92.62 324 ILE A CA 1
ATOM 2502 C C . ILE A 1 324 ? 13.118 12.274 -22.370 1.00 92.62 324 ILE A C 1
ATOM 2504 O O . ILE A 1 324 ? 13.966 12.201 -23.260 1.00 92.62 324 ILE A O 1
ATOM 2508 N N . GLY A 1 325 ? 11.883 11.784 -22.524 1.00 93.94 325 GLY A N 1
ATOM 2509 C CA . GLY A 1 325 ? 11.431 11.135 -23.757 1.00 93.94 325 GLY A CA 1
ATOM 2510 C C . GLY A 1 325 ? 11.541 12.047 -24.983 1.00 93.94 325 GLY A C 1
ATOM 2511 O O . GLY A 1 325 ? 12.044 11.629 -26.027 1.00 93.94 325 GLY A O 1
ATOM 2512 N N . ALA A 1 326 ? 11.146 13.316 -24.853 1.00 95.94 326 ALA A N 1
ATOM 2513 C CA . ALA A 1 326 ? 11.275 14.301 -25.926 1.00 95.94 326 ALA A CA 1
ATOM 2514 C C . ALA A 1 326 ? 12.744 14.564 -26.310 1.00 95.94 326 ALA A C 1
ATOM 2516 O O . ALA A 1 326 ? 13.069 14.605 -27.498 1.00 95.94 326 ALA A O 1
ATOM 2517 N N . ILE A 1 327 ? 13.641 14.685 -25.324 1.00 93.94 327 ILE A N 1
ATOM 2518 C CA . ILE A 1 327 ? 15.083 14.871 -25.555 1.00 93.94 327 ILE A CA 1
ATOM 2519 C C . ILE A 1 327 ? 15.682 13.660 -26.280 1.00 93.94 327 ILE A C 1
ATOM 2521 O O . ILE A 1 327 ? 16.429 13.832 -27.243 1.00 93.94 327 ILE A O 1
ATOM 2525 N N . LEU A 1 328 ? 15.342 12.437 -25.863 1.00 93.12 328 LEU A N 1
ATOM 2526 C CA . LEU A 1 328 ? 15.826 11.221 -26.522 1.00 93.12 328 LEU A CA 1
ATOM 2527 C C . LEU A 1 328 ? 15.362 11.147 -27.980 1.00 93.12 328 LEU A C 1
ATOM 2529 O O . LEU A 1 328 ? 16.176 10.885 -28.866 1.00 93.12 328 LEU A O 1
ATOM 2533 N N . ASN A 1 329 ? 14.092 11.458 -28.248 1.00 96.62 329 ASN A N 1
ATOM 2534 C CA . ASN A 1 329 ? 13.566 11.509 -29.613 1.00 96.62 329 ASN A CA 1
ATOM 2535 C C . ASN A 1 329 ? 14.286 12.562 -30.467 1.00 96.62 329 ASN A C 1
ATOM 2537 O O . ASN A 1 329 ? 14.612 12.301 -31.625 1.00 96.62 329 ASN A O 1
ATOM 2541 N N . PHE A 1 330 ? 14.586 13.729 -29.894 1.00 95.31 330 PHE A N 1
ATOM 2542 C CA . PHE A 1 330 ? 15.365 14.762 -30.570 1.00 95.31 330 PHE A CA 1
ATOM 2543 C C . PHE A 1 330 ? 16.783 14.283 -30.919 1.00 95.31 330 PHE A C 1
ATOM 2545 O O . PHE A 1 330 ? 17.226 14.462 -32.054 1.00 95.31 330 PHE A O 1
ATOM 2552 N N . ILE A 1 331 ? 17.476 13.618 -29.989 1.00 90.31 331 ILE A N 1
ATOM 2553 C CA . ILE A 1 331 ? 18.817 13.053 -30.223 1.00 90.31 331 ILE A CA 1
ATOM 2554 C C . ILE A 1 331 ? 18.783 12.002 -31.339 1.00 90.31 331 ILE A C 1
ATOM 2556 O O . ILE A 1 331 ? 19.622 12.036 -32.239 1.00 90.31 331 ILE A O 1
ATOM 2560 N N . VAL A 1 332 ? 17.802 11.095 -31.325 1.00 92.69 332 VAL A N 1
ATOM 2561 C CA . VAL A 1 332 ? 17.623 10.090 -32.389 1.00 92.69 332 VAL A CA 1
ATOM 2562 C C . VAL A 1 332 ? 17.388 10.763 -33.746 1.00 92.69 332 VAL A C 1
ATOM 2564 O O . VAL A 1 332 ? 17.970 10.349 -34.754 1.00 92.69 332 VAL A O 1
ATOM 2567 N N . GLY A 1 333 ? 16.590 11.833 -33.773 1.00 93.94 333 GLY A N 1
ATOM 2568 C CA . GLY A 1 333 ? 16.378 12.653 -34.965 1.00 93.94 333 GLY A CA 1
ATOM 2569 C C . GLY A 1 333 ? 17.671 13.287 -35.485 1.00 93.94 333 GLY A C 1
ATOM 2570 O O . GLY A 1 333 ? 17.968 13.180 -36.675 1.00 93.94 333 GLY A O 1
ATOM 2571 N N . LEU A 1 334 ? 18.482 13.877 -34.600 1.00 93.75 334 LEU A N 1
ATOM 2572 C CA . LEU A 1 334 ? 19.785 14.448 -34.959 1.00 93.75 334 LEU A CA 1
ATOM 2573 C C . LEU A 1 334 ? 20.740 13.398 -35.532 1.00 93.75 334 LEU A C 1
ATOM 2575 O O . LEU A 1 334 ? 21.351 13.635 -36.572 1.00 93.75 334 LEU A O 1
ATOM 2579 N N . ILE A 1 335 ? 20.850 12.230 -34.893 1.00 92.56 335 ILE A N 1
ATOM 2580 C CA . ILE A 1 335 ? 21.697 11.131 -35.379 1.00 92.56 335 ILE A CA 1
ATOM 2581 C C . ILE A 1 335 ? 21.251 10.700 -36.779 1.00 92.56 335 ILE A C 1
ATOM 2583 O O . ILE A 1 335 ? 22.082 10.558 -37.676 1.00 92.56 335 ILE A O 1
ATOM 2587 N N . SER A 1 336 ? 19.943 10.553 -36.991 1.00 96.38 336 SER A N 1
ATOM 2588 C CA . SER A 1 336 ? 19.383 10.171 -38.292 1.00 96.38 336 SER A CA 1
ATOM 2589 C C . SER A 1 336 ? 19.704 11.205 -39.377 1.00 96.38 336 SER A C 1
ATOM 2591 O O . SER A 1 336 ? 20.114 10.839 -40.478 1.00 96.38 336 SER A O 1
ATOM 2593 N N . ALA A 1 337 ? 19.587 12.497 -39.058 1.00 92.62 337 ALA A N 1
ATOM 2594 C CA . ALA A 1 337 ? 19.936 13.580 -39.974 1.00 92.62 337 ALA A CA 1
ATOM 2595 C C . ALA A 1 337 ? 21.435 13.586 -40.325 1.00 92.62 337 ALA A C 1
ATOM 2597 O O . ALA A 1 337 ? 21.795 13.752 -41.491 1.00 92.62 337 ALA A O 1
ATOM 2598 N N . ILE A 1 338 ? 22.310 13.349 -39.343 1.00 90.19 338 ILE A N 1
ATOM 2599 C CA . ILE A 1 338 ? 23.760 13.246 -39.560 1.00 90.19 338 ILE A CA 1
ATOM 2600 C C . ILE A 1 338 ? 24.091 12.056 -40.468 1.00 90.19 338 ILE A C 1
ATOM 2602 O O . ILE A 1 338 ? 24.870 12.206 -41.407 1.00 90.19 338 ILE A O 1
ATOM 2606 N N . ILE A 1 339 ? 23.485 10.887 -40.233 1.00 92.25 339 ILE A N 1
ATOM 2607 C CA . ILE A 1 339 ? 23.682 9.700 -41.082 1.00 92.25 339 ILE A CA 1
ATOM 2608 C C . ILE A 1 339 ? 23.269 10.002 -42.527 1.00 92.25 339 ILE A C 1
ATOM 2610 O O . ILE A 1 339 ? 24.023 9.695 -43.452 1.00 92.25 339 ILE A O 1
ATOM 2614 N N . ALA A 1 340 ? 22.114 10.641 -42.726 1.00 94.19 340 ALA A N 1
ATOM 2615 C CA . ALA A 1 340 ? 21.646 11.025 -44.054 1.00 94.19 340 ALA A CA 1
ATOM 2616 C C . ALA A 1 340 ? 22.625 11.987 -44.752 1.00 94.19 340 ALA A C 1
ATOM 2618 O O . ALA A 1 340 ? 22.942 11.799 -45.927 1.00 94.19 340 ALA A O 1
ATOM 2619 N N . LEU A 1 341 ? 23.162 12.973 -44.026 1.00 92.88 341 LEU A N 1
ATOM 2620 C CA . LEU A 1 341 ? 24.168 13.897 -44.553 1.00 92.88 341 LEU A CA 1
ATOM 2621 C C . LEU A 1 341 ? 25.454 13.163 -44.969 1.00 92.88 341 LEU A C 1
ATOM 2623 O O . LEU A 1 341 ? 25.973 13.399 -46.059 1.00 92.88 341 LEU A O 1
ATOM 2627 N N . ILE A 1 342 ? 25.953 12.244 -44.134 1.00 92.25 342 ILE A N 1
ATOM 2628 C CA . ILE A 1 342 ? 27.141 11.434 -44.446 1.00 92.25 342 ILE A CA 1
ATOM 2629 C C . ILE A 1 342 ? 26.910 10.613 -45.721 1.00 92.25 342 ILE A C 1
ATOM 2631 O O . ILE A 1 342 ? 27.773 10.588 -46.597 1.00 92.25 342 ILE A O 1
ATOM 2635 N N . GLN A 1 343 ? 25.744 9.979 -45.861 1.00 95.88 343 GLN A N 1
ATOM 2636 C CA . GLN A 1 343 ? 25.398 9.209 -47.059 1.00 95.88 343 GLN A CA 1
ATOM 2637 C C . GLN A 1 343 ? 25.371 10.080 -48.321 1.00 95.88 343 GLN A C 1
ATOM 2639 O O . GLN A 1 343 ? 25.891 9.662 -49.355 1.00 95.88 343 GLN A O 1
ATOM 2644 N N . GLN A 1 344 ? 24.829 11.300 -48.242 1.00 93.81 344 GLN A N 1
ATOM 2645 C CA . GLN A 1 344 ? 24.842 12.246 -49.363 1.00 93.81 344 GLN A CA 1
ATOM 2646 C C . GLN A 1 344 ? 26.269 12.635 -49.768 1.00 93.81 344 GLN A C 1
ATOM 2648 O O . GLN A 1 344 ? 26.598 12.609 -50.954 1.00 93.81 344 GLN A O 1
ATOM 2653 N N . ILE A 1 345 ? 27.132 12.945 -48.793 1.00 89.19 345 ILE A N 1
ATOM 2654 C CA . ILE A 1 345 ? 28.542 13.284 -49.043 1.00 89.19 345 ILE A CA 1
ATOM 2655 C C . ILE A 1 345 ? 29.271 12.111 -49.707 1.00 89.19 345 ILE A C 1
ATOM 2657 O O . ILE A 1 345 ? 29.977 12.305 -50.697 1.00 89.19 345 ILE A O 1
ATOM 2661 N N . LEU A 1 346 ? 29.080 10.888 -49.204 1.00 89.62 346 LEU A N 1
ATOM 2662 C CA . LEU A 1 346 ? 29.679 9.686 -49.790 1.00 89.62 346 LEU A CA 1
ATOM 2663 C C . LEU A 1 346 ? 29.176 9.431 -51.216 1.00 89.62 346 LEU A C 1
ATOM 2665 O O . LEU A 1 346 ? 29.971 9.081 -52.088 1.00 89.62 346 LEU A O 1
ATOM 2669 N N . GLY A 1 347 ? 27.885 9.652 -51.474 1.00 91.75 347 GLY A N 1
ATOM 2670 C CA . GLY A 1 347 ? 27.308 9.552 -52.814 1.00 91.75 347 GLY A CA 1
ATOM 2671 C C . GLY A 1 347 ? 27.941 10.538 -53.799 1.00 91.75 347 GLY A C 1
ATOM 2672 O O . GLY A 1 347 ? 28.336 10.141 -54.896 1.00 91.75 347 GLY A O 1
ATOM 2673 N N . LEU A 1 348 ? 28.108 11.801 -53.392 1.00 91.69 348 LEU A N 1
ATOM 2674 C CA . LEU A 1 348 ? 28.797 12.823 -54.191 1.00 91.69 348 LEU A CA 1
ATOM 2675 C C . LEU A 1 348 ? 30.258 12.448 -54.460 1.00 91.69 348 LEU A C 1
ATOM 2677 O O . LEU A 1 348 ? 30.725 12.575 -55.592 1.00 91.69 348 LEU A O 1
ATOM 2681 N N . LEU A 1 349 ? 30.970 11.952 -53.444 1.00 91.31 349 LEU A N 1
ATOM 2682 C CA . LEU A 1 349 ? 32.357 11.515 -53.584 1.00 91.31 349 LEU A CA 1
ATOM 2683 C C . LEU A 1 349 ? 32.483 10.363 -54.591 1.00 91.31 349 LEU A C 1
ATOM 2685 O O . LEU A 1 349 ? 33.343 10.407 -55.468 1.00 91.31 349 LEU A O 1
ATOM 2689 N N . PHE A 1 350 ? 31.612 9.356 -54.502 1.00 93.00 350 PHE A N 1
ATOM 2690 C CA . PHE A 1 350 ? 31.616 8.222 -55.427 1.00 93.00 350 PHE A CA 1
ATOM 2691 C C . PHE A 1 350 ? 31.298 8.654 -56.864 1.00 93.00 350 PHE A C 1
ATOM 2693 O O . PHE A 1 350 ? 31.969 8.226 -57.804 1.00 93.00 350 PHE A O 1
ATOM 2700 N N . ALA A 1 351 ? 30.325 9.552 -57.040 1.00 91.19 351 ALA A N 1
ATOM 2701 C CA . ALA A 1 351 ? 30.003 10.124 -58.344 1.00 91.19 351 ALA A CA 1
ATOM 2702 C C . ALA A 1 351 ? 31.198 10.882 -58.948 1.00 91.19 351 ALA A C 1
ATOM 2704 O O . ALA A 1 351 ? 31.506 10.697 -60.125 1.00 91.19 351 ALA A O 1
ATOM 2705 N N . LEU A 1 352 ? 31.908 11.677 -58.140 1.00 91.25 352 LEU A N 1
ATOM 2706 C CA . LEU A 1 352 ? 33.105 12.398 -58.574 1.00 91.25 352 LEU A CA 1
ATOM 2707 C C . LEU A 1 352 ? 34.237 11.444 -58.976 1.00 91.25 352 LEU A C 1
ATOM 2709 O O . LEU A 1 352 ? 34.867 11.650 -60.011 1.00 91.25 352 LEU A O 1
ATOM 2713 N N . ILE A 1 353 ? 34.484 10.391 -58.189 1.00 93.38 353 ILE A N 1
ATOM 2714 C CA . ILE A 1 353 ? 35.495 9.373 -58.509 1.00 93.38 353 ILE A CA 1
ATOM 2715 C C . ILE A 1 353 ? 35.174 8.711 -59.853 1.00 93.38 353 ILE A C 1
ATOM 2717 O O . ILE A 1 353 ? 36.048 8.636 -60.715 1.00 93.38 353 ILE A O 1
ATOM 2721 N N . ASN A 1 354 ? 33.925 8.289 -60.065 1.00 92.38 354 ASN A N 1
ATOM 2722 C CA . ASN A 1 354 ? 33.511 7.672 -61.327 1.00 92.38 354 ASN A CA 1
ATOM 2723 C C . ASN A 1 354 ? 33.652 8.631 -62.512 1.00 92.38 354 ASN A C 1
ATOM 2725 O O . ASN A 1 354 ? 34.113 8.226 -63.575 1.00 92.38 354 ASN A O 1
ATOM 2729 N N . PHE A 1 355 ? 33.309 9.906 -62.325 1.00 93.00 355 PHE A N 1
ATOM 2730 C CA . PHE A 1 355 ? 33.489 10.930 -63.350 1.00 93.00 355 PHE A CA 1
ATOM 2731 C C . PHE A 1 355 ? 34.966 11.115 -63.735 1.00 93.00 355 PHE A C 1
ATOM 2733 O O . PHE A 1 355 ? 35.296 11.162 -64.918 1.00 93.00 355 PHE A O 1
ATOM 2740 N N . ILE A 1 356 ? 35.869 11.167 -62.750 1.00 92.62 356 ILE A N 1
ATOM 2741 C CA . ILE A 1 356 ? 37.315 11.262 -62.996 1.00 92.62 356 ILE A CA 1
ATOM 2742 C C . ILE A 1 356 ? 37.827 10.018 -63.734 1.00 92.62 356 ILE A C 1
ATOM 2744 O O . ILE A 1 356 ? 38.602 10.152 -64.681 1.00 92.62 356 ILE A O 1
ATOM 2748 N N . LEU A 1 357 ? 37.391 8.817 -63.337 1.00 94.38 357 LEU A N 1
ATOM 2749 C CA . LEU A 1 357 ? 37.768 7.568 -64.008 1.00 94.38 357 LEU A CA 1
ATOM 2750 C C . LEU A 1 357 ? 37.318 7.543 -65.473 1.00 94.38 357 LEU A C 1
ATOM 2752 O O . LEU A 1 357 ? 38.091 7.131 -66.337 1.00 94.38 357 LEU A O 1
ATOM 2756 N N . GLU A 1 358 ? 36.112 8.032 -65.761 1.00 96.06 358 GLU A N 1
ATOM 2757 C CA . GLU A 1 358 ? 35.596 8.138 -67.127 1.00 96.06 358 GLU A CA 1
ATOM 2758 C C . GLU A 1 358 ? 36.441 9.104 -67.975 1.00 96.06 358 GLU A C 1
ATOM 2760 O O . GLU A 1 358 ? 36.848 8.756 -69.083 1.00 96.06 358 GLU A O 1
ATOM 2765 N N . ILE A 1 359 ? 36.804 10.275 -67.434 1.00 91.38 359 ILE A N 1
ATOM 2766 C CA . ILE A 1 359 ? 37.721 11.211 -68.110 1.00 91.38 359 ILE A CA 1
ATOM 2767 C C . ILE A 1 359 ? 39.074 10.550 -68.391 1.00 91.38 359 ILE A C 1
ATOM 2769 O O . ILE A 1 35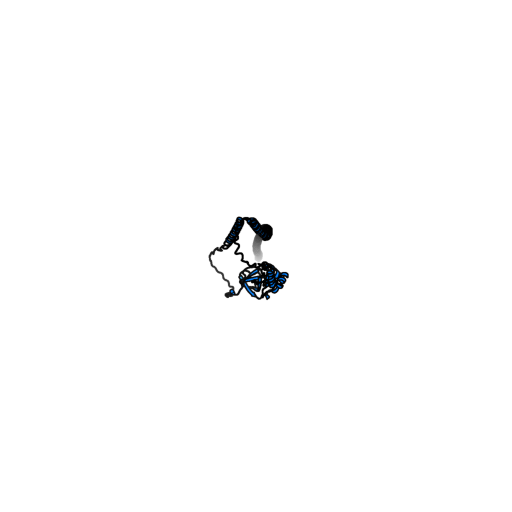9 ? 39.595 10.665 -69.501 1.00 91.38 359 ILE A O 1
ATOM 2773 N N . ILE A 1 360 ? 39.657 9.856 -67.408 1.00 93.88 360 ILE A N 1
ATOM 2774 C CA . ILE A 1 360 ? 40.940 9.160 -67.580 1.00 93.88 360 ILE A CA 1
ATOM 2775 C C . ILE A 1 360 ? 40.837 8.127 -68.706 1.00 93.88 360 ILE A C 1
ATOM 2777 O O . ILE A 1 360 ? 41.722 8.068 -69.560 1.00 93.88 360 ILE A O 1
ATOM 2781 N N . ASN A 1 361 ? 39.755 7.346 -68.746 1.00 94.38 361 ASN A N 1
ATOM 2782 C CA . ASN A 1 361 ? 39.530 6.356 -69.794 1.00 94.38 361 ASN A CA 1
ATOM 2783 C C . ASN A 1 361 ? 39.433 7.010 -71.184 1.00 94.38 361 ASN A C 1
ATOM 2785 O O . ASN A 1 361 ? 40.071 6.556 -72.133 1.00 94.38 361 ASN A O 1
ATOM 2789 N N . GLN A 1 362 ? 38.715 8.130 -71.299 1.00 95.00 362 GLN A N 1
ATOM 2790 C CA . GLN A 1 362 ? 38.627 8.894 -72.547 1.00 95.00 362 GLN A CA 1
ATOM 2791 C C . GLN A 1 362 ? 39.989 9.449 -72.991 1.00 95.00 362 GLN A C 1
ATOM 2793 O O . GLN A 1 362 ? 40.327 9.373 -74.174 1.00 95.00 362 GLN A O 1
ATOM 2798 N N . ILE A 1 363 ? 40.806 9.950 -72.057 1.00 92.50 363 ILE A N 1
ATOM 2799 C CA . ILE A 1 363 ? 42.175 10.406 -72.344 1.00 92.50 363 ILE A CA 1
ATOM 2800 C C . ILE A 1 363 ? 43.047 9.243 -72.835 1.00 92.50 363 ILE A C 1
ATOM 2802 O O . ILE A 1 363 ? 43.794 9.410 -73.799 1.00 92.50 363 ILE A O 1
ATOM 2806 N N . LEU A 1 364 ? 42.951 8.065 -72.210 1.00 93.88 364 LEU A N 1
ATOM 2807 C CA . LEU A 1 364 ? 43.700 6.876 -72.628 1.00 93.88 364 LEU A CA 1
ATOM 2808 C C . LEU A 1 364 ? 43.312 6.425 -74.041 1.00 93.88 364 LEU A C 1
ATOM 2810 O O . LEU A 1 364 ? 44.195 6.139 -74.849 1.00 93.88 364 LEU A O 1
ATOM 2814 N N . LEU A 1 365 ? 42.016 6.422 -74.367 1.00 95.00 365 LEU A N 1
ATOM 2815 C CA . LEU A 1 365 ? 41.530 6.119 -75.717 1.00 95.00 365 LEU A CA 1
ATOM 281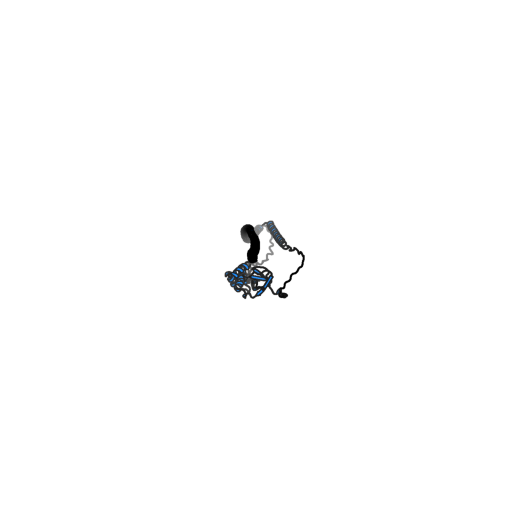6 C C . LEU A 1 365 ? 42.044 7.130 -76.751 1.00 95.00 365 LEU A C 1
ATOM 2818 O O . LEU A 1 365 ? 42.483 6.734 -77.831 1.00 95.00 365 LEU A O 1
ATOM 2822 N N . LEU A 1 366 ? 42.046 8.424 -76.417 1.00 92.50 366 LEU A N 1
ATOM 2823 C CA . LEU A 1 366 ? 42.598 9.465 -77.285 1.00 92.50 366 LEU A CA 1
ATOM 2824 C C . LEU A 1 366 ? 44.107 9.283 -77.501 1.00 92.50 366 LEU A C 1
ATOM 2826 O O . LEU A 1 366 ? 44.583 9.379 -78.631 1.00 92.50 366 LEU A O 1
ATOM 2830 N N . LEU A 1 367 ? 44.863 8.997 -76.437 1.00 92.00 367 LEU A N 1
ATOM 2831 C CA . LEU A 1 367 ? 46.303 8.755 -76.521 1.00 92.00 367 LEU A CA 1
ATOM 2832 C C . LEU A 1 367 ? 46.612 7.539 -77.402 1.00 92.00 367 LEU A C 1
ATOM 2834 O O . LEU A 1 367 ? 47.523 7.598 -78.228 1.00 92.00 367 LEU A O 1
ATOM 2838 N N . GLN A 1 368 ? 45.829 6.467 -77.266 1.00 95.25 368 GLN A N 1
ATOM 2839 C CA . GLN A 1 368 ? 45.940 5.283 -78.113 1.00 95.25 368 GLN A CA 1
ATOM 2840 C C . GLN A 1 368 ? 45.672 5.626 -79.585 1.00 95.25 368 GLN A C 1
ATOM 2842 O O . GLN A 1 368 ? 46.463 5.257 -80.451 1.00 95.25 368 GLN A O 1
ATOM 2847 N N . ALA A 1 369 ? 44.624 6.405 -79.870 1.00 92.19 369 ALA A N 1
ATOM 2848 C CA . ALA A 1 369 ? 44.320 6.855 -81.226 1.00 92.19 369 ALA A CA 1
ATOM 2849 C C . ALA A 1 369 ? 45.447 7.718 -81.829 1.00 92.19 369 ALA A C 1
ATOM 2851 O O . ALA A 1 369 ? 45.803 7.537 -82.994 1.00 92.19 369 ALA A O 1
ATOM 2852 N N . ILE A 1 370 ? 46.053 8.617 -81.042 1.00 91.38 370 ILE A N 1
ATOM 2853 C CA . ILE A 1 370 ? 47.218 9.413 -81.466 1.00 91.38 370 ILE A CA 1
ATOM 2854 C C . ILE A 1 370 ? 48.412 8.502 -81.771 1.00 91.38 370 ILE A C 1
ATOM 2856 O O . ILE A 1 370 ? 49.072 8.676 -82.795 1.00 91.38 370 ILE A O 1
ATOM 2860 N N . LEU A 1 371 ? 48.691 7.522 -80.909 1.00 92.81 371 LEU A N 1
ATOM 2861 C CA . LEU A 1 371 ? 49.781 6.568 -81.106 1.00 92.81 371 LEU A CA 1
ATOM 2862 C C . LEU A 1 371 ? 49.586 5.754 -82.394 1.00 92.81 371 LEU A C 1
ATOM 2864 O O . LEU A 1 371 ? 50.531 5.581 -83.165 1.00 92.81 371 LEU A O 1
ATOM 2868 N N . ASP A 1 372 ? 48.366 5.286 -82.651 1.00 95.50 372 ASP A N 1
ATOM 2869 C CA . ASP A 1 372 ? 48.041 4.525 -83.857 1.00 95.50 372 ASP A CA 1
ATOM 2870 C C . ASP A 1 372 ? 48.107 5.398 -85.119 1.00 95.50 372 ASP A C 1
ATOM 2872 O O . ASP A 1 372 ? 48.645 4.958 -86.139 1.00 95.50 372 ASP A O 1
ATOM 2876 N N . PHE A 1 373 ? 47.685 6.664 -85.040 1.00 92.62 373 PHE A N 1
ATOM 2877 C CA . PHE A 1 373 ? 47.890 7.645 -86.107 1.00 92.62 373 PHE A CA 1
ATOM 2878 C C . PHE A 1 373 ? 49.381 7.881 -86.400 1.00 92.62 373 PHE A C 1
ATOM 2880 O O . PHE A 1 373 ? 49.790 7.857 -87.561 1.00 92.62 373 PHE A O 1
ATOM 2887 N N . LEU A 1 374 ? 50.217 8.057 -85.370 1.00 91.38 374 LEU A N 1
ATOM 2888 C CA . LEU A 1 374 ? 51.663 8.245 -85.532 1.00 91.38 374 LEU A CA 1
ATOM 2889 C C . LEU A 1 374 ? 52.341 7.011 -86.139 1.00 91.38 374 LEU A C 1
ATOM 2891 O O . LEU A 1 374 ? 53.205 7.161 -87.002 1.00 91.38 374 LEU A O 1
ATOM 2895 N N . LYS A 1 375 ? 51.935 5.798 -85.742 1.00 92.50 375 LYS A N 1
ATOM 2896 C CA . LYS A 1 375 ? 52.402 4.552 -86.375 1.00 92.50 375 LYS A CA 1
ATOM 2897 C C . LYS A 1 375 ? 52.021 4.501 -87.852 1.00 92.50 375 LYS A C 1
ATOM 2899 O O . LYS A 1 375 ? 52.865 4.184 -88.685 1.00 92.50 375 LYS A O 1
ATOM 2904 N N . ALA A 1 376 ? 50.774 4.836 -88.185 1.00 93.00 376 ALA A N 1
ATOM 2905 C CA . ALA A 1 376 ? 50.313 4.875 -89.569 1.00 93.00 376 ALA A CA 1
ATOM 2906 C C . ALA A 1 376 ? 51.103 5.900 -90.399 1.00 93.00 376 ALA A C 1
ATOM 2908 O O . ALA A 1 376 ? 51.567 5.575 -91.491 1.00 93.00 376 ALA A O 1
ATOM 2909 N N . LEU A 1 377 ? 51.329 7.103 -89.861 1.00 92.19 377 LEU A N 1
ATOM 2910 C CA . LEU A 1 377 ? 52.152 8.135 -90.495 1.00 92.19 377 LEU A CA 1
ATOM 2911 C C . LEU A 1 377 ? 53.599 7.662 -90.696 1.00 92.19 377 LEU A C 1
ATOM 2913 O O . LEU A 1 377 ? 54.163 7.850 -91.773 1.00 92.19 377 LEU A O 1
ATOM 2917 N N . GLY A 1 378 ? 54.181 7.013 -89.684 1.00 93.25 378 GLY A N 1
ATOM 2918 C CA . GLY A 1 378 ? 55.505 6.400 -89.763 1.00 93.25 378 GLY A CA 1
ATOM 2919 C C . GLY A 1 378 ? 55.597 5.376 -90.895 1.00 93.25 378 GLY A C 1
ATOM 2920 O O . GLY A 1 378 ? 56.514 5.450 -91.708 1.00 93.25 378 GLY A O 1
ATOM 2921 N N . ASN A 1 379 ? 54.611 4.482 -91.016 1.00 94.94 379 ASN A N 1
ATOM 2922 C CA . ASN A 1 379 ? 54.549 3.495 -92.098 1.00 94.94 379 ASN A CA 1
ATOM 2923 C C . ASN A 1 379 ? 54.447 4.153 -93.486 1.00 94.94 379 ASN A C 1
ATOM 2925 O O . ASN A 1 379 ? 55.111 3.713 -94.424 1.00 94.94 379 ASN A O 1
ATOM 2929 N N . VAL A 1 380 ? 53.657 5.226 -93.624 1.00 94.81 380 VAL A N 1
ATOM 2930 C CA . VAL A 1 380 ? 53.571 6.001 -94.875 1.00 94.81 380 VAL A CA 1
ATOM 2931 C C . VAL A 1 380 ? 54.919 6.629 -95.219 1.00 94.81 380 VAL A C 1
ATOM 2933 O O . VAL A 1 380 ? 55.358 6.530 -96.362 1.00 94.81 380 VAL A O 1
ATOM 2936 N N . LEU A 1 381 ? 55.602 7.240 -94.245 1.00 92.38 381 LEU A N 1
ATOM 2937 C CA . LEU A 1 381 ? 56.915 7.849 -94.461 1.00 92.38 381 LEU A CA 1
ATOM 2938 C C . LEU A 1 381 ? 57.948 6.808 -94.910 1.00 92.38 381 LEU A C 1
ATOM 2940 O O . LEU A 1 381 ? 58.676 7.055 -95.870 1.00 92.38 381 LEU A O 1
ATOM 2944 N N . VAL A 1 382 ? 57.976 5.638 -94.260 1.00 94.50 382 VAL A N 1
ATOM 2945 C CA . VAL A 1 382 ? 58.834 4.512 -94.659 1.00 94.50 382 VAL A CA 1
ATOM 2946 C C . VAL A 1 382 ? 58.531 4.096 -96.098 1.00 94.50 382 VAL A C 1
ATOM 2948 O O . VAL A 1 382 ? 59.451 4.039 -96.909 1.00 94.50 382 VAL A O 1
ATOM 2951 N N . SER A 1 383 ? 57.257 3.918 -96.458 1.00 95.00 383 SER A N 1
ATOM 2952 C CA . SER A 1 383 ? 56.863 3.559 -97.827 1.00 95.00 383 SER A CA 1
ATOM 2953 C C . SER A 1 383 ? 57.269 4.616 -98.865 1.00 95.00 383 SER A C 1
ATOM 2955 O O . SER A 1 383 ? 57.743 4.277 -99.949 1.00 95.00 383 SER A O 1
ATOM 2957 N N . VAL A 1 384 ? 57.137 5.909 -98.548 1.00 93.81 384 VAL A N 1
ATOM 2958 C CA . VAL A 1 384 ? 57.590 7.001 -99.428 1.00 93.81 384 VAL A CA 1
ATOM 2959 C C . VAL A 1 384 ? 59.106 6.960 -99.614 1.00 93.81 384 VAL A C 1
ATOM 2961 O O . VAL A 1 384 ? 59.573 7.108 -100.743 1.00 93.81 384 VAL A O 1
ATOM 2964 N N . ILE A 1 385 ? 59.872 6.736 -98.542 1.00 93.44 385 ILE A N 1
ATOM 2965 C CA . ILE A 1 385 ? 61.334 6.615 -98.609 1.00 93.44 385 ILE A CA 1
ATOM 2966 C C . ILE A 1 385 ? 61.729 5.400 -99.452 1.00 93.44 385 ILE A C 1
ATOM 2968 O O . ILE A 1 385 ? 62.555 5.542 -100.348 1.00 93.44 385 ILE A O 1
ATOM 2972 N N . GLU A 1 386 ? 61.123 4.234 -99.223 1.00 93.50 386 GLU A N 1
ATOM 2973 C CA . GLU A 1 386 ? 61.376 3.021 -100.011 1.00 93.50 386 GLU A CA 1
ATOM 2974 C C . GLU A 1 386 ? 61.106 3.258 -101.504 1.00 93.50 386 GLU A C 1
ATOM 2976 O O . GLU A 1 386 ? 61.964 2.982 -102.346 1.00 93.50 386 GLU A O 1
ATOM 2981 N N . ASN A 1 387 ? 59.964 3.864 -101.840 1.00 93.38 387 ASN A N 1
ATOM 2982 C CA . ASN A 1 387 ? 59.614 4.203 -103.220 1.00 93.38 387 ASN A CA 1
ATOM 2983 C C . ASN A 1 387 ? 60.577 5.230 -103.835 1.00 93.38 387 ASN A C 1
ATOM 2985 O O . ASN A 1 387 ? 60.975 5.090 -104.993 1.00 93.38 387 ASN A O 1
ATOM 2989 N N . ALA A 1 388 ? 60.987 6.251 -103.077 1.00 90.69 388 ALA A N 1
ATOM 2990 C CA . ALA A 1 388 ? 61.960 7.241 -103.529 1.00 90.69 388 ALA A CA 1
ATOM 2991 C C . ALA A 1 388 ? 63.335 6.608 -103.786 1.00 90.69 388 ALA A C 1
ATOM 2993 O O . ALA A 1 388 ? 63.959 6.897 -104.806 1.00 90.69 388 ALA A O 1
ATOM 2994 N N . VAL A 1 389 ? 63.787 5.704 -102.910 1.00 93.00 389 VAL A N 1
ATOM 2995 C CA . VAL A 1 389 ? 65.031 4.942 -103.089 1.00 93.00 389 VAL A CA 1
ATOM 2996 C C . VAL A 1 389 ? 64.960 4.092 -104.358 1.00 93.00 389 VAL A C 1
ATOM 2998 O O . VAL A 1 389 ? 65.901 4.126 -105.151 1.00 93.00 389 VAL A O 1
ATOM 3001 N N . ILE A 1 390 ? 63.845 3.392 -104.604 1.00 93.81 390 ILE A N 1
ATOM 3002 C CA . ILE A 1 390 ? 63.631 2.610 -105.833 1.00 93.81 390 ILE A CA 1
ATOM 3003 C C . ILE A 1 390 ? 63.678 3.510 -107.076 1.00 93.81 390 ILE A C 1
ATOM 3005 O O . ILE A 1 390 ? 64.349 3.170 -108.050 1.00 93.81 390 ILE A O 1
ATOM 3009 N N . LEU A 1 391 ? 63.017 4.673 -107.048 1.00 92.75 391 LEU A N 1
ATOM 3010 C CA . LEU A 1 391 ? 63.026 5.633 -108.159 1.00 92.75 391 LEU A CA 1
ATOM 3011 C C . LEU A 1 391 ? 64.428 6.184 -108.441 1.00 92.75 391 LEU A C 1
ATOM 3013 O O . LEU A 1 391 ? 64.848 6.214 -109.598 1.00 92.75 391 LEU A O 1
ATOM 3017 N N . ILE A 1 392 ? 65.169 6.587 -107.403 1.00 92.31 392 ILE A N 1
ATOM 3018 C CA . ILE A 1 392 ? 66.547 7.082 -107.534 1.00 92.31 392 ILE A CA 1
ATOM 3019 C C . ILE A 1 392 ? 67.452 5.976 -108.080 1.00 92.31 392 ILE A C 1
ATOM 3021 O O . ILE A 1 392 ? 68.190 6.210 -109.037 1.00 92.31 392 ILE A O 1
ATOM 3025 N N . ALA A 1 393 ? 67.376 4.762 -107.526 1.00 91.50 393 ALA A N 1
ATOM 3026 C CA . ALA A 1 393 ? 68.143 3.616 -108.006 1.00 91.50 393 ALA A CA 1
ATOM 3027 C C . ALA A 1 393 ? 67.820 3.297 -109.475 1.00 91.50 393 ALA A C 1
ATOM 3029 O O . ALA A 1 393 ? 68.735 3.104 -110.277 1.00 91.50 393 ALA A O 1
ATOM 3030 N N . GLY A 1 394 ? 66.537 3.319 -109.852 1.00 92.00 394 GLY A N 1
ATOM 3031 C CA . GLY A 1 394 ? 66.083 3.152 -111.232 1.00 92.00 394 GLY A CA 1
ATOM 3032 C C . GLY A 1 394 ? 66.630 4.232 -112.169 1.00 92.00 394 GLY A C 1
ATOM 3033 O O . GLY A 1 394 ? 67.160 3.915 -113.234 1.00 92.00 394 GLY A O 1
ATOM 3034 N N . PHE A 1 395 ? 66.585 5.503 -111.761 1.00 91.88 395 PHE A N 1
ATOM 3035 C CA . PHE A 1 395 ? 67.140 6.621 -112.528 1.00 91.88 395 PHE A CA 1
ATOM 3036 C C . PHE A 1 395 ? 68.660 6.503 -112.719 1.00 91.88 395 PHE A C 1
ATOM 3038 O O . PHE A 1 395 ? 69.163 6.688 -113.832 1.00 91.88 395 PHE A O 1
ATOM 3045 N N . VAL A 1 396 ? 69.398 6.150 -111.660 1.00 93.06 396 VAL A N 1
ATOM 3046 C CA . VAL A 1 396 ? 70.849 5.910 -111.720 1.00 93.06 396 VAL A CA 1
ATOM 3047 C C . VAL A 1 396 ? 71.161 4.757 -112.674 1.00 93.06 396 VAL A C 1
ATOM 3049 O O . VAL A 1 396 ? 72.023 4.911 -113.539 1.00 93.06 396 VAL A O 1
ATOM 3052 N N . LEU A 1 397 ? 70.436 3.636 -112.583 1.00 92.50 397 LEU A N 1
ATOM 3053 C CA . LEU A 1 397 ? 70.627 2.473 -113.453 1.00 92.50 397 LEU A CA 1
ATOM 3054 C C . LEU A 1 397 ? 70.402 2.825 -114.933 1.00 92.50 397 LEU A C 1
ATOM 3056 O O . LEU A 1 397 ? 71.227 2.474 -115.776 1.00 92.50 397 LEU A O 1
ATOM 3060 N N . ILE A 1 398 ? 69.327 3.560 -115.247 1.00 92.31 398 ILE A N 1
ATOM 3061 C CA . ILE A 1 398 ? 69.024 4.024 -116.611 1.00 92.31 398 ILE A CA 1
ATOM 3062 C C . ILE A 1 398 ? 70.124 4.963 -117.118 1.00 92.31 398 ILE A C 1
ATOM 3064 O O . ILE A 1 398 ? 70.608 4.793 -118.236 1.00 92.31 398 ILE A O 1
ATOM 3068 N N . THR A 1 399 ? 70.556 5.930 -116.304 1.00 91.19 399 THR A N 1
ATOM 3069 C CA . THR A 1 399 ? 71.564 6.931 -116.693 1.00 91.19 399 THR A CA 1
ATOM 3070 C C . THR A 1 399 ? 72.935 6.292 -116.927 1.00 91.19 399 THR A C 1
ATOM 3072 O O . THR A 1 399 ? 73.574 6.536 -117.954 1.00 91.19 399 THR A O 1
ATOM 3075 N N . VAL A 1 400 ? 73.378 5.422 -116.013 1.00 91.12 400 VAL A N 1
ATOM 3076 C CA . VAL A 1 400 ? 74.633 4.665 -116.138 1.00 91.12 400 VAL A CA 1
ATOM 3077 C C . VAL A 1 400 ? 74.556 3.697 -117.321 1.00 91.12 400 VAL A C 1
ATOM 3079 O O . VAL A 1 400 ? 75.478 3.647 -118.137 1.00 91.12 400 VAL A O 1
ATOM 3082 N N . GLY A 1 401 ? 73.440 2.979 -117.473 1.00 90.06 401 GLY A N 1
ATOM 3083 C CA . GLY A 1 401 ? 73.190 2.089 -118.606 1.00 90.06 401 GLY A CA 1
ATOM 3084 C C . GLY A 1 401 ? 73.252 2.820 -119.950 1.00 90.06 401 GLY A C 1
ATOM 3085 O O . GLY A 1 401 ? 73.949 2.371 -120.861 1.00 90.06 401 GLY A O 1
ATOM 3086 N N . ALA A 1 402 ? 72.612 3.987 -120.064 1.00 88.62 402 ALA A N 1
ATOM 3087 C CA . ALA A 1 402 ? 72.660 4.838 -121.253 1.00 88.62 402 ALA A CA 1
ATOM 3088 C C . ALA A 1 402 ? 74.079 5.356 -121.545 1.00 88.62 402 ALA A C 1
ATOM 3090 O O . ALA A 1 402 ? 74.499 5.379 -122.705 1.00 88.62 402 ALA A O 1
ATOM 3091 N N . PHE A 1 403 ? 74.845 5.725 -120.511 1.00 90.94 403 PHE A N 1
ATOM 3092 C CA . PHE A 1 403 ? 76.245 6.132 -120.648 1.00 90.94 403 PHE A CA 1
ATOM 3093 C C . PHE A 1 403 ? 77.119 5.004 -121.217 1.00 90.94 403 PHE A C 1
ATOM 3095 O O . PHE A 1 403 ? 77.832 5.211 -122.204 1.00 90.94 403 PHE A O 1
ATOM 3102 N N . PHE A 1 404 ? 77.035 3.794 -120.651 1.00 90.31 404 PHE A N 1
ATOM 3103 C CA . PHE A 1 404 ? 77.765 2.628 -121.159 1.00 90.31 404 PHE A CA 1
ATOM 3104 C C . PHE A 1 404 ? 77.318 2.239 -122.571 1.00 90.31 404 PHE A C 1
ATOM 3106 O O . PHE A 1 404 ? 78.167 1.997 -123.432 1.00 90.31 404 PHE A O 1
ATOM 3113 N N . TYR A 1 405 ? 76.011 2.248 -122.843 1.00 89.25 405 TYR A N 1
ATOM 3114 C CA . TYR A 1 405 ? 75.463 1.984 -124.173 1.00 89.25 405 TYR A CA 1
ATOM 3115 C C . TYR A 1 405 ? 76.006 2.970 -125.221 1.00 89.25 405 TYR A C 1
ATOM 3117 O O . TYR A 1 405 ? 76.528 2.549 -126.258 1.00 89.25 405 TYR A O 1
ATOM 3125 N N . ASN A 1 406 ? 75.977 4.277 -124.931 1.00 88.69 406 ASN A N 1
ATOM 3126 C CA . ASN A 1 406 ? 76.551 5.302 -125.807 1.00 88.69 406 ASN A CA 1
ATOM 3127 C C . ASN A 1 406 ? 78.063 5.123 -125.995 1.00 88.69 406 ASN A C 1
ATOM 3129 O O . ASN A 1 406 ? 78.559 5.259 -127.115 1.00 88.69 406 ASN A O 1
ATOM 3133 N N . ARG A 1 407 ? 78.806 4.771 -124.938 1.00 87.81 407 ARG A N 1
ATOM 3134 C CA . ARG A 1 407 ? 80.251 4.507 -125.023 1.00 87.81 407 ARG A CA 1
ATOM 3135 C C . ARG A 1 407 ? 80.561 3.320 -125.938 1.00 87.81 407 ARG A C 1
ATOM 3137 O O . ARG A 1 407 ? 81.415 3.454 -126.812 1.00 87.81 407 ARG A O 1
ATOM 3144 N N . ILE A 1 408 ? 79.863 2.192 -125.784 1.00 86.94 408 ILE A N 1
ATOM 3145 C CA . ILE A 1 408 ? 80.038 0.998 -126.633 1.00 86.94 408 ILE A CA 1
ATOM 3146 C C . ILE A 1 408 ? 79.689 1.320 -128.091 1.00 86.94 408 ILE A C 1
ATOM 3148 O O . ILE A 1 408 ? 80.445 0.975 -129.001 1.00 86.94 408 ILE A O 1
ATOM 3152 N N . ARG A 1 409 ? 78.579 2.030 -128.329 1.00 85.19 409 ARG A N 1
ATOM 3153 C CA . ARG A 1 409 ? 78.179 2.474 -129.673 1.00 85.19 409 ARG A CA 1
ATOM 3154 C C . ARG A 1 409 ? 79.242 3.365 -130.323 1.00 85.19 409 ARG A C 1
ATOM 3156 O O . ARG A 1 409 ? 79.549 3.183 -131.499 1.00 85.19 409 ARG A O 1
ATOM 3163 N N . ASN A 1 410 ? 79.822 4.297 -129.568 1.00 82.38 410 ASN A N 1
ATOM 3164 C CA . ASN A 1 410 ? 80.876 5.184 -130.061 1.00 82.38 410 ASN A CA 1
ATOM 3165 C C . ASN A 1 410 ? 82.193 4.445 -130.339 1.00 82.38 410 ASN A C 1
ATOM 3167 O O . ASN A 1 410 ? 82.877 4.798 -131.293 1.00 82.38 410 ASN A O 1
ATOM 3171 N N . GLN A 1 411 ? 82.533 3.407 -129.567 1.00 82.75 411 GLN A N 1
ATOM 3172 C CA . GLN A 1 411 ? 83.684 2.548 -129.876 1.00 82.75 411 GLN A CA 1
ATOM 3173 C C . GLN A 1 411 ? 83.462 1.753 -131.171 1.00 82.75 411 GLN A C 1
ATOM 3175 O O . GLN A 1 411 ? 84.346 1.724 -132.019 1.00 82.75 411 GLN A O 1
ATOM 3180 N N . LYS A 1 412 ? 82.260 1.197 -131.392 1.00 75.69 412 LYS A N 1
ATOM 3181 C CA . LYS A 1 412 ? 81.923 0.523 -132.661 1.00 75.69 412 LYS A CA 1
ATOM 3182 C C . LYS A 1 412 ? 82.037 1.452 -133.875 1.00 75.69 412 LYS A C 1
ATOM 3184 O O . LYS A 1 412 ? 82.518 1.021 -134.913 1.00 75.69 412 LYS A O 1
ATOM 3189 N N . LYS A 1 413 ? 81.655 2.728 -133.743 1.00 73.69 413 LYS A N 1
ATOM 3190 C CA . LYS A 1 413 ? 81.811 3.733 -134.813 1.00 73.69 413 LYS A CA 1
ATOM 3191 C C . LYS A 1 413 ? 83.265 4.082 -135.162 1.00 73.69 413 LYS A C 1
ATOM 3193 O O . LYS A 1 413 ? 83.461 4.742 -136.166 1.00 73.69 413 LYS A O 1
ATOM 3198 N N . LYS A 1 414 ? 84.252 3.709 -134.341 1.00 71.44 414 LYS A N 1
ATOM 3199 C CA . LYS A 1 414 ? 85.680 3.926 -134.639 1.00 71.44 414 LYS A CA 1
ATOM 3200 C C . LYS A 1 414 ? 86.348 2.729 -135.329 1.00 71.44 414 LYS A C 1
ATOM 3202 O O . LYS A 1 414 ? 87.512 2.837 -135.692 1.00 71.44 414 LYS A O 1
ATOM 3207 N N . ILE A 1 415 ? 85.654 1.592 -135.436 1.00 68.69 415 ILE A N 1
ATOM 3208 C CA . ILE A 1 415 ? 86.183 0.339 -136.009 1.00 68.69 415 ILE A CA 1
ATOM 3209 C C . ILE A 1 415 ? 85.708 0.134 -137.464 1.00 68.69 415 ILE A C 1
ATOM 3211 O O . ILE A 1 415 ? 86.296 -0.666 -138.185 1.00 68.69 415 ILE A O 1
ATOM 3215 N N . ASN A 1 416 ? 84.702 0.894 -137.904 1.00 51.12 416 ASN A N 1
ATOM 3216 C CA . ASN A 1 416 ? 84.351 1.083 -139.315 1.00 51.12 416 ASN A CA 1
ATOM 3217 C C . ASN A 1 416 ? 84.848 2.451 -139.769 1.00 51.12 416 ASN A C 1
ATOM 3219 O O . ASN A 1 416 ? 85.168 2.575 -140.968 1.00 51.12 416 ASN A O 1
#

Radius of gyration: 68.21 Å; chains: 1; bounding box: 166×52×236 Å